Protein AF-A0A973GNA6-F1 (afdb_monomer)

pLDDT: mean 82.07, std 14.57, range [39.38, 98.69]

Sequence (371 aa):
MILYSLSRKPLTSRQNEPILNTNQQTKRGFTIVELLVVIVVIGILAAITIVSYSGTSQRATVAAMQSDLDNASKTLKLYYTLYSSYPTALSASNCPTTPTTDANYCLKFSGSNTISYNGSTNAFSLVETNGTTYYKIDNNSVPTVGNSLDWSLVFNLDAGNSVSYSGSGSAWSDISGGGHNGTIINNVTYSSIHSGVLIFGGGNDYVAVPGPIINTAGNFTAEGWVNLYTLATTGGEGQSIIVGNYNAAYKGYILGVGTGGSPLFKIGRQSTSSDSWAVSPTTITINTWHHIVGLYDGVGAKIYVDGVLKNSTTYSPIEPETADTRIGGGQWNAPRAALTGQIGGIRVYNRALSASEVSQRFNDTKSRYGL

Secondary structure (DSSP, 8-state):
----------------------------PPPHHHHHHHHHHHHHHHHHHHHHHHHHHHHHHHHHHHHHHHHHHHHHHHHHHHHSS--SS--SS---SS--SSSS-----STT-EEEEEE-SS-EEEEEE-SS-EEEEESS--SEEESSS-TTEEEEEETTSTTT--SSSSEE---SSS---EEEETT-EEE-GGG-EEEEESTT-EEEE-S-SS-TTS-EEEEEEEEES----SS-S--SEEEE---TTS-SEEEEEEGGGEEEEEE--SSTT--EEEE-SSPPPTTSEEEEEEEE-SS-EEEEETTEEEEE---PPPPPP-SPEEESS-SS--GGG--EEEEEEEEEESSPPPHHHHHHHHHHHGGGGT-

Foldseek 3Di:
DDDDDDDDDDDDDDDDDDDDDDPPDPPDDDDPVNVVVVVVVVVVVVVVCVVVVVVVVVVVVVVQQLVQQQQQLVVQVVVCVVPLFGAQDADPDDDDPDDDPRDHHHGDGPDDWDKDWGTTNPKIKIWTGPPQWIWIDMNPDRIFTADDSAPQWQFKFFQLDCVQPVQDDQWGATRHRNRFIKGWDDDWHWDCALSIWIFFAFQQTWIWTAWDSEFLQFWKKKKWKWAAQDAAADDFPQAQFAKWQQDPQQAIWTFGATHPAWTKIWHGDHDDDDIAMWTAPDGDDHPAIKMWMWTDAQQWIWIDILLHTRGTDGDDGGHTDTGIMMGQAYPPSDSRNGTGTIIRMMIMGSHGDDSVRSNVVSVVRVVSRVD

Nearest PDB structures (foldseek):
  6uht-assembly2_B  TM=7.066E-01  e=4.210E-09  Clostridium botulinum
  6qns-assembly1_A  TM=6.979E-01  e=2.761E-09  Clostridium botulinum
  4kbb-assembly2_B  TM=7.130E-01  e=1.274E-08  Clostridium botulinum
  1z0h-assembly2_B  TM=6.840E-01  e=1.088E-08  Clostridium botulinum
  5vid-assembly3_C  TM=6.466E-01  e=1.843E-08  Clostridium botulinum

Solvent-accessible surface area (backbone atoms only — not comparable to full-atom values): 19972 Å² total; per-residue (Å²): 136,89,84,90,84,90,89,82,88,88,90,88,81,89,83,92,82,87,86,87,81,84,80,82,73,84,78,82,71,84,50,72,66,60,56,50,51,50,55,51,52,51,52,54,52,52,55,54,48,53,60,56,46,56,61,48,53,53,50,52,53,52,54,46,53,41,50,28,45,49,54,39,48,54,53,47,54,51,43,27,73,76,67,72,28,39,60,67,63,70,36,96,63,72,71,61,98,58,95,58,90,75,76,43,39,49,74,78,67,77,83,91,53,52,74,45,77,50,33,35,62,89,47,45,38,43,35,43,26,77,87,84,54,32,36,32,33,38,85,88,53,67,59,36,53,30,70,63,90,56,84,42,43,35,37,29,42,32,38,46,37,66,85,18,19,71,74,59,86,45,60,37,31,32,51,22,53,58,70,56,43,27,36,58,32,81,73,53,43,68,43,70,61,63,63,10,24,37,36,27,80,20,58,78,13,29,30,46,20,77,38,48,76,56,65,50,55,52,31,24,25,42,36,36,36,39,26,34,68,60,66,48,85,71,82,57,86,66,16,35,21,52,40,32,31,37,41,99,77,42,33,25,30,40,32,30,30,19,46,71,23,22,40,32,12,37,39,22,22,87,56,100,82,55,70,47,62,7,54,28,88,61,61,57,62,63,81,38,77,44,42,41,36,24,33,28,67,76,50,25,30,26,19,29,50,68,41,38,84,55,31,71,46,81,50,80,74,39,50,71,35,72,47,47,28,22,29,28,18,49,73,59,93,41,62,63,14,17,16,31,28,36,41,35,35,40,40,31,26,67,35,51,73,53,70,68,55,45,32,47,55,36,68,78,49,34,58,58,70,77,95

Mean predicted aligned error: 15.27 Å

Radius of gyration: 34.65 Å; Cα contacts (8 Å, |Δi|>4): 840; chains: 1; bounding box: 44×85×145 Å

Structure (mmCIF, N/CA/C/O backbone):
data_AF-A0A973GNA6-F1
#
_entry.id   AF-A0A973GNA6-F1
#
loop_
_atom_site.group_PDB
_atom_site.id
_atom_site.type_symbol
_atom_site.label_atom_id
_atom_site.label_alt_id
_atom_site.label_comp_id
_atom_site.label_asym_id
_atom_site.label_entity_id
_atom_site.label_seq_id
_atom_site.pdbx_PDB_ins_code
_atom_site.Cartn_x
_atom_site.Cartn_y
_atom_site.Cartn_z
_atom_site.occupancy
_atom_site.B_iso_or_equiv
_atom_site.auth_seq_id
_atom_site.auth_comp_id
_atom_site.auth_asym_id
_atom_site.auth_atom_id
_atom_site.pdbx_PDB_model_num
ATOM 1 N N . MET A 1 1 ? -14.589 -62.082 120.681 1.00 39.38 1 MET A N 1
ATOM 2 C CA . MET A 1 1 ? -13.126 -62.110 120.491 1.00 39.38 1 MET A CA 1
ATOM 3 C C . MET A 1 1 ? -12.793 -61.195 119.316 1.00 39.38 1 MET A C 1
ATOM 5 O O . MET A 1 1 ? -13.080 -61.564 118.195 1.00 39.38 1 MET A O 1
ATOM 9 N N . ILE A 1 2 ? -12.321 -59.988 119.659 1.00 39.69 2 ILE A N 1
ATOM 10 C CA . ILE A 1 2 ? -11.518 -58.984 118.922 1.00 39.69 2 ILE A CA 1
ATOM 11 C C . ILE A 1 2 ? -12.005 -58.435 117.553 1.00 39.69 2 ILE A C 1
ATOM 13 O O . ILE A 1 2 ? -12.357 -59.156 116.631 1.00 39.69 2 ILE A O 1
ATOM 17 N N . LEU A 1 3 ? -11.986 -57.096 117.504 1.00 41.25 3 LEU A N 1
ATOM 18 C CA . LEU A 1 3 ? -12.439 -56.114 116.509 1.00 41.25 3 LEU A CA 1
ATOM 19 C C . LEU A 1 3 ? -11.397 -55.738 115.413 1.00 41.25 3 LEU A C 1
ATOM 21 O O . LEU A 1 3 ? -10.219 -56.043 115.568 1.00 41.25 3 LEU A O 1
ATOM 25 N N . TYR A 1 4 ? -11.852 -54.889 114.458 1.00 42.81 4 TYR A N 1
ATOM 26 C CA . TYR A 1 4 ? -11.113 -53.933 113.577 1.00 42.81 4 TYR A CA 1
ATOM 27 C C . TYR A 1 4 ? -10.349 -54.553 112.376 1.00 42.81 4 TYR A C 1
ATOM 29 O O . TYR A 1 4 ? -9.934 -55.694 112.447 1.00 42.81 4 TYR A O 1
ATOM 37 N N . SER A 1 5 ? -10.092 -53.931 111.211 1.00 44.19 5 SER A N 1
ATOM 38 C CA . SER A 1 5 ? -10.156 -52.555 110.679 1.00 44.19 5 SER A CA 1
ATOM 39 C C . SER A 1 5 ? -9.990 -52.600 109.133 1.00 44.19 5 SER A C 1
ATOM 41 O O . SER A 1 5 ? -9.428 -53.547 108.592 1.00 44.19 5 SER A O 1
ATOM 43 N N . LEU A 1 6 ? -10.442 -51.545 108.444 1.00 52.34 6 LEU A N 1
ATOM 44 C CA . LEU A 1 6 ? -10.333 -51.226 107.004 1.00 52.34 6 LEU A CA 1
ATOM 45 C C . LEU A 1 6 ? -8.884 -51.130 106.459 1.00 52.34 6 LEU A C 1
ATOM 47 O O . LEU A 1 6 ? -7.993 -50.737 107.206 1.00 52.34 6 LEU A O 1
ATOM 51 N N . SER A 1 7 ? -8.679 -51.292 105.136 1.00 53.09 7 SER A N 1
ATOM 52 C CA . SER A 1 7 ? -7.672 -50.515 104.367 1.00 53.09 7 SER A CA 1
ATOM 53 C C . SER A 1 7 ? -7.897 -50.547 102.835 1.00 53.09 7 SER A C 1
ATOM 55 O O . SER A 1 7 ? -8.353 -51.546 102.288 1.00 53.09 7 SER A O 1
ATOM 57 N N . ARG A 1 8 ? -7.608 -49.430 102.144 1.00 53.00 8 ARG A N 1
ATOM 58 C CA . ARG A 1 8 ? -7.879 -49.125 100.714 1.00 53.00 8 ARG A CA 1
ATOM 59 C C . ARG A 1 8 ? -6.617 -49.202 99.817 1.00 53.00 8 ARG A C 1
ATOM 61 O O . ARG A 1 8 ? -5.588 -48.701 100.247 1.00 53.00 8 ARG A O 1
ATOM 68 N N . LYS A 1 9 ? -6.829 -49.550 98.521 1.00 47.62 9 LYS A N 1
ATOM 69 C CA . LYS A 1 9 ? -6.105 -49.161 97.254 1.00 47.62 9 LYS A CA 1
ATOM 70 C C . LYS A 1 9 ? -4.624 -49.619 97.089 1.00 47.62 9 LYS A C 1
ATOM 72 O O . LYS A 1 9 ? -4.022 -49.904 98.113 1.00 47.62 9 LYS A O 1
ATOM 77 N N . PRO A 1 10 ? -4.001 -49.685 95.867 1.00 51.12 10 PRO A N 1
ATOM 78 C CA . PRO A 1 10 ? -4.250 -48.905 94.629 1.00 51.12 10 PRO A CA 1
ATOM 79 C C . PRO A 1 10 ? -4.160 -49.652 93.256 1.00 51.12 10 PRO A C 1
ATOM 81 O O . PRO A 1 10 ? -3.972 -50.858 93.185 1.00 51.12 10 PRO A O 1
ATOM 84 N N . LEU A 1 11 ? -4.330 -48.876 92.168 1.00 54.53 11 LEU A N 1
ATOM 85 C CA . LEU A 1 11 ? -4.218 -49.213 90.733 1.00 54.53 11 LEU A CA 1
ATOM 86 C C . LEU A 1 11 ? -2.758 -49.380 90.259 1.00 54.53 11 LEU A C 1
ATOM 88 O O . LEU A 1 11 ? -1.916 -48.568 90.638 1.00 54.53 11 LEU A O 1
ATOM 92 N N . THR A 1 12 ? -2.508 -50.283 89.303 1.00 54.62 12 THR A N 1
ATOM 93 C CA . THR A 1 12 ? -1.356 -50.242 88.374 1.00 54.62 12 THR A CA 1
ATOM 94 C C . THR A 1 12 ? -1.765 -50.708 86.967 1.00 54.62 12 THR A C 1
ATOM 96 O O . THR A 1 12 ? -2.801 -51.337 86.775 1.00 54.62 12 THR A O 1
ATOM 99 N N . SER A 1 13 ? -1.003 -50.269 85.967 1.00 50.75 13 SER A N 1
ATOM 100 C CA . SER A 1 13 ? -1.403 -49.998 84.583 1.00 50.75 13 SER A CA 1
ATOM 101 C C . SER A 1 13 ? -0.686 -50.868 83.534 1.00 50.75 13 SER A C 1
ATOM 103 O O . SER A 1 13 ? 0.387 -51.388 83.818 1.00 50.75 13 SER A O 1
ATOM 105 N N . ARG A 1 14 ? -1.231 -50.851 82.292 1.00 49.72 14 ARG A N 1
ATOM 106 C CA . ARG A 1 14 ? -0.608 -51.187 80.975 1.00 49.72 14 ARG A CA 1
ATOM 107 C C . ARG A 1 14 ? -0.334 -52.701 80.730 1.00 49.72 14 ARG A C 1
ATOM 109 O O . ARG A 1 14 ? 0.013 -53.399 81.661 1.00 49.72 14 ARG A O 1
ATOM 116 N N . GLN A 1 15 ? -0.486 -53.319 79.547 1.00 53.75 15 GLN A N 1
ATOM 117 C CA . GLN A 1 15 ? -0.329 -52.902 78.141 1.00 53.75 15 GLN A CA 1
ATOM 118 C C . GLN A 1 15 ? -1.236 -53.694 77.164 1.00 53.75 15 GLN A C 1
ATOM 120 O O . GLN A 1 15 ? -1.662 -54.807 77.454 1.00 53.75 15 GLN A O 1
ATOM 125 N N . ASN A 1 16 ? -1.464 -53.094 75.988 1.00 54.53 16 ASN A N 1
ATOM 126 C CA . ASN A 1 16 ? -1.961 -53.713 74.754 1.00 54.53 16 ASN A CA 1
ATOM 127 C C . ASN A 1 16 ? -0.955 -54.724 74.168 1.00 54.53 16 ASN A C 1
ATOM 129 O O . ASN A 1 16 ? 0.225 -54.398 74.087 1.00 54.53 16 ASN A O 1
ATOM 133 N N . GLU A 1 17 ? -1.449 -55.825 73.598 1.00 60.00 17 GLU A N 1
ATOM 134 C CA . GLU A 1 17 ? -0.756 -56.651 72.592 1.00 60.00 17 GLU A CA 1
ATOM 135 C C . GLU A 1 17 ? -1.730 -56.896 71.412 1.00 60.00 17 GLU A C 1
ATOM 137 O O . GLU A 1 17 ? -2.890 -57.248 71.657 1.00 60.00 17 GLU A O 1
ATOM 142 N N . PRO A 1 18 ? -1.332 -56.660 70.144 1.00 58.62 18 PRO A N 1
ATOM 143 C CA . PRO A 1 18 ? -2.214 -56.751 68.983 1.00 58.62 18 PRO A CA 1
ATOM 144 C C . PRO A 1 18 ? -2.204 -58.137 68.319 1.00 58.62 18 PRO A C 1
ATOM 146 O O . PRO A 1 18 ? -1.190 -58.821 68.231 1.00 58.62 18 PRO A O 1
ATOM 149 N N . ILE A 1 19 ? -3.358 -58.504 67.763 1.00 56.81 19 ILE A N 1
ATOM 150 C CA . ILE A 1 19 ? -3.603 -59.723 66.987 1.00 56.81 19 ILE A CA 1
ATOM 151 C C . ILE A 1 19 ? -3.187 -59.460 65.528 1.00 56.81 19 ILE A C 1
ATOM 153 O O . ILE A 1 19 ? -3.783 -58.605 64.873 1.00 56.81 19 ILE A O 1
ATOM 157 N N . LEU A 1 20 ? -2.197 -60.179 64.989 1.00 50.97 20 LEU A N 1
ATOM 158 C CA . LEU A 1 20 ? -1.881 -60.142 63.553 1.00 50.97 20 LEU A CA 1
ATOM 159 C C . LEU A 1 20 ? -2.591 -61.291 62.826 1.00 50.97 20 LEU A C 1
ATOM 161 O O . LEU A 1 20 ? -2.194 -62.447 62.935 1.00 50.97 20 LEU A O 1
ATOM 165 N N . ASN A 1 21 ? -3.628 -60.953 62.055 1.00 56.97 21 ASN A N 1
ATOM 166 C CA . ASN A 1 21 ? -4.236 -61.825 61.050 1.00 56.97 21 ASN A CA 1
ATOM 167 C C . ASN A 1 21 ? -3.888 -61.280 59.655 1.00 56.97 21 ASN A C 1
ATOM 169 O O . ASN A 1 21 ? -4.447 -60.275 59.211 1.00 56.97 21 ASN A O 1
ATOM 173 N N . THR A 1 22 ? -2.935 -61.907 58.971 1.00 56.06 22 THR A N 1
ATOM 174 C CA . THR A 1 22 ? -2.506 -61.534 57.618 1.00 56.06 22 THR A CA 1
ATOM 175 C C . THR A 1 22 ? -3.259 -62.350 56.567 1.00 56.06 22 THR A C 1
ATOM 177 O O . THR A 1 22 ? -2.758 -63.332 56.026 1.00 56.06 22 THR A O 1
ATOM 180 N N . ASN A 1 23 ? -4.458 -61.886 56.208 1.00 56.53 23 ASN A N 1
ATOM 181 C CA . ASN A 1 23 ? -5.093 -62.248 54.940 1.00 56.53 23 ASN A CA 1
ATOM 182 C C . ASN A 1 23 ? -4.262 -61.670 53.781 1.00 56.53 23 ASN A C 1
ATOM 184 O O . ASN A 1 23 ? -4.359 -60.481 53.469 1.00 56.53 23 ASN A O 1
ATOM 188 N N . GLN A 1 24 ? -3.439 -62.495 53.131 1.00 57.97 24 GLN A N 1
ATOM 189 C CA . GLN A 1 24 ? -2.767 -62.113 51.889 1.00 57.97 24 GLN A CA 1
ATOM 190 C C . GLN A 1 24 ? -3.781 -62.069 50.736 1.00 57.97 24 GLN A C 1
ATOM 192 O O . GLN A 1 24 ? -3.983 -63.041 50.014 1.00 57.97 24 GLN A O 1
ATOM 197 N N . GLN A 1 25 ? -4.420 -60.913 50.548 1.00 62.84 25 GLN A N 1
ATOM 198 C CA . GLN A 1 25 ? -5.087 -60.594 49.289 1.00 62.84 25 GLN A CA 1
ATOM 199 C C . GLN A 1 25 ? -4.033 -60.514 48.180 1.00 62.84 25 GLN A C 1
ATOM 201 O O . GLN A 1 25 ? -3.142 -59.663 48.214 1.00 62.84 25 GLN A O 1
ATOM 206 N N . THR A 1 26 ? -4.140 -61.381 47.174 1.00 62.44 26 THR A N 1
ATOM 207 C CA . THR A 1 26 ? -3.346 -61.283 45.948 1.00 62.44 26 THR A CA 1
ATOM 208 C C . THR A 1 26 ? -3.689 -59.972 45.240 1.00 62.44 26 THR A C 1
ATOM 210 O O . THR A 1 26 ? -4.728 -59.863 44.585 1.00 62.44 26 THR A O 1
ATOM 213 N N . LYS A 1 27 ? -2.831 -58.960 45.386 1.00 64.75 27 LYS A N 1
ATOM 214 C CA . LYS A 1 27 ? -2.918 -57.711 44.625 1.00 64.75 27 LYS A CA 1
ATOM 215 C C . LYS A 1 27 ? -2.645 -58.032 43.155 1.00 64.75 27 LYS A C 1
ATOM 217 O O . LYS A 1 27 ? -1.501 -58.268 42.778 1.00 64.75 27 LYS A O 1
ATOM 222 N N . ARG A 1 28 ? -3.692 -58.070 42.328 1.00 73.81 28 ARG A N 1
ATOM 223 C CA . ARG A 1 28 ? -3.541 -58.092 40.868 1.00 73.81 28 ARG A CA 1
ATOM 224 C C . ARG A 1 28 ? -2.957 -56.737 40.456 1.00 73.81 28 ARG A C 1
ATOM 226 O O . ARG A 1 28 ? -3.610 -55.715 40.634 1.00 73.81 28 ARG A O 1
ATOM 233 N N . GLY A 1 29 ? -1.698 -56.727 40.022 1.00 75.50 29 GLY A N 1
ATOM 234 C CA . GLY A 1 29 ? -1.056 -55.539 39.458 1.00 75.50 29 GLY A CA 1
ATOM 235 C C . GLY A 1 29 ? -1.579 -55.259 38.051 1.00 75.50 29 GLY A C 1
ATOM 236 O O . GLY A 1 29 ? -1.986 -56.188 37.356 1.00 75.50 29 GLY A O 1
ATOM 237 N N . PHE A 1 30 ? -1.561 -53.990 37.640 1.00 76.62 30 PHE A N 1
ATOM 238 C CA . PHE A 1 30 ? -1.855 -53.608 36.260 1.00 76.62 30 PHE A CA 1
ATOM 239 C C . PHE A 1 30 ? -0.857 -54.272 35.312 1.00 76.62 30 PHE A C 1
ATOM 241 O O . PHE A 1 30 ? 0.353 -54.274 35.562 1.00 76.62 30 PHE A O 1
ATOM 248 N N . THR A 1 31 ? -1.356 -54.833 34.219 1.00 88.31 31 THR A N 1
ATOM 249 C CA . THR A 1 31 ? -0.504 -55.317 33.140 1.00 88.31 31 THR A CA 1
ATOM 250 C C . THR A 1 31 ? 0.130 -54.127 32.426 1.00 88.31 31 THR A C 1
ATOM 252 O O . THR A 1 31 ? -0.460 -53.052 32.300 1.00 88.31 31 THR A O 1
ATOM 255 N N . ILE A 1 32 ? 1.348 -54.318 31.920 1.00 89.44 32 ILE A N 1
ATOM 256 C CA . ILE A 1 32 ? 2.046 -53.289 31.135 1.00 89.44 32 ILE A CA 1
ATOM 257 C C . ILE A 1 32 ? 1.198 -52.858 29.925 1.00 89.44 32 ILE A C 1
ATOM 259 O O . ILE A 1 32 ? 1.215 -51.690 29.548 1.00 89.44 32 ILE A O 1
ATOM 263 N N . VAL A 1 33 ? 0.410 -53.779 29.356 1.00 89.56 33 VAL A N 1
ATOM 264 C CA . VAL A 1 33 ? -0.475 -53.508 28.216 1.00 89.56 33 VAL A CA 1
ATOM 265 C C . VAL A 1 33 ? -1.615 -52.560 28.596 1.00 89.56 33 VAL A C 1
ATOM 267 O O . VAL A 1 33 ? -1.887 -51.625 27.849 1.00 89.56 33 VAL A O 1
ATOM 270 N N . GLU A 1 34 ? -2.247 -52.733 29.759 1.00 90.69 34 GLU A N 1
ATOM 271 C CA . GLU A 1 34 ? -3.301 -51.819 30.230 1.00 90.69 34 GLU A CA 1
ATOM 272 C C . GLU A 1 34 ? -2.758 -50.406 30.437 1.00 90.69 34 GLU A C 1
ATOM 274 O O . GLU A 1 34 ? -3.372 -49.432 30.000 1.00 90.69 34 GLU A O 1
ATOM 279 N N . LEU A 1 35 ? -1.574 -50.289 31.040 1.00 90.69 35 LEU A N 1
ATOM 280 C CA . LEU A 1 35 ? -0.947 -48.989 31.251 1.00 90.69 35 LEU A CA 1
ATOM 281 C C . LEU A 1 35 ? -0.558 -48.329 29.919 1.00 90.69 35 LEU A C 1
ATOM 283 O O . LEU A 1 35 ? -0.739 -47.123 29.761 1.00 90.69 35 LEU A O 1
ATOM 287 N N . LEU A 1 36 ? -0.099 -49.118 28.942 1.00 92.31 36 LEU A N 1
ATOM 288 C CA . LEU A 1 36 ? 0.244 -48.637 27.604 1.00 92.31 36 LEU A CA 1
ATOM 289 C C . LEU A 1 36 ? -0.985 -48.112 26.854 1.00 92.31 36 LEU A C 1
ATOM 291 O O . LEU A 1 36 ? -0.934 -47.034 26.264 1.00 92.31 36 LEU A O 1
ATOM 295 N N . VAL A 1 37 ? -2.111 -48.824 26.903 1.00 93.62 37 VAL A N 1
ATOM 296 C CA . VAL A 1 37 ? -3.346 -48.359 26.255 1.00 93.62 37 VAL A CA 1
ATOM 297 C C . VAL A 1 37 ? -3.838 -47.059 26.897 1.00 93.62 37 VAL A C 1
ATOM 299 O O . VAL A 1 37 ? -4.226 -46.138 26.181 1.00 93.62 37 VAL A O 1
ATOM 302 N N . VAL A 1 38 ? -3.759 -46.928 28.224 1.00 94.75 38 VAL A N 1
ATOM 303 C CA . VAL A 1 38 ? -4.198 -45.714 28.933 1.00 94.75 38 VAL A CA 1
ATOM 304 C C . VAL A 1 38 ? -3.368 -44.491 28.541 1.00 94.75 38 VAL A C 1
ATOM 306 O O . VAL A 1 38 ? -3.944 -43.449 28.228 1.00 94.75 38 VAL A O 1
ATOM 309 N N . ILE A 1 39 ? -2.035 -44.596 28.495 1.00 93.88 39 ILE A N 1
ATOM 310 C CA . ILE A 1 39 ? -1.190 -43.454 28.101 1.00 93.88 39 ILE A CA 1
ATOM 311 C C . ILE A 1 39 ? -1.412 -43.055 26.637 1.00 93.88 39 ILE A C 1
ATOM 313 O O . ILE A 1 39 ? -1.401 -41.866 26.323 1.00 93.88 39 ILE A O 1
ATOM 317 N N . VAL A 1 40 ? -1.680 -44.024 25.753 1.00 96.25 40 VAL A N 1
ATOM 318 C CA . VAL A 1 40 ? -1.991 -43.758 24.341 1.00 96.25 40 VAL A CA 1
ATOM 319 C C . VAL A 1 40 ? -3.335 -43.043 24.212 1.00 96.25 40 VAL A C 1
ATOM 321 O O . VAL A 1 40 ? -3.420 -42.024 23.529 1.00 96.25 40 VAL A O 1
ATOM 324 N N . VAL A 1 41 ? -4.374 -43.516 24.905 1.00 95.81 41 VAL A N 1
ATOM 325 C CA . VAL A 1 41 ? -5.704 -42.886 24.880 1.00 95.81 41 VAL A CA 1
ATOM 326 C C . VAL A 1 41 ? -5.652 -41.466 25.447 1.00 95.81 41 VAL A C 1
ATOM 328 O O . VAL A 1 41 ? -6.203 -40.552 24.834 1.00 95.81 41 VAL A O 1
ATOM 331 N N . ILE A 1 42 ? -4.946 -41.242 26.560 1.00 94.69 42 ILE A N 1
ATOM 332 C CA . ILE A 1 42 ? -4.769 -39.896 27.131 1.00 94.69 42 ILE A CA 1
ATOM 333 C C . ILE A 1 42 ? -4.003 -38.990 26.159 1.00 94.69 42 ILE A C 1
ATOM 335 O O . ILE A 1 42 ? -4.396 -37.841 25.978 1.00 94.69 42 ILE A O 1
ATOM 339 N N . GLY A 1 43 ? -2.963 -39.498 25.490 1.00 92.19 43 GLY A N 1
ATOM 340 C CA . GLY A 1 43 ? -2.217 -38.745 24.477 1.00 92.19 43 GLY A CA 1
ATOM 341 C C . GLY A 1 43 ? -3.089 -38.305 23.298 1.00 92.19 43 GLY A C 1
ATOM 342 O O . GLY A 1 43 ? -3.045 -37.141 22.897 1.00 92.19 43 GLY A O 1
ATOM 343 N N . ILE A 1 44 ? -3.938 -39.202 22.785 1.00 94.00 44 ILE A N 1
ATOM 344 C CA . ILE A 1 44 ? -4.872 -38.896 21.690 1.00 94.00 44 ILE A CA 1
ATOM 345 C C . ILE A 1 44 ? -5.917 -37.866 22.139 1.00 94.00 44 ILE A C 1
ATOM 347 O O . ILE A 1 44 ? -6.155 -36.881 21.439 1.00 94.00 44 ILE A O 1
ATOM 351 N N . LEU A 1 45 ? -6.515 -38.048 23.320 1.00 93.88 45 LEU A N 1
ATOM 352 C CA . LEU A 1 45 ? -7.515 -37.118 23.852 1.00 93.88 45 LEU A CA 1
ATOM 353 C C . LEU A 1 45 ? -6.919 -35.729 24.139 1.00 93.88 45 LEU A C 1
ATOM 355 O O . LEU A 1 45 ? -7.542 -34.718 23.809 1.00 93.88 45 LEU A O 1
ATOM 359 N N . ALA A 1 46 ? -5.706 -35.654 24.694 1.00 83.81 46 ALA A N 1
ATOM 360 C CA . ALA A 1 46 ? -4.993 -34.397 24.930 1.00 83.81 46 ALA A CA 1
ATOM 361 C C . ALA A 1 46 ? -4.701 -33.642 23.621 1.00 83.81 46 ALA A C 1
ATOM 363 O O . ALA A 1 46 ? -4.916 -32.435 23.538 1.00 83.81 46 ALA A O 1
ATOM 364 N N . ALA A 1 47 ? -4.277 -34.343 22.566 1.00 78.81 47 ALA A N 1
ATOM 365 C CA . ALA A 1 47 ? -4.022 -33.720 21.268 1.00 78.81 47 ALA A CA 1
ATOM 366 C C . ALA A 1 47 ? -5.302 -33.140 20.632 1.00 78.81 47 ALA A C 1
ATOM 368 O O . ALA A 1 47 ? -5.303 -31.989 20.190 1.00 78.81 47 ALA A O 1
ATOM 369 N N . ILE A 1 48 ? -6.408 -33.898 20.634 1.00 80.94 48 ILE A N 1
ATOM 370 C CA . ILE A 1 48 ? -7.704 -33.443 20.093 1.00 80.94 48 ILE A CA 1
ATOM 371 C C . ILE A 1 48 ? -8.222 -32.228 20.876 1.00 80.94 48 ILE A C 1
ATOM 373 O O . ILE A 1 48 ? -8.680 -31.246 20.286 1.00 80.94 48 ILE A O 1
ATOM 377 N N . THR A 1 49 ? -8.128 -32.269 22.207 1.00 71.50 49 THR A N 1
ATOM 378 C CA . THR A 1 49 ? -8.605 -31.183 23.075 1.00 71.50 49 THR A CA 1
ATOM 379 C C . THR A 1 49 ? -7.804 -29.895 22.912 1.00 71.50 49 THR A C 1
ATOM 381 O O . THR A 1 49 ? -8.419 -28.835 22.844 1.00 71.50 49 THR A O 1
ATOM 384 N N . ILE A 1 50 ? -6.477 -29.951 22.762 1.00 69.00 50 ILE A N 1
ATOM 385 C CA . ILE A 1 50 ? -5.641 -28.755 22.546 1.00 69.00 50 ILE A CA 1
ATOM 386 C C . ILE A 1 50 ? -6.024 -28.034 21.245 1.00 69.00 50 ILE A C 1
ATOM 388 O O . ILE A 1 50 ? -6.219 -26.818 21.251 1.00 69.00 50 ILE A O 1
ATOM 392 N N . VAL A 1 51 ? -6.187 -28.776 20.144 1.00 62.06 51 VAL A N 1
ATOM 393 C CA . VAL A 1 51 ? -6.550 -28.205 18.832 1.00 62.06 51 VAL A CA 1
ATOM 394 C C . VAL A 1 51 ? -7.988 -27.665 18.830 1.00 62.06 51 VAL A C 1
ATOM 396 O O . VAL A 1 51 ? -8.261 -26.611 18.258 1.00 62.06 51 VAL A O 1
ATOM 399 N N . SER A 1 52 ? -8.920 -28.341 19.507 1.00 54.69 52 SER A N 1
ATOM 400 C CA . SER A 1 52 ? -10.306 -27.867 19.638 1.00 54.69 52 SER A CA 1
ATOM 401 C C . SER A 1 52 ? -10.432 -26.641 20.552 1.00 54.69 52 SER A C 1
ATOM 403 O O . SER A 1 52 ? -11.281 -25.770 20.323 1.00 54.69 52 SER A O 1
ATOM 405 N N . TYR A 1 53 ? -9.617 -26.573 21.606 1.00 55.22 53 TYR A N 1
ATOM 406 C CA . TYR A 1 53 ? -9.636 -25.483 22.576 1.00 55.22 53 TYR A CA 1
ATOM 407 C C . TYR A 1 53 ? -9.055 -24.198 21.983 1.00 55.22 53 TYR A C 1
ATOM 409 O O . TYR A 1 53 ? -9.669 -23.145 22.144 1.00 55.22 53 TYR A O 1
ATOM 417 N N . SER A 1 54 ? -7.953 -24.278 21.227 1.00 56.72 54 SER A N 1
ATOM 418 C CA . SER A 1 54 ? -7.339 -23.108 20.579 1.00 56.72 54 SER A CA 1
ATOM 419 C C . SER A 1 54 ? -8.275 -22.428 19.572 1.00 56.72 54 SER A C 1
ATOM 421 O O . SER A 1 54 ? -8.416 -21.207 19.590 1.00 56.72 54 SER A O 1
ATOM 423 N N . GLY A 1 55 ? -9.002 -23.197 18.754 1.00 60.34 55 GLY A N 1
ATOM 424 C CA . GLY A 1 55 ? -9.972 -22.636 17.806 1.00 60.34 55 GLY A CA 1
ATOM 425 C C . GLY A 1 55 ? -11.228 -22.047 18.467 1.00 60.34 55 GLY A C 1
ATOM 426 O O . GLY A 1 55 ? -11.861 -21.141 17.924 1.00 60.34 55 GLY A O 1
ATOM 427 N N . THR A 1 56 ? -11.624 -22.543 19.641 1.00 69.06 56 THR A N 1
ATOM 428 C CA . THR A 1 56 ? -12.836 -22.074 20.340 1.00 69.06 56 THR A CA 1
ATOM 429 C C . THR A 1 56 ? -12.562 -20.842 21.196 1.00 69.06 56 THR A C 1
ATOM 431 O O . THR A 1 56 ? -13.354 -19.900 21.160 1.00 69.06 56 THR A O 1
ATOM 434 N N . SER A 1 57 ? -11.422 -20.792 21.887 1.00 68.31 57 SER A N 1
ATOM 435 C CA . SER A 1 57 ? -11.002 -19.607 22.641 1.00 68.31 57 SER A CA 1
ATOM 436 C C . SER A 1 57 ? -10.742 -18.414 21.719 1.00 68.31 57 SER A C 1
ATOM 438 O O . SER A 1 57 ? -11.212 -17.319 22.010 1.00 68.31 57 SER A O 1
ATOM 440 N N . GLN A 1 58 ? -10.119 -18.626 20.554 1.00 64.12 58 GLN A N 1
ATOM 441 C CA . GLN A 1 58 ? -9.880 -17.561 19.574 1.00 64.12 58 GLN A CA 1
ATOM 442 C C . GLN A 1 58 ? -11.185 -16.973 19.015 1.00 64.12 58 GLN A C 1
ATOM 444 O O . GLN A 1 58 ? -11.316 -15.754 18.915 1.00 64.12 58 GLN A O 1
ATOM 449 N N . ARG A 1 59 ? -12.181 -17.815 18.701 1.00 71.62 59 ARG A N 1
ATOM 450 C CA . ARG A 1 59 ? -13.514 -17.348 18.271 1.00 71.62 59 ARG A CA 1
ATOM 451 C C . ARG A 1 59 ? -14.238 -16.571 19.369 1.00 71.62 59 ARG A C 1
ATOM 453 O O . ARG A 1 59 ? -14.875 -15.568 19.065 1.00 71.62 59 ARG A O 1
ATOM 460 N N . ALA A 1 60 ? -14.113 -17.001 20.625 1.00 76.75 60 ALA A N 1
ATOM 461 C CA . ALA A 1 60 ? -14.683 -16.286 21.763 1.00 76.75 60 ALA A CA 1
ATOM 462 C C . ALA A 1 60 ? -14.026 -14.909 21.957 1.00 76.75 60 ALA A C 1
ATOM 464 O O . ALA A 1 60 ? -14.737 -13.925 22.131 1.00 76.75 60 ALA A O 1
ATOM 465 N N . THR A 1 61 ? -12.696 -14.815 21.848 1.00 76.88 61 THR A N 1
ATOM 466 C CA . THR A 1 61 ? -11.974 -13.532 21.909 1.00 76.88 61 THR A CA 1
ATOM 467 C C . THR A 1 61 ? -12.384 -12.599 20.773 1.00 76.88 61 THR A C 1
ATOM 469 O O . THR A 1 61 ? -12.651 -11.429 21.018 1.00 76.88 61 THR A O 1
ATOM 472 N N . VAL A 1 62 ? -12.495 -13.104 19.543 1.00 80.06 62 VAL A N 1
ATOM 473 C CA . VAL A 1 62 ? -12.940 -12.305 18.390 1.00 80.06 62 VAL A CA 1
ATOM 474 C C . VAL A 1 62 ? -14.368 -11.784 18.575 1.00 80.06 62 VAL A C 1
ATOM 476 O O . VAL A 1 62 ? -14.622 -10.605 18.338 1.00 80.06 62 VAL A O 1
ATOM 479 N N . ALA A 1 63 ? -15.295 -12.634 19.020 1.00 82.56 63 ALA A N 1
ATOM 480 C CA . ALA A 1 63 ? -16.673 -12.224 19.284 1.00 82.56 63 ALA A CA 1
ATOM 481 C C . ALA A 1 63 ? -16.758 -11.175 20.407 1.00 82.56 63 ALA A C 1
ATOM 483 O O . ALA A 1 63 ? -17.556 -10.243 20.319 1.00 82.56 63 ALA A O 1
ATOM 484 N N . ALA A 1 64 ? -15.910 -11.301 21.432 1.00 85.50 64 ALA A N 1
ATOM 485 C CA . ALA A 1 64 ? -15.816 -10.332 22.516 1.00 85.50 64 ALA A CA 1
ATOM 486 C C . ALA A 1 64 ? -15.326 -8.964 22.012 1.00 85.50 64 ALA A C 1
ATOM 488 O O . ALA A 1 64 ? -16.007 -7.972 22.246 1.00 85.50 64 ALA A O 1
ATOM 489 N N . MET A 1 65 ? -14.252 -8.925 21.213 1.00 85.69 65 MET A N 1
ATOM 490 C CA . MET A 1 65 ? -13.742 -7.679 20.617 1.00 85.69 65 MET A CA 1
ATOM 491 C C . MET A 1 65 ? -14.792 -6.979 19.740 1.00 85.69 65 MET A C 1
ATOM 493 O O . MET A 1 65 ? -14.991 -5.770 19.813 1.00 85.69 65 MET A O 1
ATOM 497 N N . GLN A 1 66 ? -15.517 -7.737 18.910 1.00 87.06 66 GLN A N 1
ATOM 498 C CA . GLN A 1 66 ? -16.602 -7.172 18.099 1.00 87.06 66 GLN A CA 1
ATOM 499 C C . GLN A 1 66 ? -17.703 -6.563 18.981 1.00 87.06 66 GLN A C 1
ATOM 501 O O . GLN A 1 66 ? -18.156 -5.449 18.725 1.00 87.06 66 GLN A O 1
ATOM 506 N N . SER A 1 67 ? -18.111 -7.271 20.037 1.00 88.81 67 SER A N 1
ATOM 507 C CA . SER A 1 67 ? -19.105 -6.781 20.996 1.00 88.81 67 SER A CA 1
ATOM 508 C C . SER A 1 67 ? -18.628 -5.524 21.732 1.00 88.81 67 SER A C 1
ATOM 510 O O . SER A 1 67 ? -19.402 -4.582 21.910 1.00 88.81 67 SER A O 1
ATOM 512 N N . ASP A 1 68 ? -17.368 -5.485 22.157 1.00 88.25 68 ASP A N 1
ATOM 513 C CA . ASP A 1 68 ? -16.810 -4.351 22.892 1.00 88.25 68 ASP A CA 1
ATOM 514 C C . ASP A 1 68 ? -16.738 -3.097 22.023 1.00 88.25 68 ASP A C 1
ATOM 516 O O . ASP A 1 68 ? -17.212 -2.036 22.434 1.00 88.25 68 ASP A O 1
ATOM 520 N N . LEU A 1 69 ? -16.248 -3.225 20.788 1.00 87.25 69 LEU A N 1
ATOM 521 C CA . LEU A 1 69 ? -16.234 -2.139 19.808 1.00 87.25 69 LEU A CA 1
ATOM 522 C C . LEU A 1 69 ? -17.645 -1.619 19.499 1.00 87.25 69 LEU A C 1
ATOM 524 O O . LEU A 1 69 ? -17.857 -0.405 19.455 1.00 87.25 69 LEU A O 1
ATOM 528 N N . ASP A 1 70 ? -18.629 -2.505 19.327 1.00 90.00 70 ASP A N 1
ATOM 529 C CA . ASP A 1 70 ? -20.022 -2.112 19.076 1.00 90.00 70 ASP A CA 1
ATOM 530 C C . ASP A 1 70 ? -20.628 -1.347 20.269 1.00 90.00 70 ASP A C 1
ATOM 532 O O . ASP A 1 70 ? -21.241 -0.286 20.107 1.00 90.00 70 ASP A O 1
ATOM 536 N N . ASN A 1 71 ? -20.399 -1.826 21.494 1.00 88.38 71 ASN A N 1
ATOM 537 C CA . ASN A 1 71 ? -20.843 -1.142 22.712 1.00 88.38 71 ASN A CA 1
ATOM 538 C C . ASN A 1 71 ? -20.146 0.214 22.895 1.00 88.38 71 ASN A C 1
ATOM 540 O O . ASN A 1 71 ? -20.785 1.212 23.252 1.00 88.38 71 ASN A O 1
ATOM 544 N N . ALA A 1 72 ? -18.850 0.277 22.606 1.00 87.56 72 ALA A N 1
ATOM 545 C CA . ALA A 1 72 ? -18.067 1.499 22.665 1.00 87.56 72 ALA A CA 1
ATOM 546 C C . ALA A 1 72 ? -18.566 2.544 21.651 1.00 87.56 72 ALA A C 1
ATOM 548 O O . ALA A 1 72 ? -18.792 3.698 22.019 1.00 87.56 72 ALA A O 1
ATOM 549 N N . SER A 1 73 ? -18.849 2.134 20.410 1.00 89.56 73 SER A N 1
ATOM 550 C CA . SER A 1 73 ? -19.426 2.989 19.360 1.00 89.56 73 SER A CA 1
ATOM 551 C C . SER A 1 73 ? -20.775 3.584 19.764 1.00 89.56 73 SER A C 1
ATOM 553 O O . SER A 1 73 ? -20.993 4.790 19.618 1.00 89.56 73 SER A O 1
ATOM 555 N N . LYS A 1 74 ? -21.673 2.787 20.356 1.00 88.75 74 LYS A N 1
ATOM 556 C CA . LYS A 1 74 ? -22.962 3.286 20.876 1.00 88.75 74 LYS A CA 1
ATOM 557 C C . LYS A 1 74 ? -22.767 4.339 21.963 1.00 88.75 74 LYS A C 1
ATOM 559 O O . LYS A 1 74 ? -23.450 5.362 21.959 1.00 88.75 74 LYS A O 1
ATOM 564 N N . THR A 1 75 ? -21.813 4.113 22.861 1.00 86.69 75 THR A N 1
ATOM 565 C CA . THR A 1 75 ? -21.515 5.045 23.956 1.00 86.69 75 THR A CA 1
ATOM 566 C C . THR A 1 75 ? -20.942 6.362 23.417 1.00 86.69 75 THR A C 1
ATOM 568 O O . THR A 1 75 ? -21.353 7.436 23.860 1.00 86.69 75 THR A O 1
ATOM 571 N N . LEU A 1 76 ? -20.069 6.303 22.407 1.00 86.75 76 LEU A N 1
ATOM 572 C CA . LEU A 1 76 ? -19.524 7.484 21.727 1.00 86.75 76 LEU A CA 1
ATOM 573 C C . LEU A 1 76 ? -20.608 8.261 20.970 1.00 86.75 76 LEU A C 1
ATOM 575 O O . LEU A 1 76 ? -20.653 9.487 21.032 1.00 86.75 76 LEU A O 1
ATOM 579 N N . LYS A 1 77 ? -21.532 7.571 20.292 1.00 87.44 77 LYS A N 1
ATOM 580 C CA . LYS A 1 77 ? -22.681 8.203 19.614 1.00 87.44 77 LYS A CA 1
ATOM 581 C C . LYS A 1 77 ? -23.632 8.885 20.601 1.00 87.44 77 LYS A C 1
ATOM 583 O O . LYS A 1 77 ? -24.139 9.972 20.319 1.00 87.44 77 LYS A O 1
ATOM 588 N N . LEU A 1 78 ? -23.830 8.293 21.779 1.00 86.50 78 LEU A N 1
ATOM 589 C CA . LEU A 1 78 ? -24.567 8.936 22.866 1.00 86.50 78 LEU A CA 1
ATOM 590 C C . LEU A 1 78 ? -23.842 10.195 23.364 1.00 86.50 78 LEU A C 1
ATOM 592 O O . LEU A 1 78 ? -24.490 11.217 23.571 1.00 86.50 78 LEU A O 1
ATOM 596 N N . TYR A 1 79 ? -22.512 10.155 23.494 1.00 83.94 79 TYR A N 1
ATOM 597 C CA . TYR A 1 79 ? -21.714 11.329 23.860 1.00 83.94 79 TYR A CA 1
ATOM 598 C C . TYR A 1 79 ? -21.900 12.475 22.853 1.00 83.94 79 TYR A C 1
ATOM 600 O O . TYR A 1 79 ? -22.235 13.589 23.251 1.00 83.94 79 TYR A O 1
ATOM 608 N N . TYR A 1 80 ? -21.803 12.191 21.550 1.00 86.62 80 TYR A N 1
ATOM 609 C CA . TYR A 1 80 ? -22.059 13.186 20.502 1.00 86.62 80 TYR A CA 1
ATOM 610 C C . TYR A 1 80 ? -23.467 13.789 20.593 1.00 86.62 80 TYR A C 1
ATOM 612 O O . TYR A 1 80 ? -23.640 14.989 20.411 1.00 86.62 80 TYR A O 1
ATOM 620 N N . THR A 1 81 ? -24.472 12.984 20.949 1.00 87.12 81 THR A N 1
ATOM 621 C CA . THR A 1 81 ? -25.854 13.466 21.132 1.00 87.12 81 THR A CA 1
ATOM 622 C C . THR A 1 81 ? -25.976 14.470 22.284 1.00 87.12 81 THR A C 1
ATOM 624 O O . THR A 1 81 ? -26.798 15.380 22.221 1.00 87.12 81 THR A O 1
ATOM 627 N N . LEU A 1 82 ? -25.163 14.325 23.334 1.00 86.62 82 LEU A N 1
ATOM 628 C CA . LEU A 1 82 ? -25.197 15.194 24.514 1.00 86.62 82 LEU A CA 1
ATOM 629 C C . LEU A 1 82 ? -24.333 16.451 24.356 1.00 86.62 82 LEU A C 1
ATOM 631 O O . LEU A 1 82 ? -24.702 17.507 24.866 1.00 86.62 82 LEU A O 1
ATOM 635 N N . TYR A 1 83 ? -23.197 16.344 23.663 1.00 84.88 83 TYR A N 1
ATOM 636 C CA . TYR A 1 83 ? -22.162 17.386 23.648 1.00 84.88 83 TYR A CA 1
ATOM 637 C C . TYR A 1 83 ? -21.860 17.960 22.260 1.00 84.88 83 TYR A C 1
ATOM 639 O O . TYR A 1 83 ? -21.096 18.914 22.151 1.00 84.88 83 TYR A O 1
ATOM 647 N N . SER A 1 84 ? -22.473 17.430 21.195 1.00 88.88 84 SER A N 1
ATOM 648 C CA . SER A 1 84 ? -22.222 17.829 19.796 1.00 88.88 84 SER A CA 1
ATOM 649 C C . SER A 1 84 ? -20.752 17.711 19.359 1.00 88.88 84 SER A C 1
ATOM 651 O O . SER A 1 84 ? -20.315 18.378 18.422 1.00 88.88 84 SER A O 1
ATOM 653 N N . SER A 1 85 ? -19.977 16.869 20.040 1.00 86.62 85 SER A N 1
ATOM 654 C CA . SER A 1 85 ? -18.586 16.543 19.726 1.00 86.62 85 SER A CA 1
ATOM 655 C C . SER A 1 85 ? -18.273 15.113 20.171 1.00 86.62 85 SER A C 1
ATOM 657 O O . SER A 1 85 ? -18.978 14.588 21.031 1.00 86.62 85 SER A O 1
ATOM 659 N N . TYR A 1 86 ? -17.245 14.463 19.612 1.00 84.94 86 TYR A N 1
ATOM 660 C CA . TYR A 1 86 ? -16.664 13.264 20.233 1.00 84.94 86 TYR A CA 1
ATOM 661 C C . TYR A 1 86 ? -15.498 13.647 21.158 1.00 84.94 86 TYR A C 1
ATOM 663 O O . TYR A 1 86 ? -14.836 14.659 20.905 1.00 84.94 86 TYR A O 1
ATOM 671 N N . PRO A 1 87 ? -15.204 12.840 22.199 1.00 83.44 87 PRO A N 1
ATOM 672 C CA . PRO A 1 87 ? -14.043 13.066 23.058 1.00 83.44 87 PRO A CA 1
ATOM 673 C C . PRO A 1 87 ? -12.761 13.076 22.224 1.00 83.44 87 PRO A C 1
ATOM 675 O O . PRO A 1 87 ? -12.609 12.251 21.327 1.00 83.44 87 PRO A O 1
ATOM 678 N N . THR A 1 88 ? -11.809 13.959 22.502 1.00 82.44 88 THR A N 1
ATOM 679 C CA . THR A 1 88 ? -10.520 13.971 21.780 1.00 82.44 88 THR A CA 1
ATOM 680 C C . THR A 1 88 ? -9.499 13.000 22.376 1.00 82.44 88 THR A C 1
ATOM 682 O O . THR A 1 88 ? -8.530 12.636 21.714 1.00 82.44 88 THR A O 1
ATOM 685 N N . ALA A 1 89 ? -9.737 12.532 23.603 1.00 74.69 89 ALA A N 1
ATOM 686 C CA . ALA A 1 89 ? -8.935 11.531 24.295 1.00 74.69 89 ALA A CA 1
ATOM 687 C C . ALA A 1 89 ? -9.820 10.641 25.182 1.00 74.69 89 ALA A C 1
ATOM 689 O O . ALA A 1 89 ? -10.919 11.034 25.571 1.00 74.69 89 ALA A O 1
ATOM 690 N N . LEU A 1 90 ? -9.321 9.447 25.515 1.00 76.31 90 LEU A N 1
ATOM 691 C CA . LEU A 1 90 ? -9.922 8.562 26.515 1.00 76.31 90 LEU A CA 1
ATOM 692 C C . LEU A 1 90 ? -9.027 8.500 27.753 1.00 76.31 90 LEU A C 1
ATOM 694 O O . LEU A 1 90 ? -7.801 8.465 27.635 1.00 76.31 90 LEU A O 1
ATOM 698 N N . SER A 1 91 ? -9.634 8.427 28.935 1.00 66.62 91 SER A N 1
ATOM 699 C CA . SER A 1 91 ? -8.917 8.100 30.168 1.00 66.62 91 SER A CA 1
ATOM 700 C C . SER A 1 91 ? -8.702 6.588 30.283 1.00 66.62 91 SER A C 1
ATOM 702 O O . SER A 1 91 ? -9.623 5.799 30.062 1.00 66.62 91 SER A O 1
ATOM 704 N N . ALA A 1 92 ? -7.491 6.185 30.682 1.00 57.31 92 ALA A N 1
ATOM 705 C CA . ALA A 1 92 ? -7.119 4.791 30.936 1.00 57.31 92 ALA A CA 1
ATOM 706 C C . ALA A 1 92 ? -7.599 4.263 32.306 1.00 57.31 92 ALA A C 1
ATOM 708 O O . ALA A 1 92 ? -7.441 3.077 32.598 1.00 57.31 92 ALA A O 1
ATOM 709 N N . SER A 1 93 ? -8.168 5.113 33.168 1.00 53.00 93 SER A N 1
ATOM 710 C CA . SER A 1 93 ? -8.570 4.738 34.527 1.00 53.00 93 SER A CA 1
ATOM 711 C C . SER A 1 93 ? -9.829 5.475 35.007 1.00 53.00 93 SER A C 1
ATOM 713 O O . SER A 1 93 ? -10.078 6.626 34.659 1.00 53.00 93 SER A O 1
ATOM 715 N N . ASN A 1 94 ? -10.624 4.779 35.833 1.00 51.25 94 ASN A N 1
ATOM 716 C CA . ASN A 1 94 ? -11.862 5.242 36.482 1.00 51.25 94 ASN A CA 1
ATOM 717 C C . ASN A 1 94 ? -13.036 5.562 35.552 1.00 51.25 94 ASN A C 1
ATOM 719 O O . ASN A 1 94 ? -13.492 6.695 35.471 1.00 51.25 94 ASN A O 1
ATOM 723 N N . CYS A 1 95 ? -13.584 4.516 34.937 1.00 58.16 95 CYS A N 1
ATOM 724 C CA . CYS A 1 95 ? -14.795 4.578 34.130 1.00 58.16 95 CYS A CA 1
ATOM 725 C C . CYS A 1 95 ? -16.057 4.978 34.910 1.00 58.16 95 CYS A C 1
ATOM 727 O O . CYS A 1 95 ? -16.587 4.132 35.643 1.00 58.16 95 CYS A O 1
ATOM 729 N N . PRO A 1 96 ? -16.599 6.198 34.732 1.00 55.28 96 PRO A N 1
ATOM 730 C CA . PRO A 1 96 ? -17.863 6.561 35.348 1.00 55.28 96 PRO A CA 1
ATOM 731 C C . PRO A 1 96 ? -19.026 5.858 34.629 1.00 55.28 96 PRO A C 1
ATOM 733 O O . PRO A 1 96 ? -18.991 5.624 33.423 1.00 55.28 96 PRO A O 1
ATOM 736 N N . THR A 1 97 ? -20.076 5.503 35.371 1.00 52.69 97 THR A N 1
ATOM 737 C CA . THR A 1 97 ? -21.301 4.880 34.826 1.00 52.69 97 THR A CA 1
ATOM 738 C C . THR A 1 97 ? -22.217 5.873 34.106 1.00 52.69 97 THR A C 1
ATOM 740 O O . THR A 1 97 ? -23.217 5.472 33.519 1.00 52.69 97 THR A O 1
ATOM 743 N N . THR A 1 98 ? -21.885 7.161 34.153 1.00 50.97 98 THR A N 1
ATOM 744 C CA . THR A 1 98 ? -22.592 8.260 33.493 1.00 50.97 98 THR A CA 1
ATOM 745 C C . THR A 1 98 ? -21.582 9.158 32.769 1.00 50.97 98 THR A C 1
ATOM 747 O O . THR A 1 98 ? -20.508 9.412 33.324 1.00 50.97 98 THR A O 1
ATOM 750 N N . PRO A 1 99 ? -21.884 9.643 31.547 1.00 51.38 99 PRO A N 1
ATOM 751 C CA . PRO A 1 99 ? -20.990 10.537 30.814 1.00 51.38 99 PRO A CA 1
ATOM 752 C C . PRO A 1 99 ? -20.712 11.799 31.639 1.00 51.38 99 PRO A C 1
ATOM 754 O O . PRO A 1 99 ? -21.644 12.470 32.078 1.00 51.38 99 PRO A O 1
ATOM 757 N N . THR A 1 100 ? -19.438 12.107 31.879 1.00 56.31 100 THR A N 1
ATOM 758 C CA . THR A 1 100 ? -19.005 13.374 32.487 1.00 56.31 100 THR A CA 1
ATOM 759 C C . THR A 1 100 ? -18.142 14.137 31.489 1.00 56.31 100 THR A C 1
ATOM 761 O O . THR A 1 100 ? -1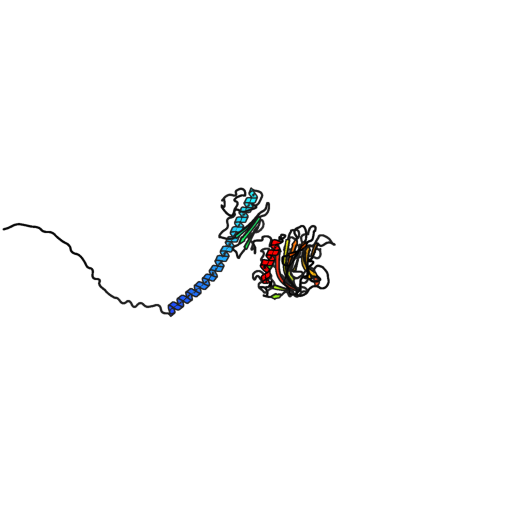7.558 13.541 30.585 1.00 56.31 100 THR A O 1
ATOM 764 N N . THR A 1 101 ? -18.100 15.460 31.625 1.00 54.81 101 THR A N 1
ATOM 765 C CA . THR A 1 101 ? -17.389 16.377 30.728 1.00 54.81 101 THR A CA 1
ATOM 766 C C . THR A 1 101 ? -15.877 16.091 30.711 1.00 54.81 101 THR A C 1
ATOM 768 O O . THR A 1 101 ? -15.168 16.386 31.673 1.00 54.81 101 THR A O 1
ATOM 771 N N . ASP A 1 102 ? -15.433 15.482 29.610 1.00 57.78 102 ASP A N 1
ATOM 772 C CA . ASP A 1 102 ? -14.102 15.422 28.975 1.00 57.78 102 ASP A CA 1
ATOM 773 C C . ASP A 1 102 ? -12.825 15.002 29.734 1.00 57.78 102 ASP A C 1
ATOM 775 O O . ASP A 1 102 ? -11.865 14.623 29.071 1.00 57.78 102 ASP A O 1
ATOM 779 N N . ALA A 1 103 ? -12.745 14.966 31.067 1.00 52.34 103 ALA A N 1
ATOM 780 C CA . ALA A 1 103 ? -11.479 14.571 31.724 1.00 52.34 103 ALA A CA 1
ATOM 781 C C . ALA A 1 103 ? -11.356 13.062 32.020 1.00 52.34 103 ALA A C 1
ATOM 783 O O . ALA A 1 103 ? -10.250 12.545 32.139 1.00 52.34 103 ALA A O 1
ATOM 784 N N . ASN A 1 104 ? -12.483 12.351 32.143 1.00 55.41 104 ASN A N 1
ATOM 785 C CA . ASN A 1 104 ? -12.532 10.958 32.612 1.00 55.41 104 ASN A CA 1
ATOM 786 C C . ASN A 1 104 ? -13.425 10.059 31.742 1.00 55.41 104 ASN A C 1
ATOM 788 O O . ASN A 1 104 ? -13.916 9.030 32.210 1.00 55.41 104 ASN A O 1
ATOM 792 N N . TYR A 1 105 ? -13.678 10.440 30.485 1.00 69.06 105 TYR A N 1
ATOM 793 C CA . TYR A 1 105 ? -14.447 9.581 29.592 1.00 69.06 105 TYR A CA 1
ATOM 794 C C . TYR A 1 105 ? -13.605 8.360 29.223 1.00 69.06 105 TYR A C 1
ATOM 796 O O . TYR A 1 105 ? -12.495 8.479 28.709 1.00 69.06 105 TYR A O 1
ATOM 804 N N . CYS A 1 106 ? -14.121 7.178 29.525 1.00 73.50 106 CYS A N 1
ATOM 805 C CA . CYS A 1 106 ? -13.473 5.918 29.212 1.00 73.50 106 CYS A CA 1
ATOM 806 C C . CYS A 1 106 ? -14.437 5.056 28.389 1.00 73.50 106 CYS A C 1
ATOM 808 O O . CYS A 1 106 ? -15.652 5.269 28.385 1.00 73.50 106 CYS A O 1
ATOM 810 N N . LEU A 1 107 ? -13.898 3.997 27.800 1.00 77.06 107 LEU A N 1
ATOM 811 C CA . LEU A 1 107 ? -14.671 2.927 27.190 1.00 77.06 107 LEU A CA 1
ATOM 812 C C . LEU A 1 107 ? -14.274 1.621 27.886 1.00 77.06 107 LEU A C 1
ATOM 814 O O . LEU A 1 107 ? -13.094 1.393 28.155 1.00 77.06 107 LEU A O 1
ATOM 818 N N . LYS A 1 108 ? -15.259 0.793 28.244 1.00 75.38 108 LYS A N 1
ATOM 819 C CA . LYS A 1 108 ? -15.000 -0.517 28.851 1.00 75.38 108 LYS A CA 1
ATOM 820 C C . LYS A 1 108 ? -14.830 -1.560 27.753 1.00 75.38 108 LYS A C 1
ATOM 822 O O . LYS A 1 108 ? -15.709 -1.682 26.908 1.00 75.38 108 LYS A O 1
ATOM 827 N N . PHE A 1 109 ? -13.750 -2.328 27.845 1.00 76.06 109 PHE A N 1
ATOM 828 C CA . PHE A 1 109 ? -13.464 -3.476 26.987 1.00 76.06 109 PHE A CA 1
ATOM 829 C C . PHE A 1 109 ? -13.257 -4.714 27.849 1.00 76.06 109 PHE A C 1
ATOM 831 O O . PHE A 1 109 ? -12.889 -4.619 29.027 1.00 76.06 109 PHE A O 1
ATOM 838 N N . SER A 1 110 ? -13.521 -5.875 27.273 1.00 70.12 110 SER A N 1
ATOM 839 C CA . SER A 1 110 ? -13.288 -7.162 27.898 1.00 70.12 110 SER A CA 1
ATOM 840 C C . SER A 1 110 ? -11.822 -7.581 27.731 1.00 70.12 110 SER A C 1
ATOM 842 O O . SER A 1 110 ? -11.199 -7.421 26.685 1.00 70.12 110 SER A O 1
ATOM 844 N N . GLY A 1 111 ? -11.238 -8.134 28.795 1.00 69.62 111 GLY A N 1
ATOM 845 C CA . GLY A 1 111 ? -9.870 -8.657 28.763 1.00 69.62 111 GLY A CA 1
ATOM 846 C C . GLY A 1 111 ? -8.763 -7.593 28.806 1.00 69.62 111 GLY A C 1
ATOM 847 O O . GLY A 1 111 ? -8.958 -6.474 29.271 1.00 69.62 111 GLY A O 1
ATOM 848 N N . SER A 1 112 ? -7.560 -7.991 28.384 1.00 68.69 112 SER A N 1
ATOM 849 C CA . SER A 1 112 ? -6.331 -7.176 28.408 1.00 68.69 112 SER A CA 1
ATOM 850 C C . SER A 1 112 ? -5.945 -6.662 27.014 1.00 68.69 112 SER A C 1
ATOM 852 O O . SER A 1 112 ? -4.761 -6.569 26.691 1.00 68.69 112 SER A O 1
ATOM 854 N N . ASN A 1 113 ? -6.937 -6.389 26.165 1.00 74.44 113 ASN A N 1
ATOM 855 C CA . ASN A 1 113 ? -6.715 -5.947 24.791 1.00 74.44 113 ASN A CA 1
ATOM 856 C C . ASN A 1 113 ? -6.166 -4.510 24.752 1.00 74.44 113 ASN A C 1
ATOM 858 O O . ASN A 1 113 ? -6.479 -3.675 25.601 1.00 74.44 113 ASN A O 1
ATOM 862 N N . THR A 1 114 ? -5.325 -4.219 23.760 1.00 77.56 114 THR A N 1
ATOM 863 C CA . THR A 1 114 ? -4.813 -2.864 23.515 1.00 77.56 114 THR A CA 1
ATOM 864 C C . THR A 1 114 ? -5.804 -2.099 22.653 1.00 77.56 114 THR A C 1
ATOM 866 O O . THR A 1 114 ? -6.268 -2.619 21.638 1.00 77.56 114 THR A O 1
ATOM 869 N N . ILE A 1 115 ? -6.093 -0.855 23.034 1.00 79.50 115 ILE A N 1
ATOM 870 C CA . ILE A 1 115 ? -7.042 0.005 22.328 1.00 79.50 115 ILE A CA 1
ATOM 871 C C . ILE A 1 115 ? -6.321 1.235 21.783 1.00 79.50 115 ILE A C 1
ATOM 873 O O . ILE A 1 115 ? -5.510 1.850 22.475 1.00 79.50 115 ILE A O 1
ATOM 877 N N . SER A 1 116 ? -6.645 1.609 20.549 1.00 81.81 116 SER A N 1
ATOM 878 C CA . SER A 1 116 ? -6.269 2.889 19.950 1.00 81.81 116 SER A CA 1
ATOM 879 C C . SER A 1 116 ? -7.532 3.673 19.629 1.00 81.81 116 SER A C 1
ATOM 881 O O . SER A 1 116 ? -8.424 3.163 18.953 1.00 81.81 116 SER A O 1
ATOM 883 N N . TYR A 1 117 ? -7.612 4.907 20.118 1.00 83.25 117 TYR A N 1
ATOM 884 C CA . TYR A 1 117 ? -8.745 5.799 19.909 1.00 83.25 117 TYR A CA 1
ATOM 885 C C . TYR A 1 117 ? -8.281 7.113 19.293 1.00 83.25 117 TYR A C 1
ATOM 887 O O . TYR A 1 117 ? -7.291 7.698 19.732 1.00 83.25 117 TYR A O 1
ATOM 895 N N . ASN A 1 118 ? -9.033 7.596 18.312 1.00 79.69 118 ASN A N 1
ATOM 896 C CA . ASN A 1 118 ? -8.886 8.930 17.754 1.00 79.69 118 ASN A CA 1
ATOM 897 C C . ASN A 1 118 ? -10.279 9.544 17.603 1.00 79.69 118 ASN A C 1
ATOM 899 O O . ASN A 1 118 ? -11.157 8.932 16.993 1.00 79.69 118 ASN A O 1
ATOM 903 N N . GLY A 1 119 ? -10.482 10.723 18.183 1.00 80.50 119 GLY A N 1
ATOM 904 C CA . GLY A 1 119 ? -11.746 11.442 18.150 1.00 80.50 119 GLY A CA 1
ATOM 905 C C . GLY A 1 119 ? -11.560 12.900 17.757 1.00 80.50 119 GLY A C 1
ATOM 906 O O . GLY A 1 119 ? -10.540 13.528 18.032 1.00 80.50 119 GLY A O 1
ATOM 907 N N . SER A 1 120 ? -12.575 13.437 17.096 1.00 80.56 120 SER A N 1
ATOM 908 C CA . SER A 1 120 ? -12.669 14.812 16.616 1.00 80.56 120 SER A CA 1
ATOM 909 C C . SER A 1 120 ? -14.084 15.337 16.848 1.00 80.56 120 SER A C 1
ATOM 911 O O . SER A 1 120 ? -14.952 14.617 17.333 1.00 80.56 120 SER A O 1
ATOM 913 N N . THR A 1 121 ? -14.367 16.576 16.447 1.00 81.19 121 THR A N 1
ATOM 914 C CA . THR A 1 121 ? -15.718 17.132 16.578 1.00 81.19 121 THR A CA 1
ATOM 915 C C . THR A 1 121 ? -16.775 16.237 15.929 1.00 81.19 121 THR A C 1
ATOM 917 O O . THR A 1 121 ? -17.763 15.945 16.577 1.00 81.19 121 THR A O 1
ATOM 920 N N . ASN A 1 122 ? -16.561 15.731 14.710 1.00 81.69 122 ASN A N 1
ATOM 921 C CA . ASN A 1 122 ? -17.607 15.019 13.954 1.00 81.69 122 ASN A CA 1
ATOM 922 C C . ASN A 1 122 ? -17.299 13.549 13.653 1.00 81.69 122 ASN A C 1
ATOM 924 O O . ASN A 1 122 ? -18.130 12.865 13.060 1.00 81.69 122 ASN A O 1
ATOM 928 N N . ALA A 1 123 ? -16.127 13.052 14.043 1.00 82.81 123 ALA A N 1
ATOM 929 C CA . ALA A 1 123 ? -15.706 11.688 13.755 1.00 82.81 123 ALA A CA 1
ATOM 930 C C . ALA A 1 123 ? -14.966 11.059 14.936 1.00 82.81 123 ALA A C 1
ATOM 932 O O . ALA A 1 123 ? -14.226 11.750 15.635 1.00 82.81 123 ALA A O 1
ATOM 933 N N . PHE A 1 124 ? -15.125 9.752 15.113 1.00 85.06 124 PHE A N 1
ATOM 934 C CA . PHE A 1 124 ? -14.318 8.923 15.992 1.00 85.06 124 PHE A CA 1
ATOM 935 C C . PHE A 1 124 ? -13.874 7.660 15.264 1.00 85.06 124 PHE A C 1
ATOM 937 O O . PHE A 1 124 ? -14.483 7.212 14.293 1.00 85.06 124 PHE A O 1
ATOM 944 N N . SER A 1 125 ? -12.821 7.054 15.787 1.00 84.31 125 SER A N 1
ATOM 945 C CA . SER A 1 125 ? -12.286 5.807 15.281 1.00 84.31 125 SER A CA 1
ATOM 946 C C . SER A 1 125 ? -11.616 5.044 16.427 1.00 84.31 125 SER A C 1
ATOM 948 O O . SER A 1 125 ? -10.868 5.632 17.213 1.00 84.31 125 SER A O 1
ATOM 950 N N . LEU A 1 126 ? -11.924 3.756 16.564 1.00 85.38 126 LEU A N 1
ATOM 951 C CA . LEU A 1 126 ? -11.532 2.897 17.685 1.00 85.38 126 LEU A CA 1
ATOM 952 C C . LEU A 1 126 ? -11.025 1.507 17.232 1.00 85.38 126 LEU A C 1
ATOM 954 O O . LEU A 1 126 ? -11.806 0.704 16.722 1.00 85.38 126 LEU A O 1
ATOM 958 N N . VAL A 1 127 ? -9.736 1.206 17.415 1.00 81.94 127 VAL A N 1
ATOM 959 C CA . VAL A 1 127 ? -9.168 -0.136 17.167 1.00 81.94 127 VAL A CA 1
ATOM 960 C C . VAL A 1 127 ? -9.004 -0.873 18.482 1.00 81.94 127 VAL A C 1
ATOM 962 O O . VAL A 1 127 ? -8.475 -0.311 19.435 1.00 81.94 127 VAL A O 1
ATOM 965 N N . GLU A 1 128 ? -9.353 -2.150 18.490 1.00 84.56 128 GLU A N 1
ATOM 966 C CA . GLU A 1 128 ? -9.006 -3.092 19.544 1.00 84.56 128 GLU A CA 1
ATOM 967 C C . GLU A 1 128 ? -8.105 -4.196 18.978 1.00 84.56 128 GLU A C 1
ATOM 969 O O . GLU A 1 128 ? -8.336 -4.705 17.876 1.00 84.56 128 GLU A O 1
ATOM 974 N N . THR A 1 129 ? -7.063 -4.579 19.719 1.00 79.19 129 THR A N 1
ATOM 975 C CA . THR A 1 129 ? -6.182 -5.691 19.353 1.00 79.19 129 THR A CA 1
ATOM 976 C C . THR A 1 129 ? -5.798 -6.562 20.540 1.00 79.19 129 THR A C 1
ATOM 978 O O . THR A 1 129 ? -5.513 -6.074 21.632 1.00 79.19 129 THR A O 1
ATOM 981 N N . ASN A 1 130 ? -5.714 -7.867 20.291 1.00 74.56 130 ASN A N 1
ATOM 982 C CA . ASN A 1 130 ? -5.125 -8.844 21.208 1.00 74.56 130 ASN A CA 1
ATOM 983 C C . ASN A 1 130 ? -3.643 -9.145 20.886 1.00 74.56 130 ASN A C 1
ATOM 985 O O . ASN A 1 130 ? -3.094 -10.131 21.369 1.00 74.56 130 ASN A O 1
ATOM 989 N N . GLY A 1 131 ? -3.008 -8.335 20.028 1.00 66.69 131 GLY A N 1
ATOM 990 C CA . GLY A 1 131 ? -1.624 -8.501 19.571 1.00 66.69 131 GLY A CA 1
ATOM 991 C C . GLY A 1 131 ? -1.461 -9.324 18.289 1.00 66.69 131 GLY A C 1
ATOM 992 O O . GLY A 1 131 ? -0.400 -9.279 17.675 1.00 66.69 131 GLY A O 1
ATOM 993 N N . THR A 1 132 ? -2.489 -10.056 17.848 1.00 63.81 132 THR A N 1
ATOM 994 C CA . THR A 1 132 ? -2.448 -10.847 16.598 1.00 63.81 132 THR A CA 1
ATOM 995 C C . THR A 1 132 ? -3.616 -10.532 15.670 1.00 63.81 132 THR A C 1
ATOM 997 O O . THR A 1 132 ? -3.484 -10.577 14.452 1.00 63.81 132 THR A O 1
ATOM 1000 N N . THR A 1 133 ? -4.774 -10.210 16.238 1.00 68.75 133 THR A N 1
ATOM 1001 C CA . THR A 1 133 ? -5.988 -9.826 15.517 1.00 68.75 133 THR A CA 1
ATOM 1002 C C . THR A 1 133 ? -6.322 -8.379 15.847 1.00 68.75 133 THR A C 1
ATOM 1004 O O . THR A 1 133 ? -6.154 -7.950 16.990 1.00 68.75 133 THR A O 1
ATOM 1007 N N . TYR A 1 134 ? -6.797 -7.629 14.858 1.00 77.19 134 TYR A N 1
ATOM 1008 C CA . TYR A 1 134 ? -7.249 -6.253 15.025 1.00 77.19 134 TYR A CA 1
ATOM 1009 C C . TYR A 1 134 ? -8.701 -6.168 14.568 1.00 77.19 134 TYR A C 1
ATOM 1011 O O . TYR A 1 134 ? -9.055 -6.729 13.530 1.00 77.19 134 TYR A O 1
ATOM 1019 N N . TYR A 1 135 ? -9.528 -5.453 15.319 1.00 80.00 135 TYR A N 1
ATOM 1020 C CA . TYR A 1 135 ? -10.860 -5.044 14.889 1.00 80.00 135 TYR A CA 1
ATOM 1021 C C . TYR A 1 135 ? -11.004 -3.537 15.047 1.00 80.00 135 TYR A C 1
ATOM 1023 O O . TYR A 1 135 ? -10.412 -2.947 15.949 1.00 80.00 135 TYR A O 1
ATOM 1031 N N . LYS A 1 136 ? -11.766 -2.913 14.154 1.00 81.81 136 LYS A N 1
ATOM 1032 C CA . LYS A 1 136 ? -11.928 -1.461 14.080 1.00 81.81 136 LYS A CA 1
ATOM 1033 C C . LYS A 1 136 ? -13.401 -1.076 13.888 1.00 81.81 136 LYS A C 1
ATOM 1035 O O . LYS A 1 136 ? -14.134 -1.793 13.208 1.00 81.81 136 LYS A O 1
ATOM 1040 N N . ILE A 1 137 ? -13.833 0.035 14.491 1.00 86.25 137 ILE A N 1
ATOM 1041 C CA . ILE A 1 137 ? -15.159 0.658 14.290 1.00 86.25 137 ILE A CA 1
ATOM 1042 C C . ILE A 1 137 ? -15.090 2.198 14.266 1.00 86.25 137 ILE A C 1
ATOM 1044 O O . ILE A 1 137 ? -14.331 2.802 15.030 1.00 86.25 137 ILE A O 1
ATOM 1048 N N . ASP A 1 138 ? -15.866 2.824 13.382 1.00 84.75 138 ASP A N 1
ATOM 1049 C CA . ASP A 1 138 ? -16.015 4.281 13.256 1.00 84.75 138 ASP A CA 1
ATOM 1050 C C . ASP A 1 138 ? -17.496 4.705 13.338 1.00 84.75 138 ASP A C 1
ATOM 1052 O O . ASP A 1 138 ? -18.386 3.919 13.682 1.00 84.75 138 ASP A O 1
ATOM 1056 N N . ASN A 1 139 ? -17.777 5.975 13.045 1.00 82.88 139 ASN A N 1
ATOM 1057 C CA . ASN A 1 139 ? -19.120 6.560 13.044 1.00 82.88 139 ASN A CA 1
ATOM 1058 C C . ASN A 1 139 ? -20.146 5.768 12.228 1.00 82.88 139 ASN A C 1
ATOM 1060 O O . ASN A 1 139 ? -21.317 5.680 12.618 1.00 82.88 139 ASN A O 1
ATOM 1064 N N . ASN A 1 140 ? -19.705 5.216 11.105 1.00 79.56 140 ASN A N 1
ATOM 1065 C CA . ASN A 1 140 ? -20.534 4.737 10.010 1.00 79.56 140 ASN A CA 1
ATOM 1066 C C . ASN A 1 140 ? -20.368 3.236 9.757 1.00 79.56 140 ASN A C 1
ATOM 1068 O O . ASN A 1 140 ? -21.117 2.675 8.960 1.00 79.56 140 ASN A O 1
ATOM 1072 N N . SER A 1 141 ? -19.418 2.583 10.424 1.00 78.69 141 SER A N 1
ATOM 1073 C CA . SER A 1 141 ? -19.165 1.153 10.286 1.00 78.69 141 SER A CA 1
ATOM 1074 C C . SER A 1 141 ? -19.679 0.330 11.472 1.00 78.69 141 SER A C 1
ATOM 1076 O O . SER A 1 141 ? -19.940 0.827 12.570 1.00 78.69 141 SER A O 1
ATOM 1078 N N . VAL A 1 142 ? -19.854 -0.966 11.216 1.00 81.19 142 VAL A N 1
ATOM 1079 C CA . VAL A 1 142 ? -19.910 -2.018 12.243 1.00 81.19 142 VAL A CA 1
ATOM 1080 C C . VAL A 1 142 ? -18.481 -2.513 12.519 1.00 81.19 142 VAL A C 1
ATOM 1082 O O . VAL A 1 142 ? -17.587 -2.203 11.727 1.00 81.19 142 VAL A O 1
ATOM 1085 N N . PRO A 1 143 ? -18.219 -3.284 13.592 1.00 84.19 143 PRO A N 1
AT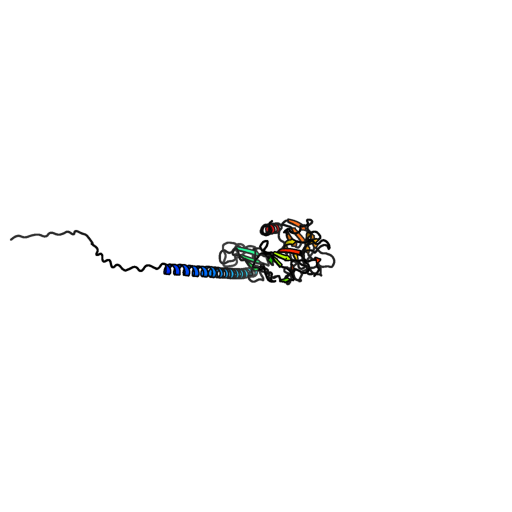OM 1086 C CA . PRO A 1 143 ? -16.881 -3.813 13.845 1.00 84.19 143 PRO A CA 1
ATOM 1087 C C . PRO A 1 143 ? -16.375 -4.630 12.647 1.00 84.19 143 PRO A C 1
ATOM 1089 O O . PRO A 1 143 ? -16.973 -5.636 12.266 1.00 84.19 143 PRO A O 1
ATOM 1092 N N . THR A 1 144 ? -15.268 -4.199 12.048 1.00 76.19 144 THR A N 1
ATOM 1093 C CA . THR A 1 144 ? -14.634 -4.842 10.886 1.00 76.19 144 THR A CA 1
ATOM 1094 C C . THR A 1 144 ? -13.208 -5.255 11.218 1.00 76.19 144 THR A C 1
ATOM 1096 O O . THR A 1 144 ? -12.598 -4.730 12.150 1.00 76.19 144 THR A O 1
ATOM 1099 N N . VAL A 1 145 ? -12.667 -6.223 10.477 1.00 71.19 145 VAL A N 1
ATOM 1100 C CA . VAL A 1 145 ? -11.275 -6.661 10.652 1.00 71.19 145 VAL A CA 1
ATOM 1101 C C . VAL A 1 145 ? -10.333 -5.505 10.301 1.00 71.19 145 VAL A C 1
ATOM 1103 O O . VAL A 1 145 ? -10.516 -4.838 9.290 1.00 71.19 145 VAL A O 1
ATOM 1106 N N . GLY A 1 146 ? -9.322 -5.266 11.130 1.00 58.75 146 GLY A N 1
ATOM 1107 C CA . GLY A 1 146 ? -8.185 -4.399 10.827 1.00 58.75 146 GLY A CA 1
ATOM 1108 C C . GLY A 1 146 ? -6.892 -5.208 10.719 1.00 58.75 146 GLY A C 1
ATOM 1109 O O . GLY A 1 146 ? -6.868 -6.417 10.944 1.00 58.75 146 GLY A O 1
ATOM 1110 N N . ASN A 1 147 ? -5.782 -4.536 10.436 1.00 56.75 147 ASN A N 1
ATOM 1111 C CA . ASN A 1 147 ? -4.454 -5.165 10.369 1.00 56.75 147 ASN A CA 1
ATOM 1112 C C . ASN A 1 147 ? -3.325 -4.318 10.967 1.00 56.75 147 ASN A C 1
ATOM 1114 O O . ASN A 1 147 ? -2.160 -4.703 10.894 1.00 56.75 147 ASN A O 1
ATOM 1118 N N . SER A 1 148 ? -3.651 -3.153 11.523 1.00 61.06 148 SER A N 1
ATOM 1119 C CA . SER A 1 148 ? -2.714 -2.302 12.245 1.00 61.06 148 SER A CA 1
ATOM 1120 C C . SER A 1 148 ? -3.481 -1.336 13.149 1.00 61.06 148 SER A C 1
ATOM 1122 O O . SER A 1 148 ? -4.697 -1.195 13.029 1.00 61.06 148 SER A O 1
ATOM 1124 N N . LEU A 1 149 ? -2.764 -0.644 14.036 1.00 55.19 149 LEU A N 1
ATOM 1125 C CA . LEU A 1 149 ? -3.319 0.460 14.827 1.00 55.19 149 LEU A CA 1
ATOM 1126 C C . LEU A 1 149 ? -3.587 1.724 13.984 1.00 55.19 149 LEU A C 1
ATOM 1128 O O . LEU A 1 149 ? -4.122 2.700 14.509 1.00 55.19 149 LEU A O 1
ATOM 1132 N N . ASP A 1 150 ? -3.205 1.722 12.701 1.00 63.91 150 ASP A N 1
ATOM 1133 C CA . ASP A 1 150 ? -3.367 2.852 11.795 1.00 63.91 150 ASP A CA 1
ATOM 1134 C C . ASP A 1 150 ? -4.689 2.754 11.024 1.00 63.91 150 ASP A C 1
ATOM 1136 O O . ASP A 1 150 ? -4.820 2.044 10.024 1.00 63.91 150 ASP A O 1
ATOM 1140 N N . TRP A 1 151 ? -5.660 3.526 11.504 1.00 61.72 151 TRP A N 1
ATOM 1141 C CA . TRP A 1 151 ? -6.982 3.739 10.918 1.00 61.72 151 TRP A CA 1
ATOM 1142 C C . TRP A 1 151 ? -6.986 4.166 9.465 1.00 61.72 151 TRP A C 1
ATOM 1144 O O . TRP A 1 151 ? -7.974 3.955 8.760 1.00 61.72 151 TRP A O 1
ATOM 1154 N N . SER A 1 152 ? -5.897 4.784 9.026 1.00 74.75 152 SER A N 1
ATOM 1155 C CA . SER A 1 152 ? -5.838 5.261 7.666 1.00 74.75 152 SER A CA 1
ATOM 1156 C C . SER A 1 152 ? -5.577 4.158 6.656 1.00 74.75 152 SER A C 1
ATOM 1158 O O . SER A 1 152 ? -5.845 4.380 5.484 1.00 74.75 152 SER A O 1
ATOM 1160 N N . LEU A 1 153 ? -5.125 2.969 7.074 1.00 86.38 153 LEU A N 1
ATOM 1161 C CA . LEU A 1 153 ? -4.894 1.844 6.171 1.00 86.38 153 LEU A CA 1
ATOM 1162 C C . LEU A 1 153 ? -6.227 1.294 5.643 1.00 86.38 153 LEU A C 1
ATOM 1164 O O . LEU A 1 153 ? -6.994 0.648 6.361 1.00 86.38 153 LEU A O 1
ATOM 1168 N N . VAL A 1 154 ? -6.480 1.554 4.365 1.00 89.25 154 VAL A N 1
ATOM 1169 C CA . VAL A 1 154 ? -7.737 1.244 3.659 1.00 89.25 154 VAL A CA 1
ATOM 1170 C C . VAL A 1 154 ? -7.556 0.231 2.537 1.00 89.25 154 VAL A C 1
ATOM 1172 O O . VAL A 1 154 ? -8.534 -0.242 1.972 1.00 89.25 154 VAL A O 1
ATOM 1175 N N . PHE A 1 155 ? -6.311 -0.122 2.227 1.00 94.12 155 PHE A N 1
ATOM 1176 C CA . PHE A 1 155 ? -5.983 -1.160 1.263 1.00 94.12 155 PHE A CA 1
ATOM 1177 C C . PHE A 1 155 ? -4.673 -1.829 1.651 1.00 94.12 155 PHE A C 1
ATOM 1179 O O . PHE A 1 155 ? -3.681 -1.135 1.879 1.00 94.12 155 PHE A O 1
ATOM 1186 N N . ASN A 1 156 ? -4.645 -3.156 1.726 1.00 94.12 156 ASN A N 1
ATOM 1187 C CA . ASN A 1 156 ? -3.421 -3.911 1.960 1.00 94.12 156 ASN A CA 1
ATOM 1188 C C . ASN A 1 156 ? -3.488 -5.258 1.241 1.00 94.12 156 ASN A C 1
ATOM 1190 O O . ASN A 1 156 ? -4.195 -6.166 1.680 1.00 94.12 156 ASN A O 1
ATOM 1194 N N . LEU A 1 157 ? -2.709 -5.379 0.172 1.00 96.31 157 LEU A N 1
ATOM 1195 C CA . LEU A 1 157 ? -2.468 -6.634 -0.526 1.00 96.31 157 LEU A CA 1
ATOM 1196 C C . LEU A 1 157 ? -1.022 -7.050 -0.294 1.00 96.31 157 LEU A C 1
ATOM 1198 O O . LEU A 1 157 ? -0.101 -6.321 -0.654 1.00 96.31 157 LEU A O 1
ATOM 1202 N N . ASP A 1 158 ? -0.812 -8.222 0.297 1.00 95.69 158 ASP A N 1
ATOM 1203 C CA . ASP A 1 158 ? 0.522 -8.730 0.614 1.00 95.69 158 ASP A CA 1
ATOM 1204 C C . ASP A 1 158 ? 0.652 -10.189 0.179 1.00 95.69 158 ASP A C 1
ATOM 1206 O O . ASP A 1 158 ? 0.065 -11.084 0.782 1.00 95.69 158 ASP A O 1
ATOM 1210 N N . ALA A 1 159 ? 1.442 -10.447 -0.861 1.00 95.12 159 ALA A N 1
ATOM 1211 C CA . ALA A 1 159 ? 1.587 -11.787 -1.419 1.00 95.12 159 ALA A CA 1
ATOM 1212 C C . ALA A 1 159 ? 2.293 -12.758 -0.457 1.00 95.12 159 ALA A C 1
ATOM 1214 O O . ALA A 1 159 ? 2.218 -13.969 -0.648 1.00 95.12 159 ALA A O 1
ATOM 1215 N N . GLY A 1 160 ? 2.976 -12.248 0.572 1.00 89.31 160 GLY A N 1
ATOM 1216 C CA . GLY A 1 160 ? 3.623 -13.069 1.596 1.00 89.31 160 GLY A CA 1
ATOM 1217 C C . GLY A 1 160 ? 2.814 -13.255 2.867 1.00 89.31 160 GLY A C 1
ATOM 1218 O O . GLY A 1 160 ? 3.301 -13.861 3.820 1.00 89.31 160 GLY A O 1
ATOM 1219 N N . ASN A 1 161 ? 1.579 -12.758 2.891 1.00 88.62 161 ASN A N 1
ATOM 1220 C CA . ASN A 1 161 ? 0.616 -13.081 3.928 1.00 88.62 161 ASN A CA 1
ATOM 1221 C C . ASN A 1 161 ? -0.396 -14.090 3.374 1.00 88.62 161 ASN A C 1
ATOM 1223 O O . ASN A 1 161 ? -1.154 -13.763 2.465 1.00 88.62 161 ASN A O 1
ATOM 1227 N N . SER A 1 162 ? -0.459 -15.287 3.961 1.00 85.31 162 SER A N 1
ATOM 1228 C CA . SER A 1 162 ? -1.347 -16.367 3.507 1.00 85.31 162 SER A CA 1
ATOM 1229 C C . SER A 1 162 ? -2.843 -16.043 3.604 1.00 85.31 162 SER A C 1
ATOM 1231 O O . SER A 1 162 ? -3.644 -16.660 2.905 1.00 85.31 162 SER A O 1
ATOM 1233 N N . VAL A 1 163 ? -3.229 -15.070 4.438 1.00 84.31 163 VAL A N 1
ATOM 1234 C CA . VAL A 1 163 ? -4.604 -14.545 4.515 1.00 84.31 163 VAL A CA 1
ATOM 1235 C C . VAL A 1 163 ? -4.909 -13.632 3.326 1.00 84.31 163 VAL A C 1
ATOM 1237 O O . VAL A 1 163 ? -6.039 -13.601 2.849 1.00 84.31 163 VAL A O 1
ATOM 1240 N N . SER A 1 164 ? -3.908 -12.901 2.831 1.00 89.56 164 SER A N 1
ATOM 1241 C CA . SER A 1 164 ? -4.061 -12.037 1.660 1.00 89.56 164 SER A CA 1
ATOM 1242 C C . SER A 1 164 ? -3.945 -12.851 0.373 1.00 89.56 164 SER A C 1
ATOM 1244 O O . SER A 1 164 ? -4.834 -12.787 -0.472 1.00 89.56 164 SER A O 1
ATOM 1246 N N . TYR A 1 165 ? -2.915 -13.683 0.225 1.00 93.56 165 TYR A N 1
ATOM 1247 C CA . TYR A 1 165 ? -2.766 -14.556 -0.935 1.00 93.56 165 TYR A CA 1
ATOM 1248 C C . TYR A 1 165 ? -2.345 -15.968 -0.533 1.00 93.56 165 TYR A C 1
ATOM 1250 O O . TYR A 1 165 ? -1.333 -16.169 0.131 1.00 93.56 165 TYR A O 1
ATOM 1258 N N . SER A 1 166 ? -3.101 -16.967 -0.993 1.00 91.56 166 SER A N 1
ATOM 1259 C CA . SER A 1 166 ? -2.877 -18.374 -0.630 1.00 91.56 166 SER A CA 1
ATOM 1260 C C . SER A 1 166 ? -1.639 -19.009 -1.285 1.00 91.56 166 SER A C 1
ATOM 1262 O O . SER A 1 166 ? -1.290 -20.144 -0.970 1.00 91.56 166 SER A O 1
ATOM 1264 N N . GLY A 1 167 ? -1.006 -18.307 -2.232 1.00 92.81 167 GLY A N 1
ATOM 1265 C CA . GLY A 1 167 ? 0.018 -18.850 -3.128 1.00 92.81 167 GLY A CA 1
ATOM 1266 C C . GLY A 1 167 ? -0.546 -19.403 -4.444 1.00 92.81 167 GLY A C 1
ATOM 1267 O O . GLY A 1 167 ? 0.220 -19.744 -5.343 1.00 92.81 167 GLY A O 1
ATOM 1268 N N . SER A 1 168 ? -1.873 -19.470 -4.588 1.00 94.38 168 SER A N 1
ATOM 1269 C CA . SER A 1 168 ? -2.549 -19.978 -5.786 1.00 94.38 168 SER A CA 1
ATOM 1270 C C . SER A 1 168 ? -3.919 -19.327 -6.020 1.00 94.38 168 SER A C 1
ATOM 1272 O O . SER A 1 168 ? -4.468 -18.660 -5.139 1.00 94.38 168 SER A O 1
ATOM 1274 N N . GLY A 1 169 ? -4.489 -19.571 -7.204 1.00 95.50 169 GLY A N 1
ATOM 1275 C CA . GLY A 1 169 ? -5.767 -18.997 -7.623 1.00 95.50 169 GLY A CA 1
ATOM 1276 C C . GLY A 1 169 ? -5.632 -17.553 -8.101 1.00 95.50 169 GLY A C 1
ATOM 1277 O O . GLY A 1 169 ? -4.535 -17.017 -8.203 1.00 95.50 169 GLY A O 1
ATOM 1278 N N . SER A 1 170 ? -6.760 -16.928 -8.433 1.00 96.44 170 SER A N 1
ATOM 1279 C CA . SER A 1 170 ? -6.775 -15.556 -8.949 1.00 96.44 170 SER A CA 1
ATOM 1280 C C . SER A 1 170 ? -7.134 -14.501 -7.902 1.00 96.44 170 SER A C 1
ATOM 1282 O O . SER A 1 170 ? -7.001 -13.317 -8.181 1.00 96.44 170 SER A O 1
ATOM 1284 N N . ALA A 1 171 ? -7.584 -14.889 -6.707 1.00 95.81 171 ALA A N 1
ATOM 1285 C CA . ALA A 1 171 ? -8.008 -13.943 -5.678 1.00 95.81 171 ALA A CA 1
ATOM 1286 C C . ALA A 1 171 ? -6.828 -13.494 -4.804 1.00 95.81 171 ALA A C 1
ATOM 1288 O O . ALA A 1 171 ? -6.204 -14.316 -4.133 1.00 95.81 171 ALA A O 1
ATOM 1289 N N . TRP A 1 172 ? -6.572 -12.187 -4.767 1.00 96.50 172 TRP A N 1
ATOM 1290 C CA . TRP A 1 172 ? -5.651 -11.542 -3.834 1.00 96.50 172 TRP A CA 1
ATOM 1291 C C . TRP A 1 172 ? -6.461 -10.664 -2.878 1.00 96.50 172 TRP A C 1
ATOM 1293 O O . TRP A 1 172 ? -6.971 -9.613 -3.253 1.00 96.50 172 TRP A O 1
ATOM 1303 N N . SER A 1 173 ? -6.643 -11.139 -1.653 1.00 93.75 173 SER A N 1
ATOM 1304 C CA . SER A 1 173 ? -7.578 -10.580 -0.679 1.00 93.75 173 SER A CA 1
ATOM 1305 C C . SER A 1 173 ? -6.992 -9.386 0.065 1.00 93.75 173 SER A C 1
ATOM 1307 O O . SER A 1 173 ? -5.856 -9.433 0.548 1.00 93.75 173 SER A O 1
ATOM 1309 N N . ASP A 1 174 ? -7.799 -8.338 0.200 1.00 92.19 174 ASP A N 1
ATOM 1310 C CA . ASP A 1 174 ? -7.475 -7.155 0.988 1.00 92.19 174 ASP A CA 1
ATOM 1311 C C . ASP A 1 174 ? -7.592 -7.451 2.480 1.00 92.19 174 ASP A C 1
ATOM 1313 O O . ASP A 1 174 ? -8.667 -7.734 3.007 1.00 92.19 174 ASP A O 1
ATOM 1317 N N . ILE A 1 175 ? -6.460 -7.353 3.173 1.00 82.62 175 ILE A N 1
ATOM 1318 C CA . ILE A 1 175 ? -6.367 -7.592 4.614 1.00 82.62 175 ILE A CA 1
ATOM 1319 C C . ILE A 1 175 ? -6.450 -6.299 5.428 1.00 82.62 175 ILE A C 1
ATOM 1321 O O . ILE A 1 175 ? -6.198 -6.331 6.625 1.00 82.62 175 ILE A O 1
ATOM 1325 N N . SER A 1 176 ? -6.757 -5.145 4.827 1.00 80.94 176 SER A N 1
ATOM 1326 C CA . SER A 1 176 ? -6.959 -3.874 5.552 1.00 80.94 176 SER A CA 1
ATOM 1327 C C . SER A 1 176 ? -8.315 -3.742 6.240 1.00 80.94 176 SER A C 1
ATOM 1329 O O . SER A 1 176 ? -8.478 -2.881 7.112 1.00 80.94 176 SER A O 1
ATOM 1331 N N . GLY A 1 177 ? -9.281 -4.569 5.835 1.00 73.62 177 GLY A N 1
ATOM 1332 C CA . GLY A 1 177 ? -10.690 -4.405 6.181 1.00 73.62 177 GLY A CA 1
ATOM 1333 C C . GLY A 1 177 ? -11.468 -3.480 5.246 1.00 73.62 177 GLY A C 1
ATOM 1334 O O . GLY A 1 177 ? -12.657 -3.291 5.476 1.00 73.62 177 GLY A O 1
ATOM 1335 N N . GLY A 1 178 ? -10.833 -2.904 4.217 1.00 75.25 178 GLY A N 1
ATOM 1336 C CA . GLY A 1 178 ? -11.499 -2.095 3.189 1.00 75.25 178 GLY A CA 1
ATOM 1337 C C . GLY A 1 178 ? -12.376 -2.914 2.235 1.00 75.25 178 GLY A C 1
ATOM 1338 O O . GLY A 1 178 ? -13.297 -2.378 1.629 1.00 75.25 178 GLY A O 1
ATOM 1339 N N . GLY A 1 179 ? -12.137 -4.226 2.135 1.00 82.94 179 GLY A N 1
ATOM 1340 C CA . GLY A 1 179 ? -12.922 -5.134 1.291 1.00 82.94 179 GLY A CA 1
ATOM 1341 C C . GLY A 1 179 ? -12.578 -5.035 -0.197 1.00 82.94 179 GLY A C 1
ATOM 1342 O O . GLY A 1 179 ? -13.312 -5.543 -1.045 1.00 82.94 179 GLY A O 1
ATOM 1343 N N . HIS A 1 180 ? -11.456 -4.401 -0.527 1.00 90.19 180 HIS A N 1
ATOM 1344 C CA . HIS A 1 180 ? -11.023 -4.134 -1.894 1.00 90.19 180 HIS A CA 1
ATOM 1345 C C . HIS A 1 180 ? -10.198 -5.300 -2.456 1.00 90.19 180 HIS A C 1
ATOM 1347 O O . HIS A 1 180 ? -8.990 -5.201 -2.646 1.00 90.19 180 HIS A O 1
ATOM 1353 N N . ASN A 1 181 ? -10.836 -6.441 -2.709 1.00 93.00 181 ASN A N 1
ATOM 1354 C CA . ASN A 1 181 ? -10.127 -7.629 -3.192 1.00 93.00 181 ASN A CA 1
ATOM 1355 C C . ASN A 1 181 ? -9.649 -7.477 -4.644 1.00 93.00 181 ASN A C 1
ATOM 1357 O O . ASN A 1 181 ? -10.380 -7.001 -5.514 1.00 93.00 181 ASN A O 1
ATOM 1361 N N . GLY A 1 182 ? -8.429 -7.937 -4.907 1.00 96.69 182 GLY A N 1
ATOM 1362 C CA . GLY A 1 182 ? -7.833 -8.009 -6.233 1.00 96.69 182 GLY A CA 1
ATOM 1363 C C . GLY A 1 182 ? -8.117 -9.332 -6.943 1.00 96.69 182 GLY A C 1
ATOM 136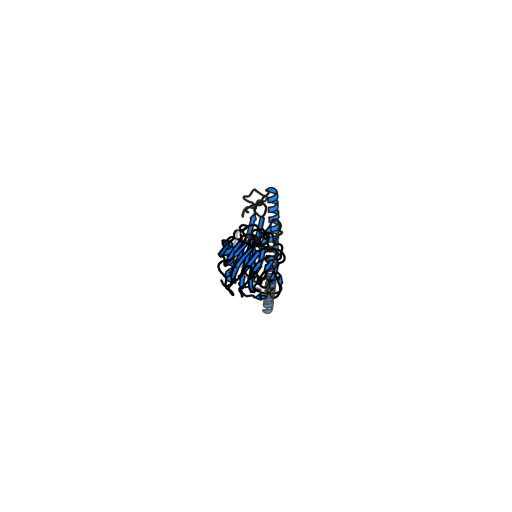4 O O . GLY A 1 182 ? -8.176 -10.395 -6.325 1.00 96.69 182 GLY A O 1
ATOM 1365 N N . THR A 1 183 ? -8.243 -9.269 -8.265 1.00 97.94 183 THR A N 1
ATOM 1366 C CA . THR A 1 183 ? -8.295 -10.426 -9.164 1.00 97.94 183 THR A CA 1
ATOM 1367 C C . THR A 1 183 ? -7.095 -10.391 -10.098 1.00 97.94 183 THR A C 1
ATOM 1369 O O . THR A 1 183 ? -6.910 -9.426 -10.836 1.00 97.94 183 THR A O 1
ATOM 1372 N N . ILE A 1 184 ? -6.276 -11.435 -10.077 1.00 97.56 184 ILE A N 1
ATOM 1373 C CA . ILE A 1 184 ? -5.170 -11.642 -11.010 1.00 97.56 184 ILE A CA 1
ATOM 1374 C C . ILE A 1 184 ? -5.730 -11.842 -12.420 1.00 97.56 184 ILE A C 1
ATOM 1376 O O . ILE A 1 184 ? -6.583 -12.704 -12.641 1.00 97.56 184 ILE A O 1
ATOM 1380 N N . ILE A 1 185 ? -5.225 -11.054 -13.368 1.00 95.62 185 ILE A N 1
ATOM 1381 C CA . ILE A 1 185 ? -5.588 -11.097 -14.782 1.00 95.62 185 ILE A CA 1
ATOM 1382 C C . ILE A 1 185 ? -4.368 -11.519 -15.610 1.00 95.62 185 ILE A C 1
ATOM 1384 O O . ILE A 1 185 ? -3.260 -11.022 -15.406 1.00 95.62 185 ILE A O 1
ATOM 1388 N N . ASN A 1 186 ? -4.599 -12.401 -16.586 1.00 94.31 186 ASN A N 1
ATOM 1389 C CA . ASN A 1 186 ? -3.585 -12.954 -17.490 1.00 94.31 186 ASN A CA 1
ATOM 1390 C C . ASN A 1 186 ? -2.490 -13.756 -16.759 1.00 94.31 186 ASN A C 1
ATOM 1392 O O . ASN A 1 186 ? -2.825 -14.647 -15.981 1.00 94.31 186 ASN A O 1
ATOM 1396 N N . ASN A 1 187 ? -1.206 -13.521 -17.050 1.00 93.00 187 ASN A N 1
ATOM 1397 C CA . ASN A 1 187 ? -0.115 -14.447 -16.723 1.00 93.00 187 ASN A CA 1
ATOM 1398 C C . ASN A 1 187 ? 0.683 -14.047 -15.473 1.00 93.00 187 ASN A C 1
ATOM 1400 O O . ASN A 1 187 ? 1.842 -14.439 -15.331 1.00 93.00 187 ASN A O 1
ATOM 1404 N N . VAL A 1 188 ? 0.083 -13.288 -14.549 1.00 97.12 188 VAL A N 1
ATOM 1405 C CA . VAL A 1 188 ? 0.729 -12.992 -13.262 1.00 97.12 188 VAL A CA 1
ATOM 1406 C C . VAL A 1 188 ? 0.895 -14.296 -12.478 1.00 97.12 188 VAL A C 1
ATOM 1408 O O . VAL A 1 188 ? -0.064 -15.043 -12.279 1.00 97.12 188 VAL A O 1
ATOM 1411 N N . THR A 1 189 ? 2.114 -14.572 -12.021 1.00 97.44 189 THR A N 1
ATOM 1412 C CA . THR A 1 189 ? 2.450 -15.795 -11.273 1.00 97.44 189 THR A CA 1
ATOM 1413 C C . THR A 1 189 ? 2.899 -15.477 -9.852 1.00 97.44 189 THR A C 1
ATOM 1415 O O . THR A 1 189 ? 3.171 -14.329 -9.514 1.00 97.44 189 THR A O 1
ATOM 1418 N N . TYR A 1 190 ? 2.964 -16.494 -8.997 1.00 98.25 190 TYR A N 1
ATOM 1419 C CA . TYR A 1 190 ? 3.409 -16.368 -7.612 1.00 98.25 190 TYR A CA 1
ATOM 1420 C C . TYR A 1 190 ? 4.768 -17.026 -7.400 1.00 98.25 190 TYR A C 1
ATOM 1422 O O . TYR A 1 190 ? 5.063 -18.070 -7.983 1.00 98.25 190 TYR A O 1
ATOM 1430 N N . SER A 1 191 ? 5.569 -16.447 -6.510 1.00 97.81 191 SER A N 1
ATOM 1431 C CA . SER A 1 191 ? 6.775 -17.074 -5.982 1.00 97.81 191 SER A CA 1
ATOM 1432 C C . SER A 1 191 ? 6.850 -16.898 -4.474 1.00 97.81 191 SER A C 1
ATOM 1434 O O . SER A 1 191 ? 6.552 -15.827 -3.952 1.00 97.81 191 SER A O 1
ATOM 1436 N N . SER A 1 192 ? 7.297 -17.937 -3.773 1.00 95.81 192 SER A N 1
ATOM 1437 C CA . SER A 1 192 ? 7.445 -17.940 -2.314 1.00 95.81 192 SER A CA 1
ATOM 1438 C C . SER A 1 192 ? 8.709 -17.226 -1.816 1.00 95.81 192 SER A C 1
ATOM 1440 O O . SER A 1 192 ? 8.974 -17.220 -0.613 1.00 95.81 192 SER A O 1
ATOM 1442 N N . ILE A 1 193 ? 9.521 -16.645 -2.708 1.00 93.56 193 ILE A N 1
ATOM 1443 C CA . ILE A 1 193 ? 10.688 -15.845 -2.305 1.00 93.56 193 ILE A CA 1
ATOM 1444 C C . ILE A 1 193 ? 10.255 -14.639 -1.466 1.00 93.56 193 ILE A C 1
ATOM 1446 O O . ILE A 1 193 ? 9.163 -14.111 -1.661 1.00 93.56 193 ILE A O 1
ATOM 1450 N N . HIS A 1 194 ? 11.119 -14.175 -0.556 1.00 92.25 194 HIS A N 1
ATOM 1451 C CA . HIS A 1 194 ? 10.820 -13.038 0.330 1.00 92.25 194 HIS A CA 1
ATOM 1452 C C . HIS A 1 194 ? 9.471 -13.212 1.052 1.00 92.25 194 HIS A C 1
ATOM 1454 O O . HIS A 1 194 ? 8.671 -12.284 1.126 1.00 92.25 194 HIS A O 1
ATOM 1460 N N . SER A 1 195 ? 9.180 -14.435 1.506 1.00 89.44 195 SER A N 1
ATOM 1461 C CA . SER A 1 195 ? 7.899 -14.858 2.093 1.00 89.44 195 SER A CA 1
ATOM 1462 C C . SER A 1 195 ? 6.683 -14.834 1.157 1.00 89.44 195 SER A C 1
ATOM 1464 O O . SER A 1 195 ? 5.628 -15.298 1.567 1.00 89.44 195 SER A O 1
ATOM 1466 N N . GLY A 1 196 ? 6.808 -14.353 -0.083 1.00 95.50 196 GLY A N 1
ATOM 1467 C CA . GLY A 1 196 ? 5.756 -14.338 -1.098 1.00 95.50 196 GLY A CA 1
ATOM 1468 C C . GLY A 1 196 ? 5.751 -13.048 -1.919 1.00 95.50 196 GLY A C 1
ATOM 1469 O O . GLY A 1 196 ? 5.774 -11.952 -1.354 1.00 95.50 196 GLY A O 1
ATOM 1470 N N . VAL A 1 197 ? 5.702 -13.179 -3.247 1.00 98.38 197 VAL A N 1
ATOM 1471 C CA . VAL A 1 197 ? 5.632 -12.079 -4.227 1.00 98.38 197 VAL A CA 1
ATOM 1472 C C . VAL A 1 197 ? 4.781 -12.487 -5.433 1.00 98.38 197 VAL A C 1
ATOM 1474 O O . VAL A 1 197 ? 4.725 -13.671 -5.780 1.00 98.38 197 VAL A O 1
ATOM 1477 N N . LEU A 1 198 ? 4.169 -11.513 -6.109 1.00 98.38 198 LEU A N 1
ATOM 1478 C CA . LEU A 1 198 ? 3.611 -11.711 -7.450 1.00 98.38 198 LEU A CA 1
ATOM 1479 C C . LEU A 1 198 ? 4.599 -11.251 -8.522 1.00 98.38 198 LEU A C 1
ATOM 1481 O O . LEU A 1 198 ? 5.266 -10.230 -8.360 1.00 98.38 198 LEU A O 1
ATOM 1485 N N . ILE A 1 199 ? 4.676 -12.009 -9.613 1.00 98.19 199 ILE A N 1
ATOM 1486 C CA . ILE A 1 199 ? 5.561 -11.801 -10.757 1.00 98.19 199 ILE A CA 1
ATOM 1487 C C . ILE A 1 199 ? 4.709 -11.424 -11.966 1.00 98.19 199 ILE A C 1
ATOM 1489 O O . ILE A 1 199 ? 3.842 -12.190 -12.385 1.00 98.19 199 ILE A O 1
ATOM 1493 N N . PHE A 1 200 ? 4.996 -10.261 -12.537 1.00 96.38 200 PHE A N 1
ATOM 1494 C CA . PHE A 1 200 ? 4.334 -9.704 -13.709 1.00 96.38 200 PHE A CA 1
ATOM 1495 C C . PHE A 1 200 ? 5.272 -9.836 -14.912 1.00 96.38 200 PHE A C 1
ATOM 1497 O O . PHE A 1 200 ? 6.430 -9.410 -14.848 1.00 96.38 200 PHE A O 1
ATOM 1504 N N . GLY A 1 201 ? 4.789 -10.436 -16.003 1.00 92.38 201 GLY A N 1
ATOM 1505 C CA . GLY A 1 201 ? 5.566 -10.663 -17.225 1.00 92.38 201 GLY A CA 1
ATOM 1506 C C . GLY A 1 201 ? 5.580 -9.476 -18.191 1.00 92.38 201 GLY A C 1
ATOM 1507 O O . GLY A 1 201 ? 6.240 -9.540 -19.229 1.00 92.38 201 GLY A O 1
ATOM 1508 N N . GLY A 1 202 ? 4.871 -8.394 -17.862 1.00 88.81 202 GLY A N 1
ATOM 1509 C CA . GLY A 1 202 ? 4.636 -7.257 -18.747 1.00 88.81 202 GLY A CA 1
ATOM 1510 C C . GLY A 1 202 ? 3.413 -7.450 -19.651 1.00 88.81 202 GLY A C 1
ATOM 1511 O O . GLY A 1 202 ? 2.522 -8.256 -19.390 1.00 88.81 202 GLY A O 1
ATOM 1512 N N . GLY A 1 203 ? 3.336 -6.670 -20.732 1.00 86.94 203 GLY A N 1
ATOM 1513 C CA . GLY A 1 203 ? 2.229 -6.752 -21.690 1.00 86.94 203 GLY A CA 1
ATOM 1514 C C . GLY A 1 203 ? 0.884 -6.325 -21.094 1.00 86.94 203 GLY A C 1
ATOM 1515 O O . GLY A 1 203 ? 0.649 -5.136 -20.912 1.00 86.94 203 GLY A O 1
ATOM 1516 N N . ASN A 1 204 ? -0.007 -7.286 -20.837 1.00 87.38 204 ASN A N 1
ATOM 1517 C CA . ASN A 1 204 ? -1.340 -7.053 -20.265 1.00 87.38 204 ASN A CA 1
ATOM 1518 C C . ASN A 1 204 ? -1.518 -7.756 -18.907 1.00 87.38 204 ASN A C 1
ATOM 1520 O O . ASN A 1 204 ? -2.649 -8.011 -18.501 1.00 87.38 204 ASN A O 1
ATOM 1524 N N . ASP A 1 205 ? -0.435 -8.109 -18.219 1.00 92.81 205 ASP A N 1
ATOM 1525 C CA . ASP A 1 205 ? -0.488 -8.708 -16.885 1.00 92.81 205 ASP A CA 1
ATOM 1526 C C . ASP A 1 205 ? -0.781 -7.632 -15.829 1.00 92.81 205 ASP A C 1
ATOM 1528 O O . ASP A 1 205 ? -0.074 -6.629 -15.743 1.00 92.81 205 ASP A O 1
ATOM 1532 N N . TYR A 1 206 ? -1.831 -7.817 -15.030 1.00 94.62 206 TYR A N 1
ATOM 1533 C CA . TYR A 1 206 ? -2.171 -6.914 -13.926 1.00 94.62 206 TYR A CA 1
ATOM 1534 C C . TYR A 1 206 ? -3.075 -7.608 -12.906 1.00 94.62 206 TYR A C 1
ATOM 1536 O O . TYR A 1 206 ? -3.635 -8.675 -13.155 1.00 94.62 206 TYR A O 1
ATOM 1544 N N . VAL A 1 207 ? -3.254 -6.975 -11.750 1.00 96.62 207 VAL A N 1
ATOM 1545 C CA . VAL A 1 207 ? -4.310 -7.324 -10.793 1.00 96.62 207 VAL A CA 1
ATOM 1546 C C . VAL A 1 207 ? -5.374 -6.235 -10.844 1.00 96.62 207 VAL A C 1
ATOM 1548 O O . VAL A 1 207 ? -5.059 -5.051 -10.712 1.00 96.62 207 VAL A O 1
ATOM 1551 N N . ALA A 1 208 ? -6.623 -6.633 -11.076 1.00 95.75 208 ALA A N 1
ATOM 1552 C CA . ALA A 1 208 ? -7.789 -5.759 -11.106 1.00 95.75 208 ALA A CA 1
ATOM 1553 C C . ALA A 1 208 ? -8.410 -5.659 -9.712 1.00 95.75 208 ALA A C 1
ATOM 1555 O O . ALA A 1 208 ? -8.747 -6.685 -9.126 1.00 95.75 208 ALA A O 1
ATOM 1556 N N . VAL A 1 209 ? -8.603 -4.449 -9.201 1.00 96.19 209 VAL A N 1
ATOM 1557 C CA . VAL A 1 209 ? -9.316 -4.188 -7.948 1.00 96.19 209 VAL A CA 1
ATOM 1558 C C . VAL A 1 209 ? -10.541 -3.330 -8.280 1.00 96.19 209 VAL A C 1
ATOM 1560 O O . VAL A 1 209 ? -10.364 -2.195 -8.724 1.00 96.19 209 VAL A O 1
ATOM 1563 N N . PRO A 1 210 ? -11.772 -3.848 -8.111 1.00 92.50 210 PRO A N 1
ATOM 1564 C CA . PRO A 1 210 ? -12.979 -3.117 -8.479 1.00 92.50 210 PRO A CA 1
ATOM 1565 C C . PRO A 1 210 ? -13.151 -1.801 -7.712 1.00 92.50 210 PRO A C 1
ATOM 1567 O O . PRO A 1 210 ? -13.062 -1.769 -6.481 1.00 92.50 210 PRO A O 1
ATOM 1570 N N . GLY A 1 211 ? -13.477 -0.741 -8.451 1.00 86.38 211 GLY A N 1
ATOM 1571 C CA . GLY A 1 211 ? -13.742 0.599 -7.942 1.00 86.38 211 GLY A CA 1
ATOM 1572 C C . GLY A 1 211 ? -12.510 1.343 -7.413 1.00 86.38 211 GLY A C 1
ATOM 1573 O O . GLY A 1 211 ? -11.391 0.816 -7.385 1.00 86.38 211 GLY A O 1
ATOM 1574 N N . PRO A 1 212 ? -12.709 2.597 -6.973 1.00 88.31 212 PRO A N 1
ATOM 1575 C CA . PRO A 1 212 ? -11.670 3.332 -6.283 1.00 88.31 212 PRO A CA 1
ATOM 1576 C C . PRO A 1 212 ? -11.473 2.747 -4.882 1.00 88.31 212 PRO A C 1
ATOM 1578 O O . PRO A 1 212 ? -12.424 2.555 -4.127 1.00 88.31 212 PRO A O 1
ATOM 1581 N N . ILE A 1 213 ? -10.215 2.512 -4.516 1.00 90.62 213 ILE A N 1
ATOM 1582 C CA . ILE A 1 213 ? -9.846 2.068 -3.159 1.00 90.62 213 ILE A CA 1
ATOM 1583 C C . ILE A 1 213 ? -9.684 3.238 -2.179 1.00 90.62 213 ILE A C 1
ATOM 1585 O O . ILE A 1 213 ? -9.560 3.037 -0.975 1.00 90.62 213 ILE A O 1
ATOM 1589 N N . ILE A 1 214 ? -9.647 4.467 -2.704 1.00 89.75 214 ILE A N 1
ATOM 1590 C CA . ILE A 1 214 ? -9.558 5.712 -1.941 1.00 89.75 214 ILE A CA 1
ATOM 1591 C C . ILE A 1 214 ? -10.325 6.839 -2.626 1.00 89.75 214 ILE A C 1
ATOM 1593 O O . ILE A 1 214 ? -10.497 6.850 -3.843 1.00 89.75 214 ILE A O 1
ATOM 1597 N N . ASN A 1 215 ? -10.740 7.831 -1.839 1.00 85.19 215 ASN A N 1
ATOM 1598 C CA . ASN A 1 215 ? -11.183 9.110 -2.377 1.00 85.19 215 ASN A CA 1
ATOM 1599 C C . ASN A 1 215 ? -9.955 9.952 -2.754 1.00 85.19 215 ASN A C 1
ATOM 1601 O O . ASN A 1 215 ? -9.295 10.508 -1.878 1.00 85.19 215 ASN A O 1
ATOM 1605 N N . THR A 1 216 ? -9.665 10.066 -4.051 1.00 85.44 216 THR A N 1
ATOM 1606 C CA . THR A 1 216 ? -8.508 10.819 -4.571 1.00 85.44 216 THR A CA 1
ATOM 1607 C C . THR A 1 216 ? -8.586 12.325 -4.330 1.00 85.44 216 THR A C 1
ATOM 1609 O O . THR A 1 216 ? -7.562 12.987 -4.449 1.00 85.44 216 THR A O 1
ATOM 1612 N N . ALA A 1 217 ? -9.757 12.870 -3.978 1.00 81.19 217 ALA A N 1
ATOM 1613 C CA . ALA A 1 217 ? -9.895 14.278 -3.598 1.00 81.19 217 ALA A CA 1
ATOM 1614 C C . ALA A 1 217 ? -9.419 14.567 -2.161 1.00 81.19 217 ALA A C 1
ATOM 1616 O O . ALA A 1 217 ? -9.202 15.724 -1.806 1.00 81.19 217 ALA A O 1
ATOM 1617 N N . GLY A 1 218 ? -9.281 13.534 -1.323 1.00 83.75 218 GLY A N 1
ATOM 1618 C CA . GLY A 1 218 ? -8.703 13.643 0.016 1.00 83.75 218 GLY A CA 1
ATOM 1619 C C . GLY A 1 218 ? -7.188 13.451 0.013 1.00 83.75 218 GLY A C 1
ATOM 1620 O O . GLY A 1 218 ? -6.586 13.113 -1.001 1.00 83.75 218 GLY A O 1
ATOM 1621 N N . ASN A 1 219 ? -6.564 13.627 1.176 1.00 88.38 219 ASN A N 1
ATOM 1622 C CA . ASN A 1 219 ? -5.151 13.301 1.365 1.00 88.38 219 ASN A CA 1
ATOM 1623 C C . ASN A 1 219 ? -4.973 11.781 1.378 1.00 88.38 219 ASN A C 1
ATOM 1625 O O . ASN A 1 219 ? -5.786 11.075 1.970 1.00 88.38 219 ASN A O 1
ATOM 1629 N N . PHE A 1 220 ? -3.901 11.265 0.784 1.00 92.56 220 PHE A N 1
ATOM 1630 C CA . PHE A 1 220 ? -3.650 9.824 0.763 1.00 92.56 220 PHE A CA 1
ATOM 1631 C C . PHE A 1 220 ? -2.175 9.492 0.549 1.00 92.56 220 PHE A C 1
ATOM 1633 O O . PHE A 1 220 ? -1.378 10.322 0.109 1.00 92.56 220 PHE A O 1
ATOM 1640 N N . THR A 1 221 ? -1.818 8.250 0.858 1.00 97.31 221 THR A N 1
ATOM 1641 C CA . THR A 1 221 ? -0.484 7.689 0.633 1.00 97.31 221 THR A CA 1
ATOM 1642 C C . THR A 1 221 ? -0.627 6.323 -0.009 1.00 97.31 221 THR A C 1
ATOM 1644 O O . THR A 1 221 ? -1.389 5.504 0.489 1.00 97.31 221 THR A O 1
ATOM 1647 N N . ALA A 1 222 ? 0.111 6.052 -1.079 1.00 97.75 222 ALA A N 1
ATOM 1648 C CA . ALA A 1 222 ? 0.234 4.729 -1.675 1.00 97.75 222 ALA A CA 1
ATOM 1649 C C . ALA A 1 222 ? 1.690 4.268 -1.575 1.00 97.75 222 ALA A C 1
ATOM 1651 O O . ALA A 1 222 ? 2.604 5.022 -1.906 1.00 97.75 222 ALA A O 1
ATOM 1652 N N . GLU A 1 223 ? 1.912 3.032 -1.148 1.00 97.81 223 GLU A N 1
ATOM 1653 C CA . GLU A 1 223 ? 3.237 2.423 -1.080 1.00 97.81 223 GLU A CA 1
ATOM 1654 C C . GLU A 1 223 ? 3.267 1.051 -1.742 1.00 97.81 223 GLU A C 1
ATOM 1656 O O . GLU A 1 223 ? 2.275 0.316 -1.742 1.00 97.81 223 GLU A O 1
ATOM 1661 N N . GLY A 1 224 ? 4.432 0.693 -2.273 1.00 97.94 224 GLY A N 1
ATOM 1662 C CA . GLY A 1 224 ? 4.683 -0.636 -2.803 1.00 97.94 224 GLY A CA 1
ATOM 1663 C C . GLY A 1 224 ? 6.150 -1.032 -2.723 1.00 97.94 224 GLY A C 1
ATOM 1664 O O . GLY A 1 224 ? 7.046 -0.213 -2.933 1.00 97.94 224 GLY A O 1
ATOM 1665 N N . TRP A 1 225 ? 6.379 -2.310 -2.437 1.00 98.31 225 TRP A N 1
ATOM 1666 C CA . TRP A 1 225 ? 7.678 -2.951 -2.628 1.00 98.31 225 TRP A CA 1
ATOM 1667 C C . TRP A 1 225 ? 7.754 -3.533 -4.031 1.00 98.31 225 TRP A C 1
ATOM 1669 O O . TRP A 1 225 ? 6.912 -4.361 -4.394 1.00 98.31 225 TRP A O 1
ATOM 1679 N N . VAL A 1 226 ? 8.759 -3.119 -4.800 1.00 98.00 226 VAL A N 1
ATOM 1680 C CA . VAL A 1 226 ? 8.922 -3.507 -6.204 1.00 98.00 226 VAL A CA 1
ATOM 1681 C C . VAL A 1 226 ? 10.353 -3.939 -6.508 1.00 98.00 226 VAL A C 1
ATOM 1683 O O . VAL A 1 226 ? 11.309 -3.378 -5.976 1.00 98.00 226 VAL A O 1
ATOM 1686 N N . ASN A 1 227 ? 10.492 -4.913 -7.404 1.00 98.00 227 ASN A N 1
ATOM 1687 C CA . ASN A 1 227 ? 11.752 -5.289 -8.034 1.00 98.00 227 ASN A CA 1
ATOM 1688 C C . ASN A 1 227 ? 11.524 -5.421 -9.544 1.00 98.00 227 ASN A C 1
ATOM 1690 O O . ASN A 1 227 ? 10.825 -6.328 -9.991 1.00 98.00 227 ASN A O 1
ATOM 1694 N N . LEU A 1 228 ? 12.053 -4.489 -10.336 1.00 96.88 228 LEU A N 1
ATOM 1695 C CA . LEU A 1 228 ? 11.846 -4.479 -11.786 1.00 96.88 228 LEU A CA 1
ATOM 1696 C C . LEU A 1 228 ? 12.885 -5.339 -12.501 1.00 96.88 228 LEU A C 1
ATOM 1698 O O . LEU A 1 228 ? 14.074 -5.237 -12.218 1.00 96.88 228 LEU A O 1
ATOM 1702 N N . TYR A 1 229 ? 12.457 -6.117 -13.492 1.00 95.81 229 TYR A N 1
ATOM 1703 C CA . TYR A 1 229 ? 13.366 -6.884 -14.355 1.00 95.81 229 TYR A CA 1
ATOM 1704 C C . TYR A 1 229 ? 13.806 -6.098 -15.586 1.00 95.81 229 TYR A C 1
ATOM 1706 O O . TYR A 1 229 ? 14.879 -6.336 -16.137 1.00 95.81 229 TYR A O 1
ATOM 1714 N N . THR A 1 230 ? 12.986 -5.140 -16.012 1.00 91.88 230 THR A N 1
ATOM 1715 C CA . THR A 1 230 ? 13.275 -4.268 -17.149 1.00 91.88 230 THR A CA 1
ATOM 1716 C C . THR A 1 230 ? 12.929 -2.829 -16.809 1.00 91.88 230 THR A C 1
ATOM 1718 O O . THR A 1 230 ? 11.939 -2.574 -16.122 1.00 91.88 230 THR A O 1
ATOM 1721 N N . LEU A 1 231 ? 13.697 -1.886 -17.349 1.00 89.44 231 LEU A N 1
ATOM 1722 C CA . LEU A 1 231 ? 13.335 -0.472 -17.355 1.00 89.44 231 LEU A CA 1
ATOM 1723 C C . LEU A 1 231 ? 12.842 -0.102 -18.741 1.00 89.44 231 LEU A C 1
ATOM 1725 O O . LEU A 1 231 ? 13.423 -0.502 -19.751 1.00 89.44 231 LEU A O 1
ATOM 1729 N N . ALA A 1 232 ? 11.786 0.694 -18.788 1.00 82.19 232 ALA A N 1
ATOM 1730 C CA . ALA A 1 232 ? 11.325 1.238 -20.043 1.00 82.19 232 ALA A CA 1
ATOM 1731 C C . ALA A 1 232 ? 12.356 2.243 -20.594 1.00 82.19 232 ALA A C 1
ATOM 1733 O O . ALA A 1 232 ? 12.903 3.081 -19.869 1.00 82.19 232 ALA A O 1
ATOM 1734 N N . THR A 1 233 ? 12.652 2.113 -21.888 1.00 78.81 233 THR A N 1
ATOM 1735 C CA . THR A 1 233 ? 13.728 2.840 -22.587 1.00 78.81 233 THR A CA 1
ATOM 1736 C C . THR A 1 233 ? 13.222 4.015 -23.420 1.00 78.81 233 THR A C 1
ATOM 1738 O O . THR A 1 233 ? 14.003 4.866 -23.830 1.00 78.81 233 THR A O 1
ATOM 1741 N N . THR A 1 234 ? 11.916 4.080 -23.677 1.00 71.44 234 THR A N 1
ATOM 1742 C CA . THR A 1 234 ? 11.267 5.143 -24.452 1.00 71.44 234 THR A CA 1
ATOM 1743 C C . THR A 1 234 ? 9.897 5.447 -23.862 1.00 71.44 234 THR A C 1
ATOM 1745 O O . THR A 1 234 ? 9.245 4.555 -23.325 1.00 71.44 234 THR A O 1
ATOM 1748 N N . GLY A 1 235 ? 9.416 6.686 -23.995 1.00 61.72 235 GLY A N 1
ATOM 1749 C CA . GLY A 1 235 ? 7.999 6.992 -23.805 1.00 61.72 235 GLY A CA 1
ATOM 1750 C C . GLY A 1 235 ? 7.563 7.715 -22.521 1.00 61.72 235 GLY A C 1
ATOM 1751 O O . GLY A 1 235 ? 6.384 7.600 -22.186 1.00 61.72 235 GLY A O 1
ATOM 1752 N N . GLY A 1 236 ? 8.434 8.470 -21.854 1.00 63.25 236 GLY A N 1
ATOM 1753 C CA . GLY A 1 236 ? 8.036 9.490 -20.870 1.00 63.25 236 GLY A CA 1
ATOM 1754 C C . GLY A 1 236 ? 7.399 8.959 -19.578 1.00 63.25 236 GLY A C 1
ATOM 1755 O O . GLY A 1 236 ? 7.676 7.840 -19.142 1.00 63.25 236 GLY A O 1
ATOM 1756 N N . GLU A 1 237 ? 6.567 9.784 -18.930 1.00 56.78 237 GLU A N 1
ATOM 1757 C CA . GLU A 1 237 ? 6.043 9.510 -17.585 1.00 56.78 237 GLU A CA 1
ATOM 1758 C C . GLU A 1 237 ? 4.769 8.643 -17.593 1.00 56.78 237 GLU A C 1
ATOM 1760 O O . GLU A 1 237 ? 3.742 9.015 -18.160 1.00 56.78 237 GLU A O 1
ATOM 1765 N N . GLY A 1 238 ? 4.828 7.480 -16.929 1.00 58.34 238 GLY A N 1
ATOM 1766 C CA . GLY A 1 238 ? 3.714 6.523 -16.809 1.00 58.34 238 GLY A CA 1
ATOM 1767 C C . GLY A 1 238 ? 4.111 5.076 -17.111 1.00 58.34 238 GLY A C 1
ATOM 1768 O O . GLY A 1 238 ? 3.406 4.388 -17.845 1.00 58.34 238 GLY A O 1
ATOM 1769 N N . GLN A 1 239 ? 5.264 4.634 -16.607 1.00 76.81 239 GLN A N 1
ATOM 1770 C CA . GLN A 1 239 ? 5.857 3.342 -16.961 1.00 76.81 239 GLN A CA 1
ATOM 1771 C C . GLN A 1 239 ? 6.019 2.485 -15.704 1.00 76.81 239 GLN A C 1
ATOM 1773 O O . GLN A 1 239 ? 6.073 3.025 -14.598 1.00 76.81 239 GLN A O 1
ATOM 1778 N N . SER A 1 240 ? 5.965 1.161 -15.868 1.00 89.69 240 SER A N 1
ATOM 1779 C CA . SER A 1 240 ? 5.954 0.170 -14.780 1.00 89.69 240 SER A CA 1
ATOM 1780 C C . SER A 1 240 ? 5.065 0.580 -13.600 1.00 89.69 240 SER A C 1
ATOM 1782 O O . SER A 1 240 ? 5.553 0.950 -12.527 1.00 89.69 240 SER A O 1
ATOM 1784 N N . ILE A 1 241 ? 3.747 0.566 -13.813 1.00 92.88 241 ILE A N 1
ATOM 1785 C CA . ILE A 1 241 ? 2.792 0.972 -12.780 1.00 92.88 241 ILE A CA 1
ATOM 1786 C C . ILE A 1 241 ? 2.787 -0.057 -11.657 1.00 92.88 241 ILE A C 1
ATOM 1788 O O . ILE A 1 241 ? 2.543 -1.239 -11.876 1.00 92.88 241 ILE A O 1
ATOM 1792 N N . ILE A 1 242 ? 3.028 0.422 -10.441 1.00 96.06 242 ILE A N 1
ATOM 1793 C CA . ILE A 1 242 ? 2.976 -0.384 -9.225 1.00 96.06 242 ILE A CA 1
ATOM 1794 C C . ILE A 1 242 ? 1.526 -0.459 -8.764 1.00 96.06 242 ILE A C 1
ATOM 1796 O O . ILE A 1 242 ? 0.982 -1.550 -8.632 1.00 96.06 242 ILE A O 1
ATOM 1800 N N . VAL A 1 243 ? 0.884 0.697 -8.582 1.00 95.88 243 VAL A N 1
ATOM 1801 C CA . VAL A 1 243 ? -0.537 0.808 -8.239 1.00 95.88 243 VAL A CA 1
ATOM 1802 C C . VAL A 1 243 ? -1.103 2.136 -8.736 1.00 95.88 243 VAL A C 1
ATOM 1804 O O . VAL A 1 243 ? -0.433 3.171 -8.678 1.00 95.88 243 VAL A O 1
ATOM 1807 N N . GLY A 1 244 ? -2.343 2.126 -9.210 1.00 93.12 244 GLY A N 1
ATOM 1808 C CA . GLY A 1 244 ? -3.047 3.348 -9.574 1.00 93.12 244 GLY A CA 1
ATOM 1809 C C . GLY A 1 244 ? -4.395 3.101 -10.232 1.00 93.12 244 GLY A C 1
ATOM 1810 O O . GLY A 1 244 ? -4.676 2.012 -10.727 1.00 93.12 244 GLY A O 1
ATOM 1811 N N . ASN A 1 245 ? -5.217 4.141 -10.262 1.00 90.19 245 ASN A N 1
ATOM 1812 C CA . ASN A 1 245 ? -6.499 4.175 -10.967 1.00 90.19 245 ASN A CA 1
ATOM 1813 C C . ASN A 1 245 ? -6.556 5.312 -11.999 1.00 90.19 245 ASN A C 1
ATOM 1815 O O . ASN A 1 245 ? -7.637 5.748 -12.387 1.00 90.19 245 ASN A O 1
ATOM 1819 N N . TYR A 1 246 ? -5.389 5.810 -12.421 1.00 87.38 246 TYR A N 1
ATOM 1820 C CA . TYR A 1 246 ? -5.302 6.894 -13.391 1.00 87.38 246 TYR A CA 1
ATOM 1821 C C . TYR A 1 246 ? -6.016 6.496 -14.694 1.00 87.38 246 TYR A C 1
ATOM 1823 O O . TYR A 1 246 ? -5.763 5.407 -15.221 1.00 87.38 246 TYR A O 1
ATOM 1831 N N . ASN A 1 247 ? -6.910 7.356 -15.192 1.00 81.00 247 ASN A N 1
ATOM 1832 C CA . ASN A 1 247 ? -7.797 7.061 -16.323 1.00 81.00 247 ASN A CA 1
ATOM 1833 C C . ASN A 1 247 ? -7.611 8.022 -17.509 1.00 81.00 247 ASN A C 1
ATOM 1835 O O . ASN A 1 247 ? -6.994 9.081 -17.389 1.00 81.00 247 ASN A O 1
ATOM 1839 N N . ALA A 1 248 ? -8.208 7.689 -18.660 1.00 79.06 248 ALA A N 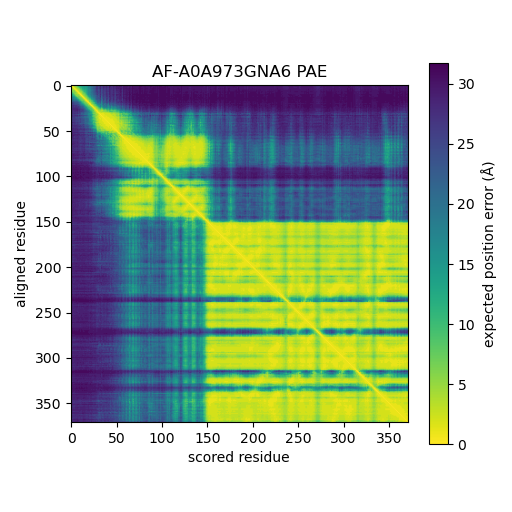1
ATOM 1840 C CA . ALA A 1 248 ? -8.088 8.458 -19.906 1.00 79.06 248 ALA A CA 1
ATOM 1841 C C . ALA A 1 248 ? -8.583 9.916 -19.844 1.00 79.06 248 ALA A C 1
ATOM 1843 O O . ALA A 1 248 ? -8.274 10.691 -20.746 1.00 79.06 248 ALA A O 1
ATOM 1844 N N . ALA A 1 249 ? -9.307 10.299 -18.791 1.00 79.56 249 ALA A N 1
ATOM 1845 C CA . ALA A 1 249 ? -9.712 11.674 -18.517 1.00 79.56 249 ALA A CA 1
ATOM 1846 C C . ALA A 1 249 ? -8.689 12.444 -17.654 1.00 79.56 249 ALA A C 1
ATOM 1848 O O . ALA A 1 249 ? -9.012 13.527 -17.172 1.00 79.56 249 ALA A O 1
ATOM 1849 N N . TYR A 1 250 ? -7.474 11.909 -17.479 1.00 81.06 250 TYR A N 1
ATOM 1850 C CA . TYR A 1 250 ? -6.380 12.495 -16.692 1.00 81.06 250 TYR A CA 1
ATOM 1851 C C . TYR A 1 250 ? -6.722 12.657 -15.202 1.00 81.06 250 TYR A C 1
ATOM 1853 O O . TYR A 1 250 ? -6.196 13.535 -14.520 1.00 81.06 250 TYR A O 1
ATOM 1861 N N . LYS A 1 251 ? -7.591 11.787 -14.680 1.00 83.50 251 LYS A N 1
ATOM 1862 C CA . LYS A 1 251 ? -7.995 11.724 -13.269 1.00 83.50 251 LYS A CA 1
ATOM 1863 C C . LYS A 1 251 ? -7.361 10.523 -12.573 1.00 83.50 251 LYS A C 1
ATOM 1865 O O . LYS A 1 251 ? -6.893 9.616 -13.252 1.00 83.50 251 LYS A O 1
ATOM 1870 N N . GLY A 1 252 ? -7.323 10.532 -11.239 1.00 87.38 252 GLY A N 1
ATOM 1871 C CA . GLY A 1 252 ? -6.767 9.447 -10.423 1.00 87.38 252 GLY A CA 1
ATOM 1872 C C . GLY A 1 252 ? -5.296 9.643 -10.059 1.00 87.38 252 GLY A C 1
ATOM 1873 O O . GLY A 1 252 ? -4.800 10.769 -10.006 1.00 87.38 252 GLY A O 1
ATOM 1874 N N . TYR A 1 253 ? -4.583 8.547 -9.802 1.00 90.56 253 TYR A N 1
ATOM 1875 C CA . TYR A 1 253 ? -3.158 8.583 -9.458 1.00 90.56 253 TYR A CA 1
ATOM 1876 C C . TYR A 1 253 ? -2.359 7.420 -10.055 1.00 90.56 253 TYR A C 1
ATOM 1878 O O . TYR A 1 253 ? -2.914 6.365 -10.373 1.00 90.56 253 TYR A O 1
ATOM 1886 N N . ILE A 1 254 ? -1.042 7.610 -10.177 1.00 92.06 254 ILE A N 1
ATOM 1887 C CA . ILE A 1 254 ? -0.065 6.559 -10.496 1.00 92.06 254 ILE A CA 1
ATOM 1888 C C . ILE A 1 254 ? 1.068 6.605 -9.481 1.00 92.06 254 ILE A C 1
ATOM 1890 O O . ILE A 1 254 ? 1.745 7.624 -9.355 1.00 92.06 254 ILE A O 1
ATOM 1894 N N . LEU A 1 255 ? 1.340 5.467 -8.852 1.00 95.69 255 LEU A N 1
ATOM 1895 C CA . LEU A 1 255 ? 2.644 5.144 -8.285 1.00 95.69 255 LEU A CA 1
ATOM 1896 C C . LEU A 1 255 ? 3.375 4.209 -9.254 1.00 95.69 255 LEU A C 1
ATOM 1898 O O . LEU A 1 255 ? 2.844 3.156 -9.616 1.00 95.69 255 LEU A O 1
ATOM 1902 N N . GLY A 1 256 ? 4.575 4.579 -9.697 1.00 94.56 256 GLY A N 1
ATOM 1903 C CA . GLY A 1 256 ? 5.300 3.794 -10.698 1.00 94.56 256 GLY A CA 1
ATOM 1904 C C . GLY A 1 256 ? 6.738 4.246 -10.915 1.00 94.56 256 GLY A C 1
ATOM 1905 O O . GLY A 1 256 ? 7.295 5.001 -10.116 1.00 94.56 256 GLY A O 1
ATOM 1906 N N . VAL A 1 257 ? 7.336 3.779 -12.011 1.00 93.88 257 VAL A N 1
ATOM 1907 C CA . VAL A 1 257 ? 8.739 4.038 -12.360 1.00 93.88 257 VAL A CA 1
ATOM 1908 C C . VAL A 1 257 ? 8.851 4.437 -13.832 1.00 93.88 257 VAL A C 1
ATOM 1910 O O . VAL A 1 257 ? 8.686 3.623 -14.733 1.00 93.88 257 VAL A O 1
ATOM 1913 N N . GLY A 1 258 ? 9.154 5.709 -14.082 1.00 90.06 258 GLY A N 1
ATOM 1914 C CA . GLY A 1 258 ? 9.297 6.271 -15.423 1.00 90.06 258 GLY A CA 1
ATOM 1915 C C . GLY A 1 258 ? 10.513 5.757 -16.202 1.00 90.06 258 GLY A C 1
ATOM 1916 O O . GLY A 1 258 ? 11.301 4.933 -15.727 1.00 90.06 258 GLY A O 1
ATOM 1917 N N . THR A 1 259 ? 10.675 6.291 -17.416 1.00 86.81 259 THR A N 1
ATOM 1918 C CA . THR A 1 259 ? 11.784 5.954 -18.322 1.00 86.81 259 THR A CA 1
ATOM 1919 C C . THR A 1 259 ? 13.141 6.047 -17.622 1.00 86.81 259 THR A C 1
ATOM 1921 O O . THR A 1 259 ? 13.401 6.981 -16.865 1.00 86.81 259 THR A O 1
ATOM 1924 N N . GLY A 1 260 ? 14.015 5.071 -17.872 1.00 88.38 260 GLY A N 1
ATOM 1925 C CA . GLY A 1 260 ? 15.359 5.041 -17.284 1.00 88.38 260 GLY A CA 1
ATOM 1926 C C . GLY A 1 260 ? 15.398 4.711 -15.789 1.00 88.38 260 GLY A C 1
ATOM 1927 O O . GLY A 1 260 ? 16.478 4.706 -15.207 1.00 88.38 260 GLY A O 1
ATOM 1928 N N . GLY A 1 261 ? 14.252 4.393 -15.177 1.00 92.56 261 GLY A N 1
ATOM 1929 C CA . GLY A 1 261 ? 14.185 3.929 -13.797 1.00 92.56 261 GLY A CA 1
ATOM 1930 C C . GLY A 1 261 ? 13.890 5.015 -12.775 1.00 92.56 261 GLY A C 1
ATOM 1931 O O . GLY A 1 261 ? 14.254 4.825 -11.627 1.00 92.56 261 GLY A O 1
ATOM 1932 N N . SER A 1 262 ? 13.271 6.142 -13.131 1.00 94.31 262 SER A N 1
ATOM 1933 C CA . SER A 1 262 ? 12.949 7.207 -12.164 1.00 94.31 262 SER A CA 1
ATOM 1934 C C . SER A 1 262 ? 11.624 6.940 -11.436 1.00 94.31 262 SER A C 1
ATOM 1936 O O . SER A 1 262 ? 10.572 7.027 -12.077 1.00 94.31 262 SER A O 1
ATOM 1938 N N . PRO A 1 263 ? 11.612 6.663 -10.114 1.00 96.25 263 PRO A N 1
ATOM 1939 C CA . PRO A 1 263 ? 10.365 6.562 -9.358 1.00 96.25 263 PRO A CA 1
ATOM 1940 C C . PRO A 1 263 ? 9.534 7.836 -9.460 1.00 96.25 263 PRO A C 1
ATOM 1942 O O . PRO A 1 263 ? 10.075 8.944 -9.405 1.00 96.25 263 PRO A O 1
ATOM 1945 N N . LEU A 1 264 ? 8.220 7.686 -9.587 1.00 94.19 264 LEU A N 1
ATOM 1946 C CA . LEU A 1 264 ? 7.304 8.810 -9.699 1.00 94.19 264 LEU A CA 1
ATOM 1947 C C . LEU A 1 264 ? 6.001 8.568 -8.950 1.00 94.19 264 LEU A C 1
ATOM 1949 O O . LEU A 1 264 ? 5.522 7.438 -8.829 1.00 94.19 264 LEU A O 1
ATOM 1953 N N . PHE A 1 265 ? 5.406 9.671 -8.511 1.00 94.56 265 PHE A N 1
ATOM 1954 C CA . PHE A 1 265 ? 4.029 9.716 -8.057 1.00 94.56 265 PHE A CA 1
ATOM 1955 C C . PHE A 1 265 ? 3.282 10.812 -8.806 1.00 94.56 265 PHE A C 1
ATOM 1957 O O . PHE A 1 265 ? 3.619 11.994 -8.698 1.00 94.56 265 PHE A O 1
ATOM 1964 N N . LYS A 1 266 ? 2.290 10.399 -9.590 1.00 89.81 266 LYS A N 1
ATOM 1965 C CA . LYS A 1 266 ? 1.456 11.260 -10.424 1.00 89.81 266 LYS A CA 1
ATOM 1966 C C . LYS A 1 266 ? 0.070 11.371 -9.812 1.00 89.81 266 LYS A C 1
ATOM 1968 O O . LYS A 1 266 ? -0.534 10.355 -9.480 1.00 89.81 266 LYS A O 1
ATOM 1973 N N . ILE A 1 267 ? -0.442 12.590 -9.750 1.00 88.50 267 ILE A N 1
ATOM 1974 C CA . ILE A 1 267 ? -1.831 12.904 -9.425 1.00 88.50 267 ILE A CA 1
ATOM 1975 C C . ILE A 1 267 ? -2.470 13.622 -10.616 1.00 88.50 267 ILE A C 1
ATOM 1977 O O . ILE A 1 267 ? -1.892 14.555 -11.188 1.00 88.50 267 ILE A O 1
ATOM 1981 N N . GLY A 1 268 ? -3.639 13.134 -11.018 1.00 80.81 268 GLY A N 1
ATOM 1982 C CA . GLY A 1 268 ? -4.432 13.684 -12.108 1.00 80.81 268 GLY A CA 1
ATOM 1983 C C . GLY A 1 268 ? -5.129 14.985 -11.728 1.00 80.81 268 GLY A C 1
ATOM 1984 O O . GLY A 1 268 ? -5.495 15.176 -10.568 1.00 80.81 268 GLY A O 1
ATOM 1985 N N . ARG A 1 269 ? -5.309 15.885 -12.699 1.00 74.56 269 ARG A N 1
ATOM 1986 C CA . ARG A 1 269 ? -5.964 17.192 -12.510 1.00 74.56 269 ARG A CA 1
ATOM 1987 C C . ARG A 1 269 ? -7.183 17.318 -13.425 1.00 74.56 269 ARG A C 1
ATOM 1989 O O . ARG A 1 269 ? -7.276 16.679 -14.470 1.00 74.56 269 ARG A O 1
ATOM 1996 N N . GLN A 1 270 ? -8.111 18.201 -13.064 1.00 63.91 270 GLN A N 1
ATOM 1997 C CA . GLN A 1 270 ? -9.224 18.579 -13.933 1.00 63.91 270 GLN A CA 1
ATOM 1998 C C . GLN A 1 270 ? -8.724 19.504 -15.066 1.00 63.91 270 GLN A C 1
ATOM 2000 O O . GLN A 1 270 ? -8.519 20.692 -14.840 1.00 63.91 270 GLN A O 1
ATOM 2005 N N . SER A 1 271 ? -8.486 18.957 -16.268 1.00 58.19 271 SER A N 1
ATOM 2006 C CA . SER A 1 271 ? -8.453 19.600 -17.612 1.00 58.19 271 SER A CA 1
ATOM 2007 C C . SER A 1 271 ? -7.370 18.999 -18.525 1.00 58.19 271 SER A C 1
ATOM 2009 O O . SER A 1 271 ? -6.489 18.266 -18.091 1.00 58.19 271 SER A O 1
ATOM 2011 N N . THR A 1 272 ? -7.433 19.329 -19.818 1.00 56.56 272 THR A N 1
ATOM 2012 C CA . THR A 1 272 ? -6.655 18.751 -20.928 1.00 56.56 272 THR A CA 1
ATOM 2013 C C . THR A 1 272 ? -5.141 19.005 -20.921 1.00 56.56 272 THR A C 1
ATOM 2015 O O . THR A 1 272 ? -4.490 18.661 -21.905 1.00 56.56 272 THR A O 1
ATOM 2018 N N . SER A 1 273 ? -4.545 19.640 -19.906 1.00 53.94 273 SER A N 1
ATOM 2019 C CA . SER A 1 273 ? -3.139 20.066 -20.040 1.00 53.94 273 SER A CA 1
ATOM 2020 C C . SER A 1 273 ? -2.340 20.234 -18.758 1.00 53.94 273 SER A C 1
ATOM 2022 O O . SER A 1 273 ? -1.333 20.946 -18.759 1.00 53.94 273 SER A O 1
ATOM 2024 N N . SER A 1 274 ? -2.721 19.621 -17.643 1.00 60.34 274 SER A N 1
ATOM 2025 C CA . SER A 1 274 ? -1.803 19.606 -16.509 1.00 60.34 274 SER A CA 1
ATOM 2026 C C . SER A 1 274 ? -1.981 18.345 -15.688 1.00 60.34 274 SER A C 1
ATOM 2028 O O . SER A 1 274 ? -3.089 18.017 -15.308 1.00 60.34 274 SER A O 1
ATOM 2030 N N . ASP A 1 275 ? -0.881 17.707 -15.317 1.00 72.50 275 ASP A N 1
ATOM 2031 C CA . ASP A 1 275 ? -0.808 16.696 -14.263 1.00 72.50 275 ASP A CA 1
ATOM 2032 C C . ASP A 1 275 ? 0.167 17.225 -13.190 1.00 72.50 275 ASP A C 1
ATOM 2034 O O . ASP A 1 275 ? 1.011 18.065 -13.517 1.00 72.50 275 ASP A O 1
ATOM 2038 N N . SER A 1 276 ? 0.097 16.777 -11.926 1.00 80.81 276 SER A N 1
ATOM 2039 C CA . SER A 1 276 ? 1.177 17.038 -10.945 1.00 80.81 276 SER A CA 1
ATOM 2040 C C . SER A 1 276 ? 1.941 15.763 -10.659 1.00 80.81 276 SER A C 1
ATOM 2042 O O . SER A 1 276 ? 1.329 14.734 -10.384 1.00 80.81 276 SER A O 1
ATOM 2044 N N . TRP A 1 277 ? 3.263 15.799 -10.773 1.00 85.62 277 TRP A N 1
ATOM 2045 C CA . TRP A 1 277 ? 4.066 14.586 -10.691 1.00 85.62 277 TRP A CA 1
ATOM 2046 C C . TRP A 1 277 ? 5.359 14.881 -9.956 1.00 85.62 277 TRP A C 1
ATOM 2048 O O . TRP A 1 277 ? 6.184 15.681 -10.391 1.00 85.62 277 TRP A O 1
ATOM 2058 N N . ALA A 1 278 ? 5.525 14.217 -8.821 1.00 92.81 278 ALA A N 1
ATOM 2059 C CA . ALA A 1 278 ? 6.791 14.187 -8.123 1.00 92.81 278 ALA A CA 1
ATOM 2060 C C . ALA A 1 278 ? 7.632 13.074 -8.747 1.00 92.81 278 ALA A C 1
ATOM 2062 O O . ALA A 1 278 ? 7.281 11.901 -8.638 1.00 92.81 278 ALA A O 1
ATOM 2063 N N . VAL A 1 279 ? 8.723 13.446 -9.414 1.00 94.25 279 VAL A N 1
ATOM 2064 C CA . VAL A 1 279 ? 9.665 12.502 -10.029 1.00 94.25 279 VAL A CA 1
ATOM 2065 C C . VAL A 1 279 ? 10.961 12.524 -9.237 1.00 94.25 279 VAL A C 1
ATOM 2067 O O . VAL A 1 279 ? 11.525 13.590 -8.992 1.00 94.25 279 VAL A O 1
ATOM 2070 N N . SER A 1 280 ? 11.429 11.356 -8.817 1.00 96.00 280 SER A N 1
ATOM 2071 C CA . SER A 1 280 ? 12.720 11.212 -8.158 1.00 96.00 280 SER A CA 1
ATOM 2072 C C . SER A 1 280 ? 13.852 11.584 -9.128 1.00 96.00 280 SER A C 1
ATOM 2074 O O . SER A 1 280 ? 13.878 11.061 -10.244 1.00 96.00 280 SER A O 1
ATOM 2076 N N . PRO A 1 281 ? 14.817 12.432 -8.723 1.00 95.00 281 PRO A N 1
ATOM 2077 C CA . PRO A 1 281 ? 15.996 12.728 -9.538 1.00 95.00 281 PRO A CA 1
ATOM 2078 C C . PRO A 1 281 ? 16.997 11.562 -9.560 1.00 95.00 281 PRO A C 1
ATOM 2080 O O . PRO A 1 281 ? 17.894 11.535 -10.396 1.00 95.00 281 PRO A O 1
ATOM 2083 N N . THR A 1 282 ? 16.863 10.605 -8.637 1.00 95.00 282 THR A N 1
ATOM 2084 C CA . THR A 1 282 ? 17.675 9.386 -8.593 1.00 95.00 282 THR A CA 1
ATOM 2085 C C . THR A 1 282 ? 16.911 8.222 -9.205 1.00 95.00 282 THR A C 1
ATOM 2087 O O . THR A 1 282 ? 15.761 7.979 -8.821 1.00 95.00 282 THR A O 1
ATOM 2090 N N . THR A 1 283 ? 17.558 7.496 -10.114 1.00 95.06 283 THR A N 1
ATOM 2091 C CA . THR A 1 283 ? 17.018 6.279 -10.723 1.00 95.06 283 THR A CA 1
ATOM 2092 C C . THR A 1 283 ? 17.244 5.064 -9.824 1.00 95.06 283 THR A C 1
ATOM 2094 O O . THR A 1 283 ? 18.174 5.037 -9.016 1.00 95.06 283 THR A O 1
ATOM 2097 N N . ILE A 1 284 ? 16.380 4.062 -9.960 1.00 95.62 284 ILE A N 1
ATOM 2098 C CA . ILE A 1 284 ? 16.541 2.736 -9.361 1.00 95.62 284 ILE A CA 1
ATOM 2099 C C . ILE A 1 284 ? 17.180 1.766 -10.358 1.00 95.62 284 ILE A C 1
ATOM 2101 O O . ILE A 1 284 ? 17.127 1.973 -11.573 1.00 95.62 284 ILE A O 1
ATOM 2105 N N . THR A 1 285 ? 17.761 0.683 -9.849 1.00 95.56 285 THR A N 1
ATOM 2106 C CA . THR A 1 285 ? 18.349 -0.383 -10.667 1.00 95.56 285 THR A CA 1
ATOM 2107 C C . THR A 1 285 ? 17.405 -1.573 -10.794 1.00 95.56 285 THR A C 1
ATOM 2109 O O . THR A 1 285 ? 16.599 -1.854 -9.909 1.00 95.56 285 THR A O 1
ATOM 2112 N N . ILE A 1 286 ? 17.505 -2.299 -11.911 1.00 96.50 286 ILE A N 1
ATOM 2113 C CA . ILE A 1 286 ? 16.784 -3.569 -12.076 1.00 96.50 286 ILE A CA 1
ATOM 2114 C C . ILE A 1 286 ? 17.307 -4.630 -11.108 1.00 96.50 286 ILE A C 1
ATOM 2116 O O . ILE A 1 286 ? 18.423 -4.528 -10.593 1.00 96.50 286 ILE A O 1
ATOM 2120 N N . ASN A 1 287 ? 16.513 -5.678 -10.899 1.00 97.19 287 ASN A N 1
ATOM 2121 C CA . ASN A 1 287 ? 16.836 -6.827 -10.054 1.00 97.19 287 ASN A CA 1
ATOM 2122 C C . ASN A 1 287 ? 17.145 -6.450 -8.595 1.00 97.19 287 ASN A C 1
ATOM 2124 O O . ASN A 1 287 ? 17.734 -7.239 -7.862 1.00 97.19 287 ASN A O 1
ATOM 2128 N N . THR A 1 288 ? 16.729 -5.255 -8.167 1.00 97.31 288 THR A N 1
ATOM 2129 C CA . THR A 1 288 ? 16.935 -4.714 -6.822 1.00 97.31 288 THR A CA 1
ATOM 2130 C C . THR A 1 288 ? 15.583 -4.339 -6.227 1.00 97.31 288 THR A C 1
ATOM 2132 O O . THR A 1 288 ? 14.736 -3.766 -6.914 1.00 97.31 288 THR A O 1
ATOM 2135 N N . TRP A 1 289 ? 15.362 -4.697 -4.963 1.00 98.19 289 TRP A N 1
ATOM 2136 C CA . TRP A 1 289 ? 14.149 -4.313 -4.248 1.00 98.19 289 TRP A CA 1
ATOM 2137 C C . TRP A 1 289 ? 14.216 -2.855 -3.819 1.00 98.19 289 TRP A C 1
ATOM 2139 O O . TRP A 1 289 ? 15.208 -2.428 -3.236 1.00 98.19 289 TRP A O 1
ATOM 2149 N N . HIS A 1 290 ? 13.129 -2.129 -4.061 1.00 98.12 290 HIS A N 1
ATOM 2150 C CA . HIS A 1 290 ? 12.942 -0.765 -3.588 1.00 98.12 290 HIS A CA 1
ATOM 2151 C C . HIS A 1 290 ? 11.561 -0.602 -2.962 1.00 98.12 290 HIS A C 1
ATOM 2153 O O . HIS A 1 290 ? 10.566 -1.157 -3.447 1.00 98.12 290 HIS A O 1
ATOM 2159 N N . HIS A 1 291 ? 11.496 0.196 -1.901 1.00 98.38 291 HIS A N 1
ATOM 2160 C CA . HIS A 1 291 ? 10.246 0.666 -1.313 1.00 98.38 291 HIS A CA 1
ATOM 2161 C C . HIS A 1 291 ? 9.929 2.041 -1.880 1.00 98.38 291 HIS A C 1
ATOM 2163 O O . HIS A 1 291 ? 10.668 3.001 -1.660 1.00 98.38 291 HIS A O 1
ATOM 2169 N N . ILE A 1 292 ? 8.841 2.138 -2.637 1.00 98.56 292 ILE A N 1
ATOM 2170 C CA . ILE A 1 292 ? 8.441 3.378 -3.300 1.00 98.56 292 ILE A CA 1
ATOM 2171 C C . ILE A 1 292 ? 7.133 3.849 -2.681 1.00 98.56 292 ILE A C 1
ATOM 2173 O O . ILE A 1 292 ? 6.169 3.086 -2.600 1.00 98.56 292 ILE A O 1
ATOM 2177 N N . VAL A 1 293 ? 7.105 5.109 -2.247 1.00 98.69 293 VAL A N 1
ATOM 2178 C CA . VAL A 1 293 ? 5.945 5.708 -1.580 1.00 98.69 293 VAL A CA 1
ATOM 2179 C C . VAL A 1 293 ? 5.575 7.019 -2.251 1.00 98.69 293 VAL A C 1
ATOM 2181 O O . VAL A 1 293 ? 6.366 7.962 -2.294 1.00 98.69 293 VAL A O 1
ATOM 2184 N N . GLY A 1 294 ? 4.352 7.075 -2.760 1.00 97.69 294 GLY A N 1
ATOM 2185 C CA . GLY A 1 294 ? 3.721 8.273 -3.282 1.00 97.69 294 GLY A CA 1
ATOM 2186 C C . GLY A 1 294 ? 2.737 8.841 -2.273 1.00 97.69 294 GLY A C 1
ATOM 2187 O O . GLY A 1 294 ? 1.965 8.100 -1.668 1.00 97.69 294 GLY A O 1
ATOM 2188 N N . LEU A 1 295 ? 2.759 10.153 -2.079 1.00 94.12 295 LEU A N 1
ATOM 2189 C CA . LEU A 1 295 ? 1.940 10.821 -1.075 1.00 94.12 295 LEU A CA 1
ATOM 2190 C C . LEU A 1 295 ? 1.328 12.105 -1.626 1.00 94.12 295 LEU A C 1
ATOM 2192 O O . LEU A 1 295 ? 2.004 12.864 -2.317 1.00 94.12 295 LEU A O 1
ATOM 2196 N N . TYR A 1 296 ? 0.068 12.359 -1.277 1.00 92.31 296 TYR A N 1
ATOM 2197 C CA . TYR A 1 296 ? -0.628 13.623 -1.493 1.00 92.31 296 TYR A CA 1
ATOM 2198 C C . TYR A 1 296 ? -1.152 14.163 -0.159 1.00 92.31 296 TYR A C 1
ATOM 2200 O O . TYR A 1 296 ? -1.934 13.504 0.528 1.00 92.31 296 TYR A O 1
ATOM 2208 N N . ASP A 1 297 ? -0.715 15.364 0.210 1.00 88.62 297 ASP A N 1
ATOM 2209 C CA . ASP A 1 297 ? -1.050 16.036 1.475 1.00 88.62 297 ASP A CA 1
ATOM 2210 C C . ASP A 1 297 ? -2.054 17.187 1.328 1.00 88.62 297 ASP A C 1
ATOM 2212 O O . ASP A 1 297 ? -2.222 17.979 2.255 1.00 88.62 297 ASP A O 1
ATOM 2216 N N . GLY A 1 298 ? -2.706 17.300 0.169 1.00 84.50 298 GLY A N 1
ATOM 2217 C CA . GLY A 1 298 ? -3.591 18.421 -0.149 1.00 84.50 298 GLY A CA 1
ATOM 2218 C C . GLY A 1 298 ? -2.844 19.661 -0.651 1.00 84.50 298 GLY A C 1
ATOM 2219 O O . GLY A 1 298 ? -3.468 20.566 -1.200 1.00 84.50 298 GLY A O 1
ATOM 2220 N N . VAL A 1 299 ? -1.512 19.698 -0.517 1.00 85.19 299 VAL A N 1
ATOM 2221 C CA . VAL A 1 299 ? -0.645 20.758 -1.053 1.00 85.19 299 VAL A CA 1
ATOM 2222 C C . VAL A 1 299 ? 0.042 20.297 -2.333 1.00 85.19 299 VAL A C 1
ATOM 2224 O O . VAL A 1 299 ? 0.188 21.085 -3.268 1.00 85.19 299 VAL A O 1
ATOM 2227 N N . GLY A 1 300 ? 0.458 19.035 -2.414 1.00 87.38 300 GLY A N 1
ATOM 2228 C CA . GLY A 1 300 ? 1.015 18.476 -3.640 1.00 87.38 300 GLY A CA 1
ATOM 2229 C C . GLY A 1 300 ? 1.504 17.039 -3.516 1.00 87.38 300 GLY A C 1
ATOM 2230 O O . GLY A 1 300 ? 1.450 16.414 -2.458 1.00 87.38 300 GLY A O 1
ATOM 2231 N N . ALA A 1 301 ? 1.958 16.496 -4.645 1.00 92.56 301 ALA A N 1
ATOM 2232 C CA . ALA A 1 301 ? 2.520 15.153 -4.705 1.00 92.56 301 ALA A CA 1
ATOM 2233 C C . ALA A 1 301 ? 3.945 15.135 -4.138 1.00 92.56 301 ALA A C 1
ATOM 2235 O O . ALA A 1 301 ? 4.743 16.031 -4.435 1.00 92.56 301 ALA A O 1
ATOM 2236 N N . LYS A 1 302 ? 4.280 14.078 -3.400 1.00 95.94 302 LYS A N 1
ATOM 2237 C CA . LYS A 1 302 ? 5.627 13.745 -2.925 1.00 95.94 302 LYS A CA 1
ATOM 2238 C C . LYS A 1 302 ? 5.973 12.312 -3.302 1.00 95.94 302 LYS A C 1
ATOM 2240 O O . LYS A 1 302 ? 5.093 11.455 -3.367 1.00 95.94 302 LYS A O 1
ATOM 2245 N N . ILE A 1 303 ? 7.258 12.064 -3.525 1.00 97.94 303 ILE A N 1
ATOM 2246 C CA . ILE A 1 303 ? 7.802 10.736 -3.817 1.00 97.94 303 ILE A CA 1
ATOM 2247 C C . ILE A 1 303 ? 8.952 10.438 -2.860 1.00 97.94 303 ILE A C 1
ATOM 2249 O O . ILE A 1 303 ? 9.900 11.222 -2.743 1.00 97.94 303 ILE A O 1
ATOM 2253 N N . TYR A 1 304 ? 8.858 9.306 -2.174 1.00 98.69 304 TYR A N 1
ATOM 2254 C CA . TYR A 1 304 ? 9.902 8.750 -1.325 1.00 98.69 304 TYR A CA 1
ATOM 2255 C C . TYR A 1 304 ? 10.397 7.443 -1.934 1.00 98.69 304 TYR A C 1
ATOM 2257 O O . TYR A 1 304 ? 9.626 6.690 -2.533 1.00 98.69 304 TYR A O 1
ATOM 2265 N N . VAL A 1 305 ? 11.686 7.179 -1.759 1.00 98.56 305 VAL A N 1
ATOM 2266 C CA . VAL A 1 305 ? 12.330 5.927 -2.162 1.00 98.56 305 VAL A CA 1
ATOM 2267 C C . VAL A 1 305 ? 13.191 5.470 -0.996 1.00 98.56 305 VAL A C 1
ATOM 2269 O O . VAL A 1 305 ? 13.996 6.257 -0.490 1.00 98.56 305 VAL A O 1
ATOM 2272 N N . ASP A 1 306 ? 12.983 4.231 -0.561 1.00 98.25 306 ASP A N 1
ATOM 2273 C CA . ASP A 1 306 ? 13.702 3.576 0.536 1.00 98.25 306 ASP A CA 1
ATOM 2274 C C . ASP A 1 306 ? 13.692 4.417 1.827 1.00 98.25 306 ASP A C 1
ATOM 2276 O O . ASP A 1 306 ? 14.712 4.665 2.468 1.00 98.25 306 ASP A O 1
ATOM 2280 N N . GLY A 1 307 ? 12.507 4.934 2.173 1.00 96.00 307 GLY A N 1
ATOM 2281 C CA . GLY A 1 307 ? 12.278 5.745 3.373 1.00 96.00 307 GLY A CA 1
ATOM 2282 C C . GLY A 1 307 ? 12.686 7.223 3.270 1.00 96.00 307 GLY A C 1
ATOM 2283 O O . GLY A 1 307 ? 12.439 7.980 4.209 1.00 96.00 307 GLY A O 1
ATOM 2284 N N . VAL A 1 308 ? 13.275 7.672 2.153 1.00 97.94 308 VAL A N 1
ATOM 2285 C CA . VAL A 1 308 ? 13.827 9.034 1.996 1.00 97.94 308 VAL A CA 1
ATOM 2286 C C . VAL A 1 308 ? 13.041 9.848 0.967 1.00 97.94 308 VAL A C 1
ATOM 2288 O O . VAL A 1 308 ? 12.807 9.379 -0.145 1.00 97.94 308 VAL A O 1
ATOM 2291 N N . LEU A 1 309 ? 12.679 11.095 1.305 1.00 98.31 309 LEU A N 1
ATOM 2292 C CA . LEU A 1 309 ? 12.025 12.026 0.375 1.00 98.31 309 LEU A CA 1
ATOM 2293 C C . LEU A 1 309 ? 12.962 12.343 -0.796 1.00 98.31 309 LEU A C 1
ATOM 2295 O O . LEU A 1 309 ? 14.094 12.778 -0.590 1.00 98.31 309 LEU A O 1
ATOM 2299 N N . LYS A 1 310 ? 12.476 12.162 -2.024 1.00 98.31 310 LYS A N 1
ATOM 2300 C CA . LYS A 1 310 ? 13.240 12.431 -3.248 1.00 98.31 310 LYS A CA 1
ATOM 2301 C C . LYS A 1 310 ? 12.787 13.694 -3.962 1.00 98.31 310 LYS A C 1
ATOM 2303 O O . LYS A 1 310 ? 13.631 14.418 -4.480 1.00 98.31 310 LYS A O 1
ATOM 2308 N N . ASN A 1 311 ? 11.480 13.956 -4.008 1.00 96.56 311 ASN A N 1
ATOM 2309 C CA . ASN A 1 311 ? 10.939 15.157 -4.640 1.00 96.56 311 ASN A CA 1
ATOM 2310 C C . ASN A 1 311 ? 9.531 15.504 -4.123 1.00 96.56 311 ASN A C 1
ATOM 2312 O O . ASN A 1 311 ? 8.830 14.654 -3.569 1.00 96.56 311 ASN A O 1
ATOM 2316 N N . SER A 1 312 ? 9.126 16.754 -4.335 1.00 94.69 312 SER A N 1
ATOM 2317 C CA . SER A 1 312 ? 7.863 17.358 -3.918 1.00 94.69 312 SER A CA 1
ATOM 2318 C C . SER A 1 312 ? 7.388 18.351 -4.979 1.00 94.69 312 SER A C 1
ATOM 2320 O O . SER A 1 312 ? 8.189 19.081 -5.555 1.00 94.69 312 SER A O 1
ATOM 2322 N N . THR A 1 313 ? 6.080 18.432 -5.193 1.00 91.50 313 THR A N 1
ATOM 2323 C CA . THR A 1 313 ? 5.441 19.437 -6.060 1.00 91.50 313 THR A CA 1
ATOM 2324 C C . THR A 1 313 ? 4.454 20.283 -5.264 1.00 91.50 313 THR A C 1
ATOM 2326 O O . THR A 1 313 ? 4.084 19.919 -4.151 1.00 91.50 313 THR A O 1
ATOM 2329 N N . THR A 1 314 ? 4.020 21.406 -5.830 1.00 85.25 314 THR A N 1
ATOM 2330 C CA . THR A 1 314 ? 2.944 22.246 -5.292 1.00 85.25 314 THR A CA 1
ATOM 2331 C C . THR A 1 314 ? 1.801 22.270 -6.298 1.00 85.25 314 THR A C 1
ATOM 2333 O O . THR A 1 314 ? 2.035 22.648 -7.448 1.00 85.25 314 THR A O 1
ATOM 2336 N N . TYR A 1 315 ? 0.584 21.844 -5.931 1.00 69.81 315 TYR A N 1
ATOM 2337 C CA . TYR A 1 315 ? -0.573 21.986 -6.819 1.00 69.81 315 TYR A CA 1
ATOM 2338 C C . TYR A 1 315 ? -1.991 21.691 -6.251 1.00 69.81 315 TYR A C 1
ATOM 2340 O O . TYR A 1 315 ? -2.180 20.828 -5.399 1.00 69.81 315 TYR A O 1
ATOM 2348 N N . SER A 1 316 ? -2.941 22.408 -6.888 1.00 63.03 316 SER A N 1
ATOM 2349 C CA . SER A 1 316 ? -4.423 22.520 -6.875 1.00 63.03 316 SER A CA 1
ATOM 2350 C C . SER A 1 316 ? -5.258 21.229 -7.106 1.00 63.03 316 SER A C 1
ATOM 2352 O O . SER A 1 316 ? -4.687 20.193 -7.440 1.00 63.03 316 SER A O 1
ATOM 2354 N N . PRO A 1 317 ? -6.599 21.258 -6.910 1.00 59.78 317 PRO A N 1
ATOM 2355 C CA . PRO A 1 317 ? -7.371 20.120 -6.411 1.00 59.78 317 PRO A CA 1
ATOM 2356 C C . PRO A 1 317 ? -7.426 18.924 -7.363 1.00 59.78 317 PRO A C 1
ATOM 2358 O O . PRO A 1 317 ? -7.500 19.060 -8.586 1.00 59.78 317 PRO A O 1
ATOM 2361 N N . ILE A 1 318 ? -7.427 17.741 -6.753 1.00 72.56 318 ILE A N 1
ATOM 2362 C CA . ILE A 1 318 ? -7.663 16.462 -7.414 1.00 72.56 318 ILE A CA 1
ATOM 2363 C C . ILE A 1 318 ? -9.172 16.201 -7.424 1.00 72.56 318 ILE A C 1
ATOM 2365 O O . ILE A 1 318 ? -9.846 16.354 -6.407 1.00 72.56 318 ILE A O 1
ATOM 2369 N N . GLU A 1 319 ? -9.700 15.781 -8.570 1.00 69.81 319 GLU A N 1
ATOM 2370 C CA . GLU A 1 319 ? -11.080 15.305 -8.671 1.00 69.81 319 GLU A CA 1
ATOM 2371 C C . GLU A 1 319 ? -11.184 13.841 -8.212 1.00 69.81 319 GLU A C 1
ATOM 2373 O O . GLU A 1 319 ? -10.255 13.054 -8.444 1.00 69.81 319 GLU A O 1
ATOM 2378 N N . PRO A 1 320 ? -12.316 13.433 -7.611 1.00 75.69 320 PRO A N 1
ATOM 2379 C CA . PRO A 1 320 ? -12.575 12.031 -7.330 1.00 75.69 320 PRO A CA 1
ATOM 2380 C C . PRO A 1 320 ? -12.479 11.185 -8.604 1.00 75.69 320 PRO A C 1
ATOM 2382 O O . PRO A 1 320 ? -13.074 11.498 -9.640 1.00 75.69 320 PRO A O 1
ATOM 2385 N N . GLU A 1 321 ? -11.728 10.096 -8.510 1.00 82.12 321 GLU A N 1
ATOM 2386 C CA . GLU A 1 321 ? -11.675 9.042 -9.510 1.00 82.12 321 GLU A CA 1
ATOM 2387 C C . GLU A 1 321 ? -12.632 7.918 -9.120 1.00 82.12 321 GLU A C 1
ATOM 2389 O O . GLU A 1 321 ? -12.717 7.547 -7.950 1.00 82.12 321 GLU A O 1
ATOM 2394 N N . THR A 1 322 ? -13.342 7.367 -10.101 1.00 81.88 322 THR A N 1
ATOM 2395 C CA . THR A 1 322 ? -14.321 6.289 -9.890 1.00 81.88 322 THR A CA 1
ATOM 2396 C C . THR A 1 322 ? -13.945 4.996 -10.601 1.00 81.88 322 THR A C 1
ATOM 2398 O O . THR A 1 322 ? -14.662 4.007 -10.477 1.00 81.88 322 THR A O 1
ATOM 2401 N N . ALA A 1 323 ? -12.858 4.992 -11.366 1.00 86.50 323 ALA A N 1
ATOM 2402 C CA . ALA A 1 323 ? -12.384 3.820 -12.074 1.00 86.50 323 ALA A CA 1
ATOM 2403 C C . ALA A 1 323 ? -11.639 2.833 -11.158 1.00 86.50 323 ALA A C 1
ATOM 2405 O O .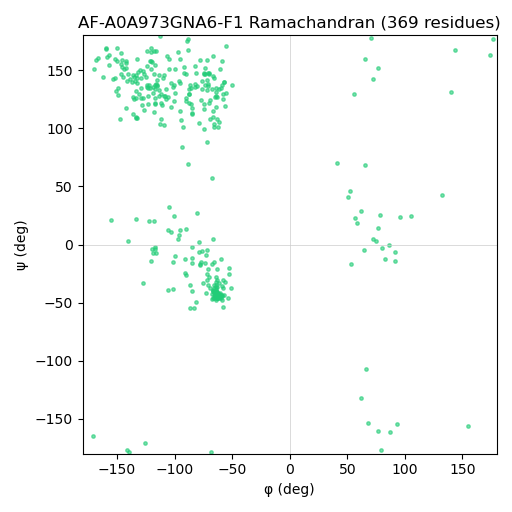 ALA A 1 323 ? -11.130 3.193 -10.093 1.00 86.50 323 ALA A O 1
ATOM 2406 N N . ASP A 1 324 ? -11.568 1.585 -11.622 1.00 90.69 324 ASP A N 1
ATOM 2407 C CA . ASP A 1 324 ? -10.919 0.469 -10.933 1.00 90.69 324 ASP A CA 1
ATOM 2408 C C . ASP A 1 324 ? -9.436 0.735 -10.660 1.00 90.69 324 ASP A C 1
ATOM 2410 O O . ASP A 1 324 ? -8.681 1.171 -11.539 1.00 90.69 324 ASP A O 1
ATOM 2414 N N . THR A 1 325 ? -8.973 0.382 -9.468 1.00 93.56 325 THR A N 1
ATOM 2415 C CA . THR A 1 325 ? -7.537 0.352 -9.191 1.00 93.56 325 THR A CA 1
ATOM 2416 C C . THR A 1 325 ? -6.886 -0.849 -9.876 1.00 93.56 325 THR A C 1
ATOM 2418 O O . THR A 1 325 ? -7.397 -1.968 -9.856 1.00 93.56 325 THR A O 1
ATOM 2421 N N . ARG A 1 326 ? -5.713 -0.635 -10.472 1.00 94.19 326 ARG A N 1
ATOM 2422 C CA . ARG A 1 326 ? -4.868 -1.697 -11.026 1.00 94.19 326 ARG A CA 1
ATOM 2423 C C . ARG A 1 326 ? -3.525 -1.749 -10.309 1.00 94.19 326 ARG A C 1
ATOM 2425 O O . ARG A 1 326 ? -2.992 -0.719 -9.895 1.00 94.19 326 ARG A O 1
ATOM 2432 N N . ILE A 1 327 ? -2.980 -2.956 -10.186 1.00 95.88 327 ILE A N 1
ATOM 2433 C CA . ILE A 1 327 ? -1.622 -3.225 -9.691 1.00 95.88 327 ILE A CA 1
ATOM 2434 C C . ILE A 1 327 ? -0.835 -3.910 -10.801 1.00 95.88 327 ILE A C 1
ATOM 2436 O O . ILE A 1 327 ? -1.351 -4.820 -11.452 1.00 95.88 327 ILE A O 1
ATOM 2440 N N . GLY A 1 328 ? 0.404 -3.474 -11.023 1.00 94.06 328 GLY A N 1
ATOM 2441 C CA . GLY A 1 328 ? 1.274 -4.022 -12.069 1.00 94.06 328 GLY A CA 1
ATOM 2442 C C . GLY A 1 328 ? 0.920 -3.597 -13.502 1.00 94.06 328 GLY A C 1
ATOM 2443 O O . GLY A 1 328 ? 1.575 -4.033 -14.444 1.00 94.06 328 GLY A O 1
ATOM 2444 N N . GLY A 1 329 ? -0.086 -2.737 -13.694 1.00 89.12 329 GLY A N 1
ATOM 2445 C CA . GLY A 1 329 ? -0.504 -2.251 -15.011 1.00 89.12 329 GLY A CA 1
ATOM 2446 C C . GLY A 1 329 ? -1.444 -1.045 -14.938 1.00 89.12 329 GLY A C 1
ATOM 2447 O O . GLY A 1 329 ? -2.042 -0.775 -13.900 1.00 89.12 329 GLY A O 1
ATOM 2448 N N . GLY A 1 330 ? -1.566 -0.297 -16.038 1.00 80.38 330 GLY A N 1
ATOM 2449 C CA . GLY A 1 330 ? -2.425 0.895 -16.142 1.00 80.38 330 GLY A CA 1
ATOM 2450 C C . GLY A 1 330 ? -3.785 0.619 -16.765 1.00 80.38 330 GLY A C 1
ATOM 2451 O O . GLY A 1 330 ? -3.978 -0.431 -17.370 1.00 80.38 330 GLY A O 1
ATOM 2452 N N . GLN A 1 331 ? -4.733 1.555 -16.635 1.00 75.25 331 GLN A N 1
ATOM 2453 C CA . GLN A 1 331 ? -6.068 1.424 -17.241 1.00 75.25 331 GLN A CA 1
ATOM 2454 C C . GLN A 1 331 ? -6.066 1.575 -18.761 1.00 75.25 331 GLN A C 1
ATOM 2456 O O . GLN A 1 331 ? -6.863 0.939 -19.451 1.00 75.25 331 GLN A O 1
ATOM 2461 N N . TRP A 1 332 ? -5.145 2.372 -19.300 1.00 73.75 332 TRP A N 1
ATOM 2462 C CA . TRP A 1 332 ? -4.831 2.305 -20.718 1.00 73.75 332 TRP A CA 1
ATOM 2463 C C . TRP A 1 332 ? -4.192 0.954 -20.973 1.00 73.75 332 TRP A C 1
ATOM 2465 O O . TRP A 1 332 ? -3.101 0.693 -20.469 1.00 73.75 332 TRP A O 1
ATOM 2475 N N . ASN A 1 333 ? -4.866 0.113 -21.754 1.00 57.53 333 ASN A N 1
ATOM 2476 C CA . ASN A 1 333 ? -4.353 -1.166 -22.248 1.00 57.53 333 ASN A CA 1
ATOM 2477 C C . ASN A 1 333 ? -3.199 -0.927 -23.246 1.00 57.53 333 ASN A C 1
ATOM 2479 O O . ASN A 1 333 ? -3.275 -1.276 -24.422 1.00 57.53 333 ASN A O 1
ATOM 2483 N N . ALA A 1 334 ? -2.160 -0.233 -22.791 1.00 60.69 334 ALA A N 1
ATOM 2484 C CA . ALA A 1 334 ? -0.974 0.125 -23.528 1.00 60.69 334 ALA A CA 1
ATOM 2485 C C . ALA A 1 334 ? 0.196 -0.669 -22.928 1.00 60.69 334 ALA A C 1
ATOM 2487 O O . ALA A 1 334 ? 0.431 -0.563 -21.721 1.00 60.69 334 ALA A O 1
ATOM 2488 N N . PRO A 1 335 ? 1.003 -1.363 -23.753 1.00 61.12 335 PRO A N 1
ATOM 2489 C CA . PRO A 1 335 ? 2.182 -2.114 -23.300 1.00 61.12 335 PRO A CA 1
ATOM 2490 C C . PRO A 1 335 ? 3.162 -1.290 -22.448 1.00 61.12 335 PRO A C 1
ATOM 2492 O O . PRO A 1 335 ? 3.973 -1.837 -21.714 1.00 61.12 335 PRO A O 1
ATOM 2495 N N . ARG A 1 336 ? 3.084 0.043 -22.553 1.00 66.12 336 ARG A N 1
ATOM 2496 C CA . ARG A 1 336 ? 3.944 1.023 -21.880 1.00 66.12 336 ARG A CA 1
ATOM 2497 C C . ARG A 1 336 ? 3.684 1.143 -20.376 1.00 66.12 336 ARG A C 1
ATOM 2499 O O . ARG A 1 336 ? 4.584 1.557 -19.657 1.00 66.12 336 ARG A O 1
ATOM 2506 N N . ALA A 1 337 ? 2.479 0.809 -19.916 1.00 74.75 337 ALA A N 1
ATOM 2507 C CA . ALA A 1 337 ? 2.094 0.912 -18.508 1.00 74.75 337 ALA A CA 1
ATOM 2508 C C . ALA A 1 337 ? 2.366 -0.378 -17.714 1.00 74.75 337 ALA A C 1
ATOM 2510 O O . ALA A 1 337 ? 2.290 -0.368 -16.484 1.00 74.75 337 ALA A O 1
ATOM 2511 N N . ALA A 1 338 ? 2.651 -1.477 -18.415 1.00 85.75 338 ALA A N 1
ATOM 2512 C CA . ALA A 1 338 ? 2.823 -2.790 -17.824 1.00 85.75 338 ALA A CA 1
ATOM 2513 C C . ALA A 1 338 ? 4.124 -2.879 -17.030 1.00 85.75 338 ALA A C 1
ATOM 2515 O O . ALA A 1 338 ? 5.179 -2.421 -17.474 1.00 85.75 338 ALA A O 1
ATOM 2516 N N . LEU A 1 339 ? 4.038 -3.484 -15.854 1.00 92.25 339 LEU A N 1
ATOM 2517 C CA . LEU A 1 339 ? 5.188 -3.796 -15.030 1.00 92.25 339 LEU A CA 1
ATOM 2518 C C . LEU A 1 339 ? 5.751 -5.157 -15.444 1.00 92.25 339 LEU A C 1
ATOM 2520 O O . LEU A 1 339 ? 5.024 -6.144 -15.504 1.00 92.25 339 LEU A O 1
ATOM 2524 N N . THR A 1 340 ? 7.060 -5.209 -15.680 1.00 94.12 340 THR A N 1
ATOM 2525 C CA . THR A 1 340 ? 7.803 -6.468 -15.803 1.00 94.12 340 THR A CA 1
ATOM 2526 C C . THR A 1 340 ? 8.736 -6.585 -14.608 1.00 94.12 340 THR A C 1
ATOM 2528 O O . THR A 1 340 ? 9.717 -5.841 -14.494 1.00 94.12 340 THR A O 1
ATOM 2531 N N . GLY A 1 341 ? 8.418 -7.483 -13.683 1.00 96.62 341 GLY A N 1
ATOM 2532 C CA . GLY A 1 341 ? 9.078 -7.536 -12.384 1.00 96.62 341 GLY A CA 1
ATOM 2533 C C . GLY A 1 341 ? 8.218 -8.174 -11.308 1.00 96.62 341 GLY A C 1
ATOM 2534 O O . GLY A 1 341 ? 7.314 -8.957 -11.588 1.00 96.62 341 GLY A O 1
ATOM 2535 N N . GLN A 1 342 ? 8.507 -7.826 -10.062 1.00 98.06 342 GLN A N 1
ATOM 2536 C CA . GLN A 1 342 ? 7.871 -8.384 -8.879 1.00 98.06 342 GLN A CA 1
ATOM 2537 C C . GLN A 1 342 ? 7.277 -7.285 -8.012 1.00 98.06 342 GLN A C 1
ATOM 2539 O O . GLN A 1 342 ? 7.880 -6.222 -7.850 1.00 98.06 342 GLN A O 1
ATOM 2544 N N . ILE A 1 343 ? 6.132 -7.582 -7.404 1.00 98.44 343 ILE A N 1
ATOM 2545 C CA . ILE A 1 343 ? 5.536 -6.782 -6.334 1.00 98.44 343 ILE A CA 1
ATOM 2546 C C . ILE A 1 343 ? 5.352 -7.691 -5.121 1.00 98.44 343 ILE A C 1
ATOM 2548 O O . ILE A 1 343 ? 4.772 -8.773 -5.227 1.00 98.44 343 ILE A O 1
ATOM 2552 N N . GLY A 1 344 ? 5.862 -7.257 -3.969 1.00 95.75 344 GLY A N 1
ATOM 2553 C CA . GLY A 1 344 ? 5.719 -7.999 -2.713 1.00 95.75 344 GLY A CA 1
ATOM 2554 C C . GLY A 1 344 ? 4.418 -7.668 -1.988 1.00 95.75 344 GLY A C 1
ATOM 2555 O O . GLY A 1 344 ? 3.604 -8.547 -1.707 1.00 95.75 344 GLY A O 1
ATOM 2556 N N . GLY A 1 345 ? 4.194 -6.381 -1.735 1.00 92.44 345 GLY A N 1
ATOM 2557 C CA . GLY A 1 345 ? 2.959 -5.901 -1.131 1.00 92.44 345 GLY A CA 1
ATOM 2558 C C . GLY A 1 345 ? 2.695 -4.437 -1.443 1.00 92.44 345 GLY A C 1
ATOM 2559 O O . GLY A 1 345 ? 3.629 -3.675 -1.709 1.00 92.44 345 GLY A O 1
ATOM 2560 N N . ILE A 1 346 ? 1.416 -4.075 -1.408 1.00 97.75 346 ILE A N 1
ATOM 2561 C CA . ILE A 1 346 ? 0.879 -2.738 -1.648 1.00 97.75 346 ILE A CA 1
ATOM 2562 C C . ILE A 1 346 ? 0.069 -2.318 -0.433 1.00 97.75 346 ILE A C 1
ATOM 2564 O O . ILE A 1 346 ? -0.770 -3.086 0.045 1.00 97.75 346 ILE A O 1
ATOM 2568 N N . ARG A 1 347 ? 0.263 -1.081 0.024 1.00 95.94 347 ARG A N 1
ATOM 2569 C CA . ARG A 1 347 ? -0.612 -0.463 1.025 1.00 95.94 347 ARG A CA 1
ATOM 2570 C C . ARG A 1 347 ? -1.068 0.908 0.570 1.00 95.94 347 ARG A C 1
ATOM 2572 O O . ARG A 1 347 ? -0.297 1.649 -0.037 1.00 95.94 347 ARG A O 1
ATOM 2579 N N . VAL A 1 348 ? -2.315 1.248 0.877 1.00 96.75 348 VAL A N 1
ATOM 2580 C CA . VAL A 1 348 ? -2.843 2.598 0.664 1.00 96.75 348 VAL A CA 1
ATOM 2581 C C . VAL A 1 348 ? -3.505 3.102 1.935 1.00 96.75 348 VAL A C 1
ATOM 2583 O O . VAL A 1 348 ? -4.270 2.388 2.587 1.00 96.75 348 VAL A O 1
ATOM 2586 N N . TYR A 1 349 ? -3.190 4.349 2.263 1.00 93.56 349 TYR A N 1
ATOM 2587 C CA . TYR A 1 349 ? -3.662 5.064 3.429 1.00 93.56 349 TYR A CA 1
ATOM 2588 C C . TYR A 1 349 ? -4.530 6.250 3.001 1.00 93.56 349 TYR A C 1
ATOM 2590 O O . TYR A 1 349 ? -4.129 7.002 2.116 1.00 93.56 349 TYR A O 1
ATOM 2598 N N . ASN A 1 350 ? -5.670 6.487 3.651 1.00 90.88 350 ASN A N 1
ATOM 2599 C CA . ASN A 1 350 ? -6.550 7.643 3.410 1.00 90.88 350 ASN A CA 1
ATOM 2600 C C . ASN A 1 350 ? -6.073 8.940 4.106 1.00 90.88 350 ASN A C 1
ATOM 2602 O O . ASN A 1 350 ? -6.873 9.810 4.451 1.00 90.88 350 ASN A O 1
ATOM 2606 N N . ARG A 1 351 ? -4.760 9.051 4.340 1.00 89.25 351 ARG A N 1
ATOM 2607 C CA . ARG A 1 351 ? -4.084 10.257 4.822 1.00 89.25 351 ARG A CA 1
ATOM 2608 C C . ARG A 1 351 ? -2.683 10.359 4.234 1.00 89.25 351 ARG A C 1
ATOM 2610 O O . ARG A 1 351 ? -2.108 9.371 3.774 1.00 89.25 351 ARG A O 1
ATOM 2617 N N . ALA A 1 352 ? -2.102 11.545 4.338 1.00 90.25 352 ALA A N 1
ATOM 2618 C CA . ALA A 1 352 ? -0.672 11.735 4.154 1.00 90.25 352 ALA A CA 1
ATOM 2619 C C . ALA A 1 352 ? 0.097 11.205 5.380 1.00 90.25 352 ALA A C 1
ATOM 2621 O O . ALA A 1 352 ? -0.132 11.662 6.503 1.00 90.25 352 ALA A O 1
ATOM 2622 N N . LEU A 1 353 ? 1.001 10.245 5.171 1.00 89.94 353 LEU A N 1
ATOM 2623 C CA . LEU A 1 353 ? 1.960 9.810 6.188 1.00 89.94 353 LEU A CA 1
ATOM 2624 C C . LEU A 1 353 ? 3.027 10.887 6.451 1.00 89.94 353 LEU A C 1
ATOM 2626 O O . 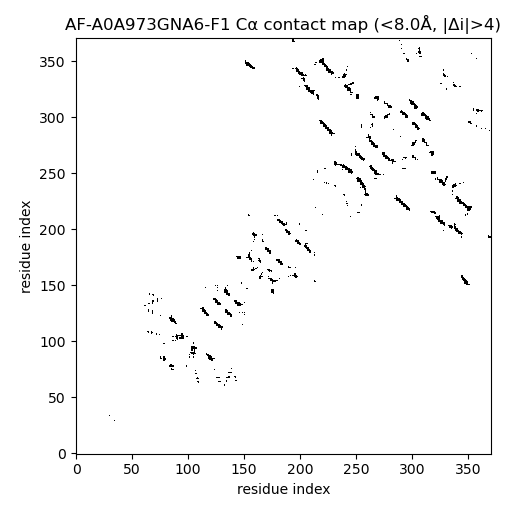LEU A 1 353 ? 3.466 11.609 5.556 1.00 89.94 353 LEU A O 1
ATOM 2630 N N . SER A 1 354 ? 3.498 10.974 7.689 1.00 88.69 354 SER A N 1
ATOM 2631 C CA . SER A 1 354 ? 4.673 11.774 8.042 1.00 88.69 354 SER A CA 1
ATOM 2632 C C . SER A 1 354 ? 5.966 11.126 7.533 1.00 88.69 354 SER A C 1
ATOM 2634 O O . SER A 1 354 ? 6.044 9.916 7.321 1.00 88.69 354 SER A O 1
ATOM 2636 N N . ALA A 1 355 ? 7.032 11.920 7.388 1.00 87.75 355 ALA A N 1
ATOM 2637 C CA . ALA A 1 355 ? 8.337 11.404 6.964 1.00 87.75 355 ALA A CA 1
ATOM 2638 C C . ALA A 1 355 ? 8.894 10.326 7.920 1.00 87.75 355 ALA A C 1
ATOM 2640 O O . ALA A 1 355 ? 9.511 9.362 7.471 1.00 87.75 355 ALA A O 1
ATOM 2641 N N . SER A 1 356 ? 8.645 10.460 9.228 1.00 79.44 356 SER A N 1
ATOM 2642 C CA . SER A 1 356 ? 9.015 9.452 10.226 1.00 79.44 356 SER A CA 1
ATOM 2643 C C . SER A 1 356 ? 8.238 8.152 10.052 1.00 79.44 356 SER A C 1
ATOM 2645 O O . SER A 1 356 ? 8.826 7.082 10.169 1.00 79.44 356 SER A O 1
ATOM 2647 N N . GLU A 1 357 ? 6.945 8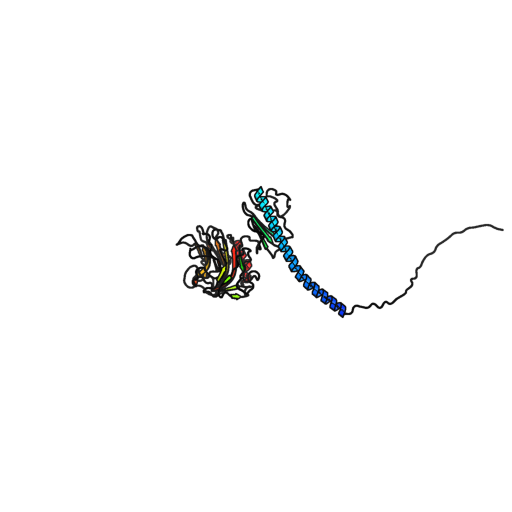.223 9.728 1.00 87.00 357 GLU A N 1
ATOM 2648 C CA . GLU A 1 357 ? 6.138 7.028 9.463 1.00 87.00 357 GLU A CA 1
ATOM 2649 C C . GLU A 1 357 ? 6.619 6.307 8.205 1.00 87.00 357 GLU A C 1
ATOM 2651 O O . GLU A 1 357 ? 6.803 5.094 8.243 1.00 87.00 357 GLU A O 1
ATOM 2656 N N . VAL A 1 358 ? 6.912 7.037 7.124 1.00 92.31 358 VAL A N 1
ATOM 2657 C CA . VAL A 1 358 ? 7.462 6.451 5.888 1.00 92.31 358 VAL A CA 1
ATOM 2658 C C . VAL A 1 358 ? 8.802 5.752 6.152 1.00 92.31 358 VAL A C 1
ATOM 2660 O O . VAL A 1 358 ? 8.996 4.608 5.739 1.00 92.31 358 VAL A O 1
ATOM 2663 N N . SER A 1 359 ? 9.710 6.396 6.891 1.00 84.19 359 SER A N 1
ATOM 2664 C CA . SER A 1 359 ? 10.994 5.795 7.278 1.00 84.19 359 SER A CA 1
ATOM 2665 C C . SER A 1 359 ? 10.814 4.557 8.167 1.00 84.19 359 SER A C 1
ATOM 2667 O O . SER A 1 359 ? 11.484 3.541 7.968 1.00 84.19 359 SER A O 1
ATOM 2669 N N . GLN A 1 360 ? 9.878 4.595 9.119 1.00 81.25 360 GLN A N 1
ATOM 2670 C CA . GLN A 1 360 ? 9.577 3.445 9.970 1.00 81.25 360 GLN A CA 1
ATOM 2671 C C . GLN A 1 360 ? 9.034 2.270 9.148 1.00 81.25 360 GLN A C 1
ATOM 2673 O O . GLN A 1 360 ? 9.524 1.157 9.294 1.00 81.25 360 GLN A O 1
ATOM 2678 N N . ARG A 1 361 ? 8.086 2.506 8.231 1.00 87.00 361 ARG A N 1
ATOM 2679 C CA . ARG A 1 361 ? 7.523 1.467 7.345 1.00 87.00 361 ARG A CA 1
ATOM 2680 C C . ARG A 1 361 ? 8.588 0.770 6.505 1.00 87.00 361 ARG A C 1
ATOM 2682 O O . ARG A 1 361 ? 8.577 -0.459 6.402 1.00 87.00 361 ARG A O 1
ATOM 2689 N N . PHE A 1 362 ? 9.517 1.542 5.944 1.00 92.81 362 PHE A N 1
ATOM 2690 C CA . PHE A 1 362 ? 10.664 0.988 5.235 1.00 92.81 362 PHE A CA 1
ATOM 2691 C C . PHE A 1 362 ? 11.475 0.068 6.157 1.00 92.81 362 PHE A C 1
ATOM 2693 O O . PHE A 1 362 ? 11.662 -1.108 5.851 1.00 92.81 362 PHE A O 1
ATOM 2700 N N . ASN A 1 363 ? 11.891 0.563 7.325 1.00 85.38 363 ASN A N 1
ATOM 2701 C CA . ASN A 1 363 ? 12.715 -0.206 8.261 1.00 85.38 363 ASN A CA 1
ATOM 2702 C C . ASN A 1 363 ? 12.011 -1.452 8.825 1.00 85.38 363 ASN A C 1
ATOM 2704 O O . ASN A 1 363 ? 12.670 -2.475 8.996 1.00 85.38 363 ASN A O 1
ATOM 2708 N N . ASP A 1 364 ? 10.696 -1.395 9.049 1.00 84.44 364 ASP A N 1
ATOM 2709 C CA . ASP A 1 364 ? 9.883 -2.517 9.537 1.00 84.44 364 ASP A CA 1
ATOM 2710 C C . ASP A 1 364 ? 9.844 -3.686 8.537 1.00 84.44 364 ASP A C 1
ATOM 2712 O O . ASP A 1 364 ? 9.651 -4.836 8.930 1.00 84.44 364 ASP A O 1
ATOM 2716 N N . THR A 1 365 ? 9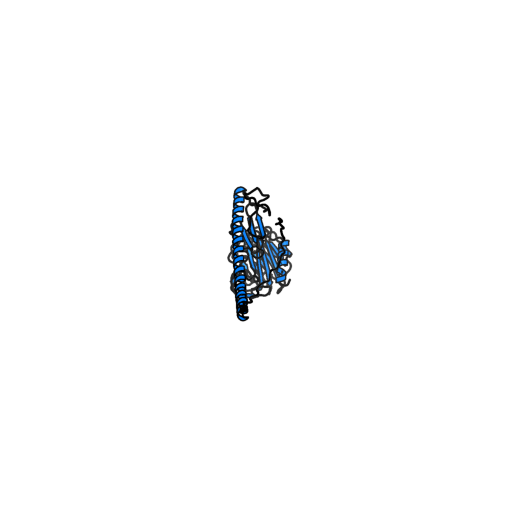.987 -3.403 7.237 1.00 89.00 365 THR A N 1
ATOM 2717 C CA . THR A 1 365 ? 9.719 -4.385 6.171 1.00 89.00 365 THR A CA 1
ATOM 2718 C C . THR A 1 365 ? 10.913 -4.699 5.274 1.00 89.00 365 THR A C 1
ATOM 2720 O O . THR A 1 365 ? 10.884 -5.721 4.591 1.00 89.00 365 THR A O 1
ATOM 2723 N N . LYS A 1 366 ? 11.986 -3.899 5.297 1.00 91.44 366 LYS A N 1
ATOM 2724 C CA . LYS A 1 366 ? 13.148 -4.059 4.403 1.00 91.44 366 LYS A CA 1
ATOM 2725 C C . LYS A 1 366 ? 13.885 -5.393 4.552 1.00 91.44 366 LYS A C 1
ATOM 2727 O O . LYS A 1 366 ? 14.325 -5.959 3.555 1.00 91.44 366 LYS A O 1
ATOM 2732 N N . SER A 1 367 ? 13.929 -5.951 5.764 1.00 93.00 367 SER A N 1
ATOM 2733 C CA . SER A 1 367 ? 14.625 -7.215 6.041 1.00 93.00 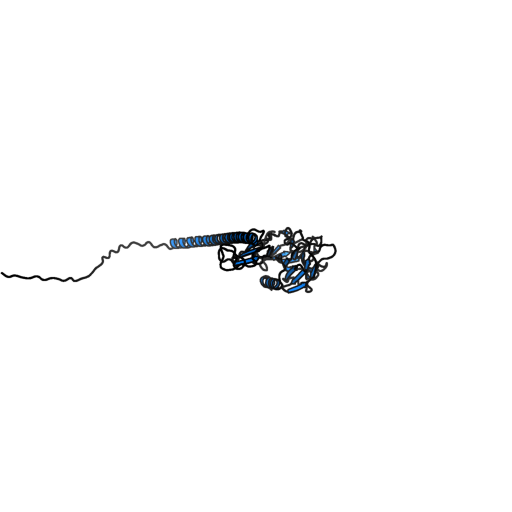367 SER A CA 1
ATOM 2734 C C . SER A 1 367 ? 14.013 -8.398 5.286 1.00 93.00 367 SER A C 1
ATOM 2736 O O . SER A 1 367 ? 14.733 -9.303 4.867 1.00 93.00 367 SER A O 1
ATOM 2738 N N . ARG A 1 368 ? 12.697 -8.362 5.026 1.00 92.44 368 ARG A N 1
ATOM 2739 C CA . ARG A 1 368 ? 11.998 -9.349 4.188 1.00 92.44 368 ARG A CA 1
ATOM 2740 C C . ARG A 1 368 ? 12.576 -9.415 2.775 1.00 92.44 368 ARG A C 1
ATOM 2742 O O . ARG A 1 368 ? 12.543 -10.479 2.166 1.00 92.44 368 ARG A O 1
ATOM 2749 N N . TYR A 1 369 ? 13.099 -8.299 2.276 1.00 95.81 369 TYR A N 1
ATOM 2750 C CA . TYR A 1 369 ? 13.633 -8.140 0.925 1.00 95.81 369 TYR A CA 1
ATOM 2751 C C . TYR A 1 369 ? 15.169 -8.155 0.878 1.00 95.81 369 TYR A C 1
ATOM 2753 O O . TYR A 1 369 ? 15.751 -7.858 -0.163 1.00 95.81 369 TYR A O 1
ATOM 2761 N N . GLY A 1 370 ? 15.824 -8.531 1.985 1.00 92.25 370 GLY A N 1
ATOM 2762 C CA . GLY A 1 370 ? 17.279 -8.692 2.063 1.00 92.25 370 GLY A CA 1
ATOM 2763 C C . GLY A 1 370 ? 18.073 -7.387 2.191 1.00 92.25 370 GLY A C 1
ATOM 2764 O O . GLY A 1 370 ? 19.234 -7.365 1.785 1.00 92.25 370 GLY A O 1
ATOM 2765 N N . LEU A 1 371 ? 17.459 -6.324 2.726 1.00 92.25 371 LEU A N 1
ATOM 2766 C CA . LEU A 1 371 ? 18.036 -4.977 2.874 1.00 92.25 371 LEU A CA 1
ATOM 2767 C C . LEU A 1 371 ? 18.260 -4.549 4.331 1.00 92.25 371 LEU A C 1
ATOM 2769 O O . LEU A 1 371 ? 17.535 -5.042 5.229 1.00 92.25 371 LEU A O 1
#